Protein AF-0000000065964177 (afdb_homodimer)

Organism: Thermotoga neapolitana (strain ATCC 49049 / DSM 4359 / NBRC 107923 / NS-E) (NCBI:txid309803)

Secondary structure (DSSP, 8-state):
-EEEE-SS-S--HHHHHHHHHHHHHHHTT--EEESS-SSS-HHHHHHHHHHT-EE-SS--TTPEEEE-TT---HHHHHHHHHHSSEEEE---HHHHHHHHHHHHHTTTSEEEEES-TTSHHHHHHTTTS--EEESS------SEEEEEE-TTS-HHHHHHHHHHHHHHS--SEEEEE--S-HHHHHHHHHHHHHGGG-SEEEEES-TT-HHHHHHHHHHHTTSEEEEESSGGGS-GGGGG-SEEEEEE-TT--HHHHHHHHHHHHHHHHHHHHHHH---/-EEEE-SS-S--HHHHHHHHHHHHHHHTT--EEESS-SSS-HHHHHHHHHHT-EE-SS--TTPEEEE-TT---HHHHHHHHHHSSEEEE---HHHHHHHHHHHHHTTTSEEEEES-TTSHHHHHHTTTS--EEESS------SEEEEEE-TTS-HHHHHHHHHHHHHHS--SEEEEE--S-HHHHHHHHHHHHHGGG-SEEEEES-TT-HHHHHHHHHHHTTSEEEEESSGGGS-GGGGG-SEEEEEE-TT--HHHHHHHHHHHHHHHHHHHHHHH---

pLDDT: mean 92.86, std 10.57, range [22.83, 98.94]

InterPro domains:
  IPR003451 4-hydroxy-3-methylbut-2-enyl diphosphate reductase [MF_00191] (1-268)
  IPR003451 4-hydroxy-3-methylbut-2-enyl diphosphate reductase [PF02401] (3-265)
  IPR003451 4-hydroxy-3-methylbut-2-enyl diphosphate reductase [PTHR30426] (1-270)
  IPR003451 4-hydroxy-3-methylbut-2-enyl diphosphate reductase [TIGR00216] (2-267)
  IPR003451 4-hydroxy-3-methylbut-2-enyl diphosphate reductase [cd13944] (3-264)

Sequence (558 aa):
MKIIVAKNVGFCFGVERAIRTVENLLNEGKRVVTDGEIVHNRQVMEDLLKKGLKISSDPTDGDVFVVRAHGIPEEKLEKLRKIYPEVVDLTCPIVFQLFRTAREYSSRGKLIVFGKRDHPEMVALMGYAPAIVTKKPFKTEEKNVVFLSQTTSSLDEYREFVSEMIKMNNFEKAIYLNTICPVTVEREREVKELSKICDLSVVVGGKHSSNTGKLFRLASRNSRAIWVESPDEIPEDVVKYGTVCVFSGTSTPVSLIENVVRKLEEMEGKYYGTNGIQRMKIIVAKNVGFCFGVERAIRTVENLLNEGKRVVTDGEIVHNRQVMEDLLKKGLKISSDPTDGDVFVVRAHGIPEEKLEKLRKIYPEVVDLTCPIVFQLFRTAREYSSRGKLIVFGKRDHPEMVALMGYAPAIVTKKPFKTEEKNVVFLSQTTSSLDEYREFVSEMIKMNNFEKAIYLNTICPVTVEREREVKELSKICDLSVVVGGKHSSNTGKLFRLASRNSRAIWVESPDEIPEDVVKYGTVCVFSGTSTPVSLIENVVRKLEEMEGKYYGTNGIQR

Solvent-accessible surface area (backbone atoms only — not comparable to full-atom values): 28714 Å² total; per-residue (Å²): 97,45,79,44,68,53,90,69,56,20,49,39,70,43,50,43,52,42,51,50,50,52,50,51,42,36,72,71,67,47,50,39,32,21,76,60,74,75,49,57,18,68,70,62,46,52,53,44,43,74,64,53,48,38,76,44,86,65,90,52,91,80,28,34,36,42,44,40,35,52,43,60,24,54,66,57,52,54,51,46,54,73,70,27,88,38,65,47,77,31,41,15,67,69,54,49,49,49,32,51,48,43,40,66,44,46,81,72,18,53,34,37,29,39,34,58,56,83,37,57,44,45,48,12,35,52,47,55,27,79,59,50,54,38,81,65,70,69,80,60,86,65,39,38,34,29,39,39,36,40,40,75,49,57,67,70,58,47,34,50,40,52,27,50,36,51,61,69,32,78,49,46,31,41,35,41,41,62,47,47,36,65,67,50,52,51,44,50,50,48,38,54,58,50,21,62,74,20,54,29,30,41,31,33,26,33,93,79,21,68,56,25,51,50,49,43,54,52,22,46,74,53,16,52,56,48,83,26,77,48,52,86,64,59,60,86,68,60,57,77,36,61,28,38,29,38,44,39,15,48,58,18,54,54,67,58,53,51,47,32,52,49,50,52,49,51,50,37,49,50,49,48,56,59,67,58,64,70,127,97,46,78,45,68,53,89,68,53,19,49,37,70,43,48,44,52,40,52,50,51,53,50,50,43,36,73,71,67,47,49,39,31,22,77,59,73,74,48,56,20,67,69,63,47,51,53,44,40,73,64,52,47,38,77,45,85,64,90,51,90,80,28,33,36,42,45,40,35,54,41,62,24,53,67,57,53,54,51,45,54,71,71,25,88,37,66,48,78,31,40,15,67,70,54,50,47,50,32,51,49,45,39,66,46,46,82,71,18,53,36,40,30,36,34,58,54,83,37,58,44,45,48,12,34,51,46,54,26,77,59,49,54,36,82,64,70,68,81,61,86,63,39,39,35,29,38,39,37,40,39,74,50,56,66,68,58,47,34,50,39,52,28,50,35,51,60,68,34,77,47,46,31,39,35,42,40,61,48,48,36,66,67,50,53,50,44,49,51,47,38,56,58,52,21,62,73,21,53,28,31,40,30,35,26,32,94,80,22,69,57,27,50,50,50,43,54,51,21,47,74,54,16,50,56,47,84,26,78,49,55,85,64,59,61,86,70,58,57,77,36,60,27,37,30,37,44,40,15,48,59,19,56,55,67,58,53,50,47,33,52,50,48,52,50,50,49,38,50,52,48,47,56,60,67,58,63,69,126

Nearest PDB structures (foldseek):
  4eb3-assembly2_B  TM=9.082E-01  e=1.277E-22  Escherichia coli K-12
  3szu-assembly1_A  TM=8.987E-01  e=1.437E-21  Escherichia coli K-12
  3dnf-assembly1_A  TM=7.544E-01  e=7.299E-24  Aquifex aeolicus
  3t0f-assembly2_B  TM=8.766E-01  e=2.113E-21  Escherichia coli K-12
  4n7b-assembly1_A  TM=9.009E-01  e=2.806E-20  Plasmodium falciparum

Foldseek 3Di:
DAEAEFPQAFADPLLVQLLVVLLVCLVVVAQEEEQDDLFQADVSSVVSVVSHYYHDPDQDERHEYEAHQLAAAPVVVVVCVVRYVHYHYSHNPLLVVLLVVQLVCLVQFAEEEEDDCPDRNNNRSCNSHPHHYDLAADEDQTQEYEYHYDQLDDPVSSVVNVVVNVVVYNHVYYHYDYSHHPSNVVLLVRLLVVLQVWQEEEEEGHPPDPNSVVSQVNSVVRHHYDYDPALVPDDLCVLVTDYYYYHYGNRHHPVRSVRNVVSVVVSNVVVCVVVVPPD/DAEAEFPQAFADPLLVQLLVVLLVCLVVVAQEEEQDALFQAPVSSVVSVVSHYYHDPDQDERHEYEAHQLAAAPVVVVVVVVRYVHYHYSHNPLLVVLLVVQLVCLVQFAEEEEDDCPDRNNNRSCNSHPHHYDLAADEDQTQEYEYHYDQLDDPVSSVVNVVVNVVVYNHVYYHYDYSHHPSNVVLLVRLLVVLQVWQEEEEEGHPPDPSSVVSQVNSVVRHHYDYDPALVPDDLCVLVTDYYYYHYGNRHHPVRSVRNVVSVVVSNVVVCVVVVPPD

Radius of gyration: 33.52 Å; Cα contacts (8 Å, |Δi|>4): 1102; chains: 2; bounding box: 61×105×92 Å

Structure (mmCIF, N/CA/C/O backbone):
data_AF-0000000065964177-model_v1
#
loop_
_entity.id
_entity.type
_entity.pdbx_description
1 polymer '4-hydroxy-3-methylbut-2-enyl diphosphate reductase'
#
loop_
_atom_site.group_PDB
_atom_site.id
_atom_site.type_symbol
_atom_site.label_atom_id
_atom_site.label_alt_id
_atom_site.label_comp_id
_atom_site.label_asym_id
_atom_site.label_entity_id
_atom_site.label_seq_id
_atom_site.pdbx_PDB_ins_code
_atom_site.Cartn_x
_atom_site.Cartn_y
_atom_site.Cartn_z
_atom_site.occupancy
_atom_site.B_iso_or_equiv
_atom_site.auth_seq_id
_atom_site.auth_comp_id
_atom_site.auth_asym_id
_atom_site.auth_atom_id
_atom_site.pdbx_PDB_model_num
ATOM 1 N N . MET A 1 1 ? -26.609 37.75 -1.321 1 89.19 1 MET A N 1
ATOM 2 C CA . MET A 1 1 ? -25.375 36.969 -1.134 1 89.19 1 MET A CA 1
ATOM 3 C C . MET A 1 1 ? -25.453 36.125 0.134 1 89.19 1 MET A C 1
ATOM 5 O O . MET A 1 1 ? -25.688 36.656 1.225 1 89.19 1 MET A O 1
ATOM 9 N N . LYS A 1 2 ? -25.5 34.812 -0.017 1 94.25 2 LYS A N 1
ATOM 10 C CA . LYS A 1 2 ? -25.469 33.875 1.111 1 94.25 2 LYS A CA 1
ATOM 11 C C . LYS A 1 2 ? -24.031 33.562 1.515 1 94.25 2 LYS A C 1
ATOM 13 O O . LYS A 1 2 ? -23.203 33.219 0.666 1 94.25 2 LYS A O 1
ATOM 18 N N . ILE A 1 3 ? -23.734 33.75 2.793 1 96 3 ILE A N 1
ATOM 19 C CA . ILE A 1 3 ? -22.391 33.5 3.297 1 96 3 ILE A CA 1
ATOM 20 C C . ILE A 1 3 ? -22.375 32.219 4.117 1 96 3 ILE A C 1
ATOM 22 O O . ILE A 1 3 ? -23.125 32.062 5.078 1 96 3 ILE A O 1
ATOM 26 N N . ILE A 1 4 ? -21.547 31.25 3.711 1 96.88 4 ILE A N 1
ATOM 27 C CA . ILE A 1 4 ? -21.375 30 4.438 1 96.88 4 ILE A CA 1
ATOM 28 C C . ILE A 1 4 ? -19.938 29.891 4.941 1 96.88 4 ILE A C 1
ATOM 30 O O . ILE A 1 4 ? -19 29.906 4.152 1 96.88 4 ILE A O 1
ATOM 34 N N . VAL A 1 5 ? -19.797 29.812 6.215 1 96.62 5 VAL A N 1
ATOM 35 C CA . VAL A 1 5 ? -18.484 29.625 6.82 1 96.62 5 VAL A CA 1
ATOM 36 C C . VAL A 1 5 ? -18.25 28.156 7.121 1 96.62 5 VAL A C 1
ATOM 38 O O . VAL A 1 5 ? -19.109 27.484 7.711 1 96.62 5 VAL A O 1
ATOM 41 N N . ALA A 1 6 ? -17.109 27.656 6.66 1 95.94 6 ALA A N 1
ATOM 42 C CA . ALA A 1 6 ? -16.766 26.266 6.953 1 95.94 6 ALA A CA 1
ATOM 43 C C . ALA A 1 6 ? -16.812 25.984 8.453 1 95.94 6 ALA A C 1
ATOM 45 O O . ALA A 1 6 ? -16.625 26.906 9.258 1 95.94 6 ALA A O 1
ATOM 46 N N . LYS A 1 7 ? -17.109 24.781 8.797 1 93.88 7 LYS A N 1
ATOM 47 C CA . LYS A 1 7 ? -17.188 24.375 10.195 1 93.88 7 LYS A CA 1
ATOM 48 C C . LYS A 1 7 ? -15.805 24.422 10.859 1 93.88 7 LYS A C 1
ATOM 50 O O . LYS A 1 7 ? -15.672 24.844 12.008 1 93.88 7 LYS A O 1
ATOM 55 N N . ASN A 1 8 ? -14.797 23.969 10.133 1 92.81 8 ASN A N 1
ATOM 56 C CA . ASN A 1 8 ? -13.43 23.906 10.648 1 92.81 8 ASN A CA 1
ATOM 57 C C . ASN A 1 8 ? -12.609 25.109 10.195 1 92.81 8 ASN A C 1
ATOM 59 O O . ASN A 1 8 ? -12.047 25.109 9.102 1 92.81 8 ASN A O 1
ATOM 63 N N . VAL A 1 9 ? -12.57 26.141 11.055 1 93.31 9 VAL A N 1
ATOM 64 C CA . VAL A 1 9 ? -11.82 27.359 10.758 1 93.31 9 VAL A CA 1
ATOM 65 C C . VAL A 1 9 ? -10.938 27.719 11.953 1 93.31 9 VAL A C 1
ATOM 67 O O . VAL A 1 9 ? -11.133 27.219 13.055 1 93.31 9 VAL A O 1
ATOM 70 N N . GLY A 1 10 ? -9.961 28.562 11.648 1 93.62 10 GLY A N 1
ATOM 71 C CA . GLY A 1 10 ? -9.109 29.047 12.719 1 93.62 10 GLY A CA 1
ATOM 72 C C . GLY A 1 10 ? -7.922 28.141 13.008 1 93.62 10 GLY A C 1
ATOM 73 O O . GLY A 1 10 ? -7.582 27.281 12.195 1 93.62 10 GLY A O 1
ATOM 74 N N . PHE A 1 11 ? -7.312 28.359 14.078 1 93.56 11 PHE A N 1
ATOM 75 C CA . PHE A 1 11 ? -6.117 27.625 14.484 1 93.56 11 PHE A CA 1
ATOM 76 C C . PHE A 1 11 ? -6.43 26.156 14.672 1 93.56 11 PHE A C 1
ATOM 78 O O . PHE A 1 11 ? -7.48 25.797 15.211 1 93.56 11 PHE A O 1
ATOM 85 N N . CYS A 1 12 ? -5.539 25.328 14.203 1 93.31 12 CYS A N 1
ATOM 86 C CA . CYS A 1 12 ? -5.605 23.938 14.672 1 93.31 12 CYS A CA 1
ATOM 87 C C . CYS A 1 12 ? -5.047 23.812 16.078 1 93.31 12 CYS A C 1
ATOM 89 O O . CYS A 1 12 ? -4.469 24.766 16.609 1 93.31 12 CYS A O 1
ATOM 91 N N . PHE A 1 13 ? -5.242 22.719 16.672 1 91.19 13 PHE A N 1
ATOM 92 C CA . PHE A 1 13 ? -4.863 22.484 18.062 1 91.19 13 PHE A CA 1
ATOM 93 C C . PHE A 1 13 ? -3.375 22.734 18.266 1 91.19 13 PHE A C 1
ATOM 95 O O . PHE A 1 13 ? -2.977 23.375 19.234 1 91.19 13 PHE A O 1
ATOM 102 N N . GLY A 1 14 ? -2.514 22.25 17.391 1 93.31 14 GLY A N 1
ATOM 103 C CA . GLY A 1 14 ? -1.077 22.438 17.531 1 93.31 14 GLY A CA 1
ATOM 104 C C . GLY A 1 14 ? -0.651 23.891 17.484 1 93.31 14 GLY A C 1
ATOM 105 O O . GLY A 1 14 ? 0.167 24.312 18.312 1 93.31 14 GLY A O 1
ATOM 106 N N . VAL A 1 15 ? -1.199 24.609 16.625 1 93.69 15 VAL A N 1
ATOM 107 C CA . VAL A 1 15 ? -0.899 26.031 16.469 1 93.69 15 VAL A CA 1
ATOM 108 C C . VAL A 1 15 ? -1.414 26.812 17.688 1 93.69 15 VAL A C 1
ATOM 110 O O . VAL A 1 15 ? -0.694 27.625 18.266 1 93.69 15 VAL A O 1
ATOM 113 N N . GLU A 1 16 ? -2.617 26.531 18.016 1 94.69 16 GLU A N 1
ATOM 114 C CA . GLU A 1 16 ? -3.227 27.203 19.156 1 94.69 16 GLU A CA 1
ATOM 115 C C . GLU A 1 16 ? -2.408 26.984 20.438 1 94.69 16 GLU A C 1
ATOM 117 O O . GLU A 1 16 ? -2.156 27.922 21.188 1 94.69 16 GLU A O 1
ATOM 122 N N . ARG A 1 17 ? -2.064 25.781 20.656 1 95.88 17 ARG A N 1
ATOM 123 C CA . ARG A 1 17 ? -1.241 25.438 21.797 1 95.88 17 ARG A CA 1
ATOM 124 C C . ARG A 1 17 ? 0.076 26.203 21.781 1 95.88 17 ARG A C 1
ATOM 126 O O . ARG A 1 17 ? 0.505 26.734 22.812 1 95.88 17 ARG A O 1
ATOM 133 N N . ALA A 1 18 ? 0.683 26.281 20.656 1 96.12 18 ALA A N 1
ATOM 134 C CA . ALA A 1 18 ? 1.961 26.969 20.531 1 96.12 18 ALA A CA 1
ATOM 135 C C . ALA A 1 18 ? 1.812 28.453 20.828 1 96.12 18 ALA A C 1
ATOM 137 O O . ALA A 1 18 ? 2.566 29.016 21.641 1 96.12 18 ALA A O 1
ATOM 138 N N . ILE A 1 19 ? 0.806 29.062 20.281 1 95.56 19 ILE A N 1
ATOM 139 C CA . ILE A 1 19 ? 0.584 30.484 20.438 1 95.56 19 ILE A CA 1
ATOM 140 C C . ILE A 1 19 ? 0.248 30.797 21.891 1 95.56 19 ILE A C 1
ATOM 142 O O . ILE A 1 19 ? 0.837 31.703 22.5 1 95.56 19 ILE A O 1
ATOM 146 N N . ARG A 1 20 ? -0.63 30.047 22.422 1 96.19 20 ARG A N 1
ATOM 147 C CA . ARG A 1 20 ? -1.063 30.266 23.797 1 96.19 20 ARG A CA 1
ATOM 148 C C . ARG A 1 20 ? 0.102 30.109 24.766 1 96.19 20 ARG A C 1
ATOM 150 O O . ARG A 1 20 ? 0.249 30.906 25.688 1 96.19 20 ARG A O 1
ATOM 157 N N . THR A 1 21 ? 0.878 29.125 24.578 1 97.62 21 THR A N 1
ATOM 158 C CA . THR A 1 21 ? 2.008 28.875 25.469 1 97.62 21 THR A CA 1
ATOM 159 C C . THR A 1 21 ? 3.018 30.016 25.391 1 97.62 21 THR A C 1
ATOM 161 O O . THR A 1 21 ? 3.492 30.484 26.422 1 97.62 21 THR A O 1
ATOM 164 N N . VAL A 1 22 ? 3.33 30.5 24.234 1 97.12 22 VAL A N 1
ATOM 165 C CA . VAL A 1 22 ? 4.277 31.594 24.062 1 97.12 22 VAL A CA 1
ATOM 166 C C . VAL A 1 22 ? 3.73 32.844 24.719 1 97.12 22 VAL A C 1
ATOM 168 O O . VAL A 1 22 ? 4.453 33.562 25.438 1 97.12 22 VAL A O 1
ATOM 171 N N . GLU A 1 23 ? 2.443 33.094 24.484 1 97 23 GLU A N 1
ATOM 172 C CA . GLU A 1 23 ? 1.812 34.25 25.094 1 97 23 GLU A CA 1
ATOM 173 C C . GLU A 1 23 ? 1.874 34.188 26.609 1 97 23 GLU A C 1
ATOM 175 O O . GLU A 1 23 ? 2.146 35.188 27.281 1 97 23 GLU A O 1
ATOM 180 N N . ASN A 1 24 ? 1.599 33.031 27.125 1 97.62 24 ASN A N 1
ATOM 181 C CA . ASN A 1 24 ? 1.646 32.844 28.578 1 97.62 24 ASN A CA 1
ATOM 182 C C . ASN A 1 24 ? 3.047 33.094 29.125 1 97.62 24 ASN A C 1
ATOM 184 O O . ASN A 1 24 ? 3.203 33.75 30.156 1 97.62 24 ASN A O 1
ATOM 188 N N . LEU A 1 25 ? 4.043 32.594 28.484 1 96.75 25 LEU A N 1
ATOM 189 C CA . LEU A 1 25 ? 5.426 32.812 28.906 1 96.75 25 LEU A CA 1
ATOM 190 C C . LEU A 1 25 ? 5.781 34.281 28.891 1 96.75 25 LEU A C 1
ATOM 192 O O . LEU A 1 25 ? 6.402 34.781 29.844 1 96.75 25 LEU A O 1
ATOM 196 N N . LEU A 1 26 ? 5.332 34.969 27.875 1 96.38 26 LEU A N 1
ATOM 197 C CA . LEU A 1 26 ? 5.598 36.375 27.734 1 96.38 26 LEU A CA 1
ATOM 198 C C . LEU A 1 26 ? 4.871 37.188 28.812 1 96.38 26 LEU A C 1
ATOM 200 O O . LEU A 1 26 ? 5.438 38.094 29.406 1 96.38 26 LEU A O 1
ATOM 204 N N . ASN A 1 27 ? 3.639 36.75 29.062 1 96.62 27 ASN A N 1
ATOM 205 C CA . ASN A 1 27 ? 2.84 37.438 30.078 1 96.62 27 ASN A CA 1
ATOM 206 C C . ASN A 1 27 ? 3.434 37.25 31.469 1 96.62 27 ASN A C 1
ATOM 208 O O . ASN A 1 27 ? 3.238 38.062 32.344 1 96.62 27 ASN A O 1
ATOM 212 N N . GLU A 1 28 ? 4.145 36.188 31.641 1 95.94 28 GLU A N 1
ATOM 213 C CA . GLU A 1 28 ? 4.82 35.906 32.906 1 95.94 28 GLU A CA 1
ATOM 214 C C . GLU A 1 28 ? 6.109 36.688 33.031 1 95.94 28 GLU A C 1
ATOM 216 O O . GLU A 1 28 ? 6.766 36.656 34.094 1 95.94 28 GLU A O 1
ATOM 221 N N . GLY A 1 29 ? 6.492 37.406 32 1 93.88 29 GLY A N 1
ATOM 222 C CA . GLY A 1 29 ? 7.668 38.25 32.031 1 93.88 29 GLY A CA 1
ATOM 223 C C . GLY A 1 29 ? 8.93 37.562 31.562 1 93.88 29 GLY A C 1
ATOM 224 O O . GLY A 1 29 ? 10.031 38.094 31.703 1 93.88 29 GLY A O 1
ATOM 225 N N . LYS A 1 30 ? 8.711 36.375 31.047 1 94.12 30 LYS A N 1
ATOM 226 C CA . LYS A 1 30 ? 9.875 35.625 30.578 1 94.12 30 LYS A CA 1
ATOM 227 C C . LYS A 1 30 ? 10.398 36.188 29.266 1 94.12 30 LYS A C 1
ATOM 229 O O . LYS A 1 30 ? 9.633 36.719 28.453 1 94.12 30 LYS A O 1
ATOM 234 N N . ARG A 1 31 ? 11.68 36.125 29.125 1 93.06 31 ARG A N 1
ATOM 235 C CA . ARG A 1 31 ? 12.297 36.406 27.828 1 93.06 31 ARG A CA 1
ATOM 236 C C . ARG A 1 31 ? 12.258 35.156 26.938 1 93.06 31 ARG A C 1
ATOM 238 O O . ARG A 1 31 ? 12.938 34.156 27.203 1 93.06 31 ARG A O 1
ATOM 245 N N . VAL A 1 32 ? 11.469 35.188 25.906 1 94.94 32 VAL A N 1
ATOM 246 C CA . VAL A 1 32 ? 11.188 34.031 25.078 1 94.94 32 VAL A CA 1
ATOM 247 C C . VAL A 1 32 ? 11.867 34.188 23.719 1 94.94 32 VAL A C 1
ATOM 249 O O . VAL A 1 32 ? 11.734 35.219 23.078 1 94.94 32 VAL A O 1
ATOM 252 N N . VAL A 1 33 ? 12.625 33.188 23.312 1 94.12 33 VAL A N 1
ATOM 253 C CA . VAL A 1 33 ? 13.297 33.219 22.031 1 94.12 33 VAL A CA 1
ATOM 254 C C . VAL A 1 33 ? 12.953 31.938 21.25 1 94.12 33 VAL A C 1
ATOM 256 O O . VAL A 1 33 ? 12.617 30.906 21.844 1 94.12 33 VAL A O 1
ATOM 259 N N . THR A 1 34 ? 12.914 32 19.922 1 93.94 34 THR A N 1
ATOM 260 C CA . THR A 1 34 ? 12.734 30.875 19.016 1 93.94 34 THR A CA 1
ATOM 261 C C . THR A 1 34 ? 13.586 31.062 17.75 1 93.94 34 THR A C 1
ATOM 263 O O . THR A 1 34 ? 14.25 32.094 17.594 1 93.94 34 THR A O 1
ATOM 266 N N . ASP A 1 35 ? 13.672 30.031 16.984 1 90.38 35 ASP A N 1
ATOM 267 C CA . ASP A 1 35 ? 14.555 30.125 15.82 1 90.38 35 ASP A CA 1
ATOM 268 C C . ASP A 1 35 ? 13.75 30.219 14.523 1 90.38 35 ASP A C 1
ATOM 270 O O . ASP A 1 35 ? 14.258 29.891 13.445 1 90.38 35 ASP A O 1
ATOM 274 N N . GLY A 1 36 ? 12.539 30.562 14.57 1 89.81 36 GLY A N 1
ATOM 275 C CA . GLY A 1 36 ? 11.68 30.734 13.406 1 89.81 36 GLY A CA 1
ATOM 276 C C . GLY A 1 36 ? 10.273 31.172 13.766 1 89.81 36 GLY A C 1
ATOM 277 O O . GLY A 1 36 ? 9.977 31.453 14.93 1 89.81 36 GLY A O 1
ATOM 278 N N . GLU A 1 37 ? 9.445 31.156 12.773 1 89.81 37 GLU A N 1
ATOM 279 C CA . GLU A 1 37 ? 8.062 31.594 12.977 1 89.81 37 GLU A CA 1
ATOM 280 C C . GLU A 1 37 ? 7.258 30.531 13.711 1 89.81 37 GLU A C 1
ATOM 282 O O . GLU A 1 37 ? 7.18 29.375 13.266 1 89.81 37 GLU A O 1
ATOM 287 N N . ILE A 1 38 ? 6.637 30.953 14.812 1 89.81 38 ILE A N 1
ATOM 288 C CA . ILE A 1 38 ? 5.766 30.062 15.578 1 89.81 38 ILE A CA 1
ATOM 289 C C . ILE A 1 38 ? 4.586 29.625 14.719 1 89.81 38 ILE A C 1
ATOM 291 O O . ILE A 1 38 ? 4.102 28.5 14.844 1 89.81 38 ILE A O 1
ATOM 295 N N . VAL A 1 39 ? 4.16 30.484 13.922 1 87.88 39 VAL A N 1
ATOM 296 C CA . VAL A 1 39 ? 3.049 30.25 13.008 1 87.88 39 VAL A CA 1
ATOM 297 C C . VAL A 1 39 ? 3.279 31.016 11.703 1 87.88 39 VAL A C 1
ATOM 299 O O . VAL A 1 39 ? 3.887 32.094 11.703 1 87.88 39 VAL A O 1
ATOM 302 N N . HIS A 1 40 ? 2.838 30.375 10.609 1 85.5 40 HIS A N 1
ATOM 303 C CA . HIS A 1 40 ? 2.988 31.047 9.32 1 85.5 40 HIS A CA 1
ATOM 304 C C . HIS A 1 40 ? 1.857 32.031 9.07 1 85.5 40 HIS A C 1
ATOM 306 O O . HIS A 1 40 ? 1.089 31.875 8.117 1 85.5 40 HIS A O 1
ATOM 312 N N . ASN A 1 41 ? 1.768 33 9.836 1 87.81 41 ASN A N 1
ATOM 313 C CA . ASN A 1 41 ? 0.817 34.094 9.789 1 87.81 41 ASN A CA 1
ATOM 314 C C . ASN A 1 41 ? 1.454 35.406 10.25 1 87.81 41 ASN A C 1
ATOM 316 O O . ASN A 1 41 ? 1.771 35.562 11.43 1 87.81 41 ASN A O 1
ATOM 320 N N . ARG A 1 42 ? 1.551 36.312 9.367 1 87.38 42 ARG A N 1
ATOM 321 C CA . ARG A 1 42 ? 2.295 37.531 9.586 1 87.38 42 ARG A CA 1
ATOM 322 C C . ARG A 1 42 ? 1.713 38.344 10.75 1 87.38 42 ARG A C 1
ATOM 324 O O . ARG A 1 42 ? 2.453 38.812 11.609 1 87.38 42 ARG A O 1
ATOM 331 N N . GLN A 1 43 ? 0.417 38.469 10.766 1 87.56 43 GLN A N 1
ATOM 332 C CA . GLN A 1 43 ? -0.242 39.281 11.797 1 87.56 43 GLN A CA 1
ATOM 333 C C . GLN A 1 43 ? -0.011 38.656 13.18 1 87.56 43 GLN A C 1
ATOM 335 O O . GLN A 1 43 ? 0.291 39.406 14.133 1 87.56 43 GLN A O 1
ATOM 340 N N . VAL A 1 44 ? -0.159 37.438 13.258 1 91.31 44 VAL A N 1
ATOM 341 C CA . VAL A 1 44 ? 0.028 36.75 14.523 1 91.31 44 VAL A CA 1
ATOM 342 C C . VAL A 1 44 ? 1.479 36.875 14.984 1 91.31 44 VAL A C 1
ATOM 344 O O . VAL A 1 44 ? 1.744 37.156 16.156 1 91.31 44 VAL A O 1
ATOM 347 N N . MET A 1 45 ? 2.396 36.75 14.109 1 92.88 45 MET A N 1
ATOM 348 C CA . MET A 1 45 ? 3.816 36.906 14.43 1 92.88 45 MET A CA 1
ATOM 349 C C . MET A 1 45 ? 4.141 38.312 14.906 1 92.88 45 MET A C 1
ATOM 351 O O . MET A 1 45 ? 4.887 38.469 15.875 1 92.88 45 MET A O 1
ATOM 355 N N . GLU A 1 46 ? 3.576 39.25 14.203 1 93.38 46 GLU A N 1
ATOM 356 C CA . GLU A 1 46 ? 3.793 40.625 14.594 1 93.38 46 GLU A CA 1
ATOM 357 C C . GLU A 1 46 ? 3.322 40.875 16.016 1 93.38 46 GLU A C 1
ATOM 359 O O . GLU A 1 46 ? 4 41.562 16.797 1 93.38 46 GLU A O 1
ATOM 364 N N . ASP A 1 47 ? 2.225 40.344 16.375 1 93.81 47 ASP A N 1
ATOM 365 C CA . ASP A 1 47 ? 1.675 40.5 17.719 1 93.81 47 ASP A CA 1
ATOM 366 C C . ASP A 1 47 ? 2.594 39.875 18.75 1 93.81 47 ASP A C 1
ATOM 368 O O . ASP A 1 47 ? 2.828 40.438 19.812 1 93.81 47 ASP A O 1
ATOM 372 N N . LEU A 1 48 ? 3.109 38.719 18.484 1 95.88 48 LEU A N 1
ATOM 373 C CA . LEU A 1 48 ? 4 38.031 19.406 1 95.88 48 LEU A CA 1
ATOM 374 C C . LEU A 1 48 ? 5.316 38.781 19.562 1 95.88 48 LEU A C 1
ATOM 376 O O . LEU A 1 48 ? 5.859 38.844 20.672 1 95.88 48 LEU A O 1
ATOM 380 N N . LEU A 1 49 ? 5.789 39.312 18.438 1 95.44 49 LEU A N 1
ATOM 381 C CA . LEU A 1 49 ? 7.027 40.094 18.469 1 95.44 49 LEU A CA 1
ATOM 382 C C . LEU A 1 49 ? 6.859 41.344 19.297 1 95.44 49 LEU A C 1
ATOM 384 O O . LEU A 1 49 ? 7.738 41.719 20.094 1 95.44 49 LEU A O 1
ATOM 388 N N . LYS A 1 50 ? 5.711 41.969 19.172 1 96.12 50 LYS A N 1
ATOM 389 C CA . LYS A 1 50 ? 5.395 43.156 19.953 1 96.12 50 LYS A CA 1
ATOM 390 C C . LYS A 1 50 ? 5.328 42.844 21.438 1 96.12 50 LYS A C 1
ATOM 392 O O . LYS A 1 50 ? 5.676 43.688 22.281 1 96.12 50 LYS A O 1
ATOM 397 N N . LYS A 1 51 ? 4.922 41.688 21.734 1 95.81 51 LYS A N 1
ATOM 398 C CA . LYS A 1 51 ? 4.781 41.25 23.125 1 95.81 51 LYS A CA 1
ATOM 399 C C . LYS A 1 51 ? 6.133 40.844 23.719 1 95.81 51 LYS A C 1
ATOM 401 O O . LYS A 1 51 ? 6.254 40.656 24.938 1 95.81 51 LYS A O 1
ATOM 406 N N . GLY A 1 52 ? 7.152 40.656 22.781 1 94.38 52 GLY A N 1
ATOM 407 C CA . GLY A 1 52 ? 8.484 40.438 23.328 1 94.38 52 GLY A CA 1
ATOM 408 C C . GLY A 1 52 ? 9.156 39.188 22.781 1 94.38 52 GLY A C 1
ATOM 409 O O . GLY A 1 52 ? 10.305 38.906 23.125 1 94.38 52 GLY A O 1
ATOM 410 N N . LEU A 1 53 ? 8.477 38.406 22 1 95.06 53 LEU A N 1
ATOM 411 C CA . LEU A 1 53 ? 9.094 37.25 21.391 1 95.06 53 LEU A CA 1
ATOM 412 C C . LEU A 1 53 ? 10.273 37.656 20.516 1 95.06 53 LEU A C 1
ATOM 414 O O . LEU A 1 53 ? 10.195 38.625 19.781 1 95.06 53 LEU A O 1
ATOM 418 N N . LYS A 1 54 ? 11.344 36.938 20.625 1 93.44 54 LYS A N 1
ATOM 419 C CA . LYS A 1 54 ? 12.516 37.188 19.797 1 93.44 54 LYS A CA 1
ATOM 420 C C . LYS A 1 54 ? 12.844 35.969 18.922 1 93.44 54 LYS A C 1
ATOM 422 O O . LYS A 1 54 ? 12.805 34.844 19.391 1 93.44 54 LYS A O 1
ATOM 427 N N . ILE A 1 55 ? 13.117 36.25 17.656 1 91.31 55 ILE A N 1
ATOM 428 C CA . ILE A 1 55 ? 13.586 35.219 16.75 1 91.31 55 ILE A CA 1
ATOM 429 C C . ILE A 1 55 ? 15.109 35.281 16.625 1 91.31 55 ILE A C 1
ATOM 431 O O . ILE A 1 55 ? 15.648 36.25 16.078 1 91.31 55 ILE A O 1
ATOM 435 N N . SER A 1 56 ? 15.703 34.375 17.266 1 83.25 56 SER A N 1
ATOM 436 C CA . SER A 1 56 ? 17.172 34.375 17.281 1 83.25 56 SER A CA 1
ATOM 437 C C . SER A 1 56 ? 17.719 32.969 17.219 1 83.25 56 SER A C 1
ATOM 439 O O . SER A 1 56 ? 17.156 32.031 17.812 1 83.25 56 SER A O 1
ATOM 441 N N . SER A 1 57 ? 18.766 32.906 16.453 1 71.25 57 SER A N 1
ATOM 442 C CA . SER A 1 57 ? 19.484 31.625 16.438 1 71.25 57 SER A CA 1
ATOM 443 C C . SER A 1 57 ? 20.625 31.625 17.453 1 71.25 57 SER A C 1
ATOM 445 O O . SER A 1 57 ? 21.203 30.578 17.75 1 71.25 57 SER A O 1
ATOM 447 N N . ASP A 1 58 ? 20.812 32.75 18.047 1 74.38 58 ASP A N 1
ATOM 448 C CA . ASP A 1 58 ? 21.969 32.875 18.922 1 74.38 58 ASP A CA 1
ATOM 449 C C . ASP A 1 58 ? 21.562 32.656 20.391 1 74.38 58 ASP A C 1
ATOM 451 O O . ASP A 1 58 ? 20.547 33.219 20.844 1 74.38 58 ASP A O 1
ATOM 455 N N . PRO A 1 59 ? 22.328 31.797 21.016 1 67.38 59 PRO A N 1
ATOM 456 C CA . PRO A 1 59 ? 22.031 31.547 22.422 1 67.38 59 PRO A CA 1
ATOM 457 C C . PRO A 1 59 ? 22.188 32.781 23.297 1 67.38 59 PRO A C 1
ATOM 459 O O . PRO A 1 59 ? 23.094 33.594 23.062 1 67.38 59 PRO A O 1
ATOM 462 N N . THR A 1 60 ? 21.094 33.188 23.859 1 68.56 60 THR A N 1
ATOM 463 C CA . THR A 1 60 ? 21.266 34.219 24.859 1 68.56 60 THR A CA 1
ATOM 464 C C . THR A 1 60 ? 21.031 33.688 26.266 1 68.56 60 THR A C 1
ATOM 466 O O . THR A 1 60 ? 20.25 32.75 26.453 1 68.56 60 THR A O 1
ATOM 469 N N . ASP A 1 61 ? 21.781 34.219 27.203 1 69.19 61 ASP A N 1
ATOM 470 C CA . ASP A 1 61 ? 21.656 33.844 28.609 1 69.19 61 ASP A CA 1
ATOM 471 C C . ASP A 1 61 ? 20.281 34.25 29.156 1 69.19 61 ASP A C 1
ATOM 473 O O . ASP A 1 61 ? 19.797 35.344 28.875 1 69.19 61 ASP A O 1
ATOM 477 N N . GLY A 1 62 ? 19.594 33.281 29.797 1 78.75 62 GLY A N 1
ATOM 478 C CA . GLY A 1 62 ? 18.406 33.562 30.578 1 78.75 62 GLY A CA 1
ATOM 479 C C . GLY A 1 62 ? 17.125 33.469 29.766 1 78.75 62 GLY A C 1
ATOM 480 O O . GLY A 1 62 ? 16.031 33.562 30.328 1 78.75 62 GLY A O 1
ATOM 481 N N . ASP A 1 63 ? 17.312 33.219 28.516 1 89.06 63 ASP A N 1
ATOM 482 C CA . ASP A 1 63 ? 16.125 33.156 27.672 1 89.06 63 ASP A CA 1
ATOM 483 C C . ASP A 1 63 ? 15.484 31.781 27.672 1 89.06 63 ASP A C 1
ATOM 485 O O . ASP A 1 63 ? 16.172 30.781 27.891 1 89.06 63 ASP A O 1
ATOM 489 N N . VAL A 1 64 ? 14.172 31.766 27.672 1 93.94 64 VAL A N 1
ATOM 490 C CA . VAL A 1 64 ? 13.43 30.531 27.406 1 93.94 64 VAL A CA 1
ATOM 491 C C . VAL A 1 64 ? 13.359 30.281 25.906 1 93.94 64 VAL A C 1
ATOM 493 O O . VAL A 1 64 ? 12.914 31.141 25.141 1 93.94 64 VAL A O 1
ATOM 496 N N . PHE A 1 65 ? 13.922 29.156 25.5 1 95 65 PHE A N 1
ATOM 497 C CA . PHE A 1 65 ? 13.828 28.797 24.094 1 95 65 PHE A CA 1
ATOM 498 C C . PHE A 1 65 ? 12.562 27.984 23.828 1 95 65 PHE A C 1
ATOM 500 O O . PHE A 1 65 ? 12.266 27.031 24.547 1 95 65 PHE A O 1
ATOM 507 N N . VAL A 1 66 ? 11.883 28.344 22.797 1 95.94 66 VAL A N 1
ATOM 508 C CA . VAL A 1 66 ? 10.664 27.641 22.438 1 95.94 66 VAL A CA 1
ATOM 509 C C . VAL A 1 66 ? 10.859 26.922 21.109 1 95.94 66 VAL A C 1
ATOM 511 O O . VAL A 1 66 ? 11.219 27.531 20.109 1 95.94 66 VAL A O 1
ATOM 514 N N . VAL A 1 67 ? 10.688 25.578 21.172 1 95.94 67 VAL A N 1
ATOM 515 C CA . VAL A 1 67 ? 10.672 24.781 19.953 1 95.94 67 VAL A CA 1
ATOM 516 C C . VAL A 1 67 ? 9.305 24.891 19.281 1 95.94 67 VAL A C 1
ATOM 518 O O . VAL A 1 67 ? 8.266 24.75 19.922 1 95.94 67 VAL A O 1
ATOM 521 N N . ARG A 1 68 ? 9.266 25.094 18 1 94.69 68 ARG A N 1
ATOM 522 C CA . ARG A 1 68 ? 8.039 25.328 17.25 1 94.69 68 ARG A CA 1
ATOM 523 C C . ARG A 1 68 ? 7.258 24.031 17.047 1 94.69 68 ARG A C 1
ATOM 525 O O . ARG A 1 68 ? 7.777 22.953 17.297 1 94.69 68 ARG A O 1
ATOM 532 N N . ALA A 1 69 ? 6.07 24.172 16.531 1 94.56 69 ALA A N 1
ATOM 533 C CA . ALA A 1 69 ? 5.109 23.078 16.438 1 94.56 69 ALA A CA 1
ATOM 534 C C . ALA A 1 69 ? 5.594 22 15.461 1 94.56 69 ALA A C 1
ATOM 536 O O . ALA A 1 69 ? 5.223 20.828 15.578 1 94.56 69 ALA A O 1
ATOM 537 N N . HIS A 1 70 ? 6.488 22.344 14.555 1 94.69 70 HIS A N 1
ATOM 538 C CA . HIS A 1 70 ? 6.965 21.406 13.547 1 94.69 70 HIS A CA 1
ATOM 539 C C . HIS A 1 70 ? 8.031 20.469 14.109 1 94.69 70 HIS A C 1
ATOM 541 O O . HIS A 1 70 ? 8.398 19.484 13.477 1 94.69 70 HIS A O 1
ATOM 547 N N . GLY A 1 71 ? 8.57 20.828 15.273 1 96.38 71 GLY A N 1
ATOM 548 C CA . GLY A 1 71 ? 9.602 20 15.898 1 96.38 71 GLY A CA 1
ATOM 549 C C . GLY A 1 71 ? 10.984 20.25 15.32 1 96.38 71 GLY A C 1
ATOM 550 O O . GLY A 1 71 ? 11.148 21.062 14.398 1 96.38 71 GLY A O 1
ATOM 551 N N . ILE A 1 72 ? 11.922 19.734 15.953 1 96.69 72 ILE A N 1
ATOM 552 C CA . ILE A 1 72 ? 13.312 19.797 15.523 1 96.69 72 ILE A CA 1
ATOM 553 C C . ILE A 1 72 ? 13.969 18.422 15.711 1 96.69 72 ILE A C 1
ATOM 555 O O . ILE A 1 72 ? 13.438 17.562 16.406 1 96.69 72 ILE A O 1
ATOM 559 N N . PRO A 1 73 ? 15.133 18.219 15.008 1 97.75 73 PRO A N 1
ATOM 560 C CA . PRO A 1 73 ? 15.844 16.953 15.195 1 97.75 73 PRO A CA 1
ATOM 561 C C . PRO A 1 73 ? 16.203 16.688 16.656 1 97.75 73 PRO A C 1
ATOM 563 O O . PRO A 1 73 ? 16.5 17.625 17.406 1 97.75 73 PRO A O 1
ATOM 566 N N . GLU A 1 74 ? 16.172 15.414 16.984 1 97.12 74 GLU A N 1
ATOM 567 C CA . GLU A 1 74 ? 16.406 14.992 18.375 1 97.12 74 GLU A CA 1
ATOM 568 C C . GLU A 1 74 ? 17.75 15.523 18.891 1 97.12 74 GLU A C 1
ATOM 570 O O . GLU A 1 74 ? 17.828 16.016 20.016 1 97.12 74 GLU A O 1
ATOM 575 N N . GLU A 1 75 ? 18.766 15.469 18.125 1 97.12 75 GLU A N 1
ATOM 576 C CA . GLU A 1 75 ? 20.094 15.93 18.516 1 97.12 75 GLU A CA 1
ATOM 577 C C . GLU A 1 75 ? 20.094 17.438 18.781 1 97.12 75 GLU A C 1
ATOM 579 O O . GLU A 1 75 ? 20.75 17.906 19.719 1 97.12 75 GLU A O 1
ATOM 584 N N . LYS A 1 76 ? 19.422 18.172 17.953 1 95.06 76 LYS A N 1
ATOM 585 C CA . LYS A 1 76 ? 19.328 19.609 18.141 1 95.06 76 LYS A CA 1
ATOM 586 C C . LYS A 1 76 ? 18.609 19.953 19.438 1 95.06 76 LYS A C 1
ATOM 588 O O . LYS A 1 76 ? 18.984 20.875 20.141 1 95.06 76 LYS A O 1
ATOM 593 N N . LEU A 1 77 ? 17.562 19.25 19.719 1 96 77 LEU A N 1
ATOM 594 C CA . LEU A 1 77 ? 16.812 19.453 20.953 1 96 77 LEU A CA 1
ATOM 595 C C . LEU A 1 77 ? 17.719 19.25 22.172 1 96 77 LEU A C 1
ATOM 597 O O . LEU A 1 77 ? 17.688 20.047 23.109 1 96 77 LEU A O 1
ATOM 601 N N . GLU A 1 78 ? 18.5 18.219 22.125 1 95.69 78 GLU A N 1
ATOM 602 C CA . GLU A 1 78 ? 19.422 17.922 23.219 1 95.69 78 GLU A CA 1
ATOM 603 C C . GLU A 1 78 ? 20.453 19.031 23.375 1 95.69 78 GLU A C 1
ATOM 605 O O . GLU A 1 78 ? 20.781 19.422 24.5 1 95.69 78 GLU A O 1
ATOM 610 N N . LYS A 1 79 ? 20.938 19.531 22.297 1 93.19 79 LYS A N 1
ATOM 611 C CA . LYS A 1 79 ? 21.906 20.625 22.328 1 93.19 79 LYS A CA 1
ATOM 612 C C . LYS A 1 79 ? 21.281 21.891 22.938 1 93.19 79 LYS A C 1
ATOM 614 O O . LYS A 1 79 ? 21.922 22.578 23.75 1 93.19 79 LYS A O 1
ATOM 619 N N . LEU A 1 80 ? 20.078 22.172 22.516 1 92.62 80 LEU A N 1
ATOM 620 C CA . LEU A 1 80 ? 19.375 23.344 23.031 1 92.62 80 LEU A CA 1
ATOM 621 C C . LEU A 1 80 ? 19.188 23.25 24.547 1 92.62 80 LEU A C 1
ATOM 623 O O . LEU A 1 80 ? 19.312 24.234 25.25 1 92.62 80 LEU A O 1
ATOM 627 N N . ARG A 1 81 ? 18.922 22.047 25.062 1 93.12 81 ARG A N 1
ATOM 628 C CA . ARG A 1 81 ? 18.688 21.828 26.484 1 93.12 81 ARG A CA 1
ATOM 629 C C . ARG A 1 81 ? 19.953 22.047 27.281 1 93.12 81 ARG A C 1
ATOM 631 O O . ARG A 1 81 ? 19.906 22.344 28.484 1 93.12 81 ARG A O 1
ATOM 638 N N . LYS A 1 82 ? 21.062 21.953 26.625 1 92.06 82 LYS A N 1
ATOM 639 C CA . LYS A 1 82 ? 22.344 22.188 27.281 1 92.06 82 LYS A CA 1
ATOM 640 C C . LYS A 1 82 ? 22.703 23.672 27.281 1 92.06 82 LYS A C 1
ATOM 642 O O . LYS A 1 82 ? 23.438 24.141 28.156 1 92.06 82 LYS A O 1
ATOM 647 N N . ILE A 1 83 ? 22.203 24.375 26.344 1 89.62 83 ILE A N 1
ATOM 648 C CA . ILE A 1 83 ? 22.578 25.766 26.141 1 89.62 83 ILE A CA 1
ATOM 649 C C . ILE A 1 83 ? 21.609 26.672 26.906 1 89.62 83 ILE A C 1
ATOM 651 O O . ILE A 1 83 ? 22.031 27.656 27.516 1 89.62 83 ILE A O 1
ATOM 655 N N . TYR A 1 84 ? 20.359 26.391 26.828 1 92.12 84 TYR A N 1
ATOM 656 C CA . TYR A 1 84 ? 19.328 27.234 27.422 1 92.12 84 TYR A CA 1
ATOM 657 C C . TYR A 1 84 ? 18.922 26.719 28.797 1 92.12 84 TYR A C 1
ATOM 659 O O . TYR A 1 84 ? 18.812 25.516 29 1 92.12 84 TYR A O 1
ATOM 667 N N . PRO A 1 85 ? 18.688 27.688 29.734 1 90.12 85 PRO A N 1
ATOM 668 C CA . PRO A 1 85 ? 18.25 27.25 31.062 1 90.12 85 PRO A CA 1
ATOM 669 C C . PRO A 1 85 ? 16.891 26.562 31.031 1 90.12 85 PRO A C 1
ATOM 671 O O . PRO A 1 85 ? 16.594 25.719 31.875 1 90.12 85 PRO A O 1
ATOM 674 N N . GLU A 1 86 ? 16.047 26.938 30.031 1 94 86 GLU A N 1
ATOM 675 C CA . GLU A 1 86 ? 14.727 26.344 29.859 1 94 86 GLU A CA 1
ATOM 676 C C . GLU A 1 86 ? 14.367 26.219 28.391 1 94 86 GLU A C 1
ATOM 678 O O . GLU A 1 86 ? 14.539 27.156 27.609 1 94 86 GLU A O 1
ATOM 683 N N . VAL A 1 87 ? 14.023 25.047 28.031 1 95.38 87 VAL A N 1
ATOM 684 C CA . VAL A 1 87 ? 13.539 24.781 26.688 1 95.38 87 VAL A CA 1
ATOM 685 C C . VAL A 1 87 ? 12.102 24.281 26.75 1 95.38 87 VAL A C 1
ATOM 687 O O . VAL A 1 87 ? 11.812 23.281 27.422 1 95.38 87 VAL A O 1
ATOM 690 N N . VAL A 1 88 ? 11.172 24.984 26.109 1 96.94 88 VAL A N 1
ATOM 691 C CA . VAL A 1 88 ? 9.773 24.578 26.016 1 96.94 88 VAL A CA 1
ATOM 692 C C . VAL A 1 88 ? 9.508 23.969 24.641 1 96.94 88 VAL A C 1
ATOM 694 O O . VAL A 1 88 ? 9.492 24.688 23.625 1 96.94 88 VAL A O 1
ATOM 697 N N . ASP A 1 89 ? 9.336 22.656 24.609 1 97.31 89 ASP A N 1
ATOM 698 C CA . ASP A 1 89 ? 9.094 21.938 23.359 1 97.31 89 ASP A CA 1
ATOM 699 C C . ASP A 1 89 ? 7.617 22 22.969 1 97.31 89 ASP A C 1
ATOM 701 O O . ASP A 1 89 ? 6.785 21.312 23.562 1 97.31 89 ASP A O 1
ATOM 705 N N . LEU A 1 90 ? 7.328 22.734 21.969 1 97.38 90 LEU A N 1
ATOM 706 C CA . LEU A 1 90 ? 5.941 22.906 21.562 1 97.38 90 LEU A CA 1
ATOM 707 C C . LEU A 1 90 ? 5.625 22.062 20.328 1 97.38 90 LEU A C 1
ATOM 709 O O . LEU A 1 90 ? 4.641 22.312 19.625 1 97.38 90 LEU A O 1
ATOM 713 N N . THR A 1 91 ? 6.488 21.094 20 1 97.44 91 THR A N 1
ATOM 714 C CA . THR A 1 91 ? 6.191 20.172 18.922 1 97.44 91 THR A CA 1
ATOM 715 C C . THR A 1 91 ? 4.762 19.641 19.031 1 97.44 91 THR A C 1
ATOM 717 O O . THR A 1 91 ? 4.34 19.203 20.109 1 97.44 91 THR A O 1
ATOM 720 N N . CYS A 1 92 ? 4.016 19.875 17.953 1 97.06 92 CYS A N 1
ATOM 721 C CA . CYS A 1 92 ? 2.66 19.344 17.922 1 97.06 92 CYS A CA 1
ATOM 722 C C . CYS A 1 92 ? 2.656 17.844 18.266 1 97.06 92 CYS A C 1
ATOM 724 O O . CYS A 1 92 ? 3.457 17.078 17.719 1 97.06 92 CYS A O 1
ATOM 726 N N . PRO A 1 93 ? 1.747 17.406 19.141 1 97.38 93 PRO A N 1
ATOM 727 C CA . PRO A 1 93 ? 1.699 15.992 19.516 1 97.38 93 PRO A CA 1
ATOM 728 C C . PRO A 1 93 ? 1.512 15.07 18.328 1 97.38 93 PRO A C 1
ATOM 730 O O . PRO A 1 93 ? 2.031 13.953 18.312 1 97.38 93 PRO A O 1
ATOM 733 N N . ILE A 1 94 ? 0.772 15.484 17.328 1 97.5 94 ILE A N 1
ATOM 734 C CA . ILE A 1 94 ? 0.554 14.688 16.125 1 97.5 94 ILE A CA 1
ATOM 735 C C . ILE A 1 94 ? 1.863 14.555 15.352 1 97.5 94 ILE A C 1
ATOM 737 O O . ILE A 1 94 ? 2.195 13.469 14.867 1 97.5 94 ILE A O 1
ATOM 741 N N . VAL A 1 95 ? 2.572 15.625 15.266 1 98 95 VAL A N 1
ATOM 742 C CA . VAL A 1 95 ? 3.875 15.625 14.609 1 98 95 VAL A CA 1
ATOM 743 C C . VAL A 1 95 ? 4.844 14.727 15.383 1 98 95 VAL A C 1
ATOM 745 O O . VAL A 1 95 ? 5.578 13.938 14.781 1 98 95 VAL A O 1
ATOM 748 N N . PHE A 1 96 ? 4.809 14.867 16.688 1 98 96 PHE A N 1
ATOM 749 C CA . PHE A 1 96 ? 5.688 14.039 17.5 1 98 96 PHE A CA 1
ATOM 750 C C . PHE A 1 96 ? 5.355 12.562 17.328 1 98 96 PHE A C 1
ATOM 752 O O . PHE A 1 96 ? 6.25 11.719 17.297 1 98 96 PHE A O 1
ATOM 759 N N . GLN A 1 97 ? 4.078 12.305 17.297 1 98.12 97 GLN A N 1
ATOM 760 C CA . GLN A 1 97 ? 3.666 10.922 17.047 1 98.12 97 GLN A CA 1
ATOM 761 C C . GLN A 1 97 ? 4.223 10.414 15.719 1 98.12 97 GLN A C 1
ATOM 763 O O . GLN A 1 97 ? 4.586 9.242 15.602 1 98.12 97 GLN A O 1
ATOM 768 N N . LEU A 1 98 ? 4.219 11.227 14.711 1 98.56 98 LEU A N 1
ATOM 769 C CA . LEU A 1 98 ? 4.816 10.859 13.43 1 98.56 98 LEU A CA 1
ATOM 770 C C . LEU A 1 98 ? 6.285 10.484 13.609 1 98.56 98 LEU A C 1
ATOM 772 O O . LEU A 1 98 ? 6.75 9.5 13.023 1 98.56 98 LEU A O 1
ATOM 776 N N . PHE A 1 99 ? 7.047 11.258 14.406 1 98.69 99 PHE A N 1
ATOM 777 C CA . PHE A 1 99 ? 8.445 10.953 14.664 1 98.69 99 PHE A CA 1
ATOM 778 C C . PHE A 1 99 ? 8.594 9.586 15.328 1 98.69 99 PHE A C 1
ATOM 780 O O . PHE A 1 99 ? 9.445 8.789 14.93 1 98.69 99 PHE A O 1
ATOM 787 N N . ARG A 1 100 ? 7.75 9.359 16.297 1 98.31 100 ARG A N 1
ATOM 788 C CA . ARG A 1 100 ? 7.785 8.094 17 1 98.31 100 ARG A CA 1
ATOM 789 C C . ARG A 1 100 ? 7.465 6.93 16.078 1 98.31 100 ARG A C 1
ATOM 791 O O . ARG A 1 100 ? 8.109 5.883 16.125 1 98.31 100 ARG A O 1
ATOM 798 N N . THR A 1 101 ? 6.453 7.129 15.273 1 98.62 101 THR A N 1
ATOM 799 C CA . THR A 1 101 ? 6.07 6.121 14.289 1 98.62 101 THR A CA 1
ATOM 800 C C . THR A 1 101 ? 7.23 5.824 13.344 1 98.62 101 THR A C 1
ATOM 802 O O . THR A 1 101 ? 7.531 4.66 13.07 1 98.62 101 THR A O 1
ATOM 805 N N . ALA A 1 102 ? 7.855 6.883 12.82 1 98.75 102 ALA A N 1
ATOM 806 C CA . ALA A 1 102 ? 9.016 6.711 11.953 1 98.75 102 ALA A CA 1
ATOM 807 C C . ALA A 1 102 ? 10.086 5.867 12.625 1 98.75 102 ALA A C 1
ATOM 809 O O . ALA A 1 102 ? 10.625 4.934 12.023 1 98.75 102 ALA A O 1
ATOM 810 N N . ARG A 1 103 ? 10.391 6.191 13.852 1 98.31 103 ARG A N 1
ATOM 811 C CA . ARG A 1 103 ? 11.398 5.449 14.594 1 98.31 103 ARG A CA 1
ATOM 812 C C . ARG A 1 103 ? 11 3.986 14.758 1 98.31 103 ARG A C 1
ATOM 814 O O . ARG A 1 103 ? 11.805 3.088 14.508 1 98.31 103 ARG A O 1
ATOM 821 N N . GLU A 1 104 ? 9.812 3.768 15.164 1 98.19 104 GLU A N 1
ATOM 822 C CA . GLU A 1 104 ? 9.305 2.416 15.383 1 98.19 104 GLU A CA 1
ATOM 823 C C . GLU A 1 104 ? 9.367 1.583 14.109 1 98.19 104 GLU A C 1
ATOM 825 O O . GLU A 1 104 ? 9.781 0.423 14.141 1 98.19 104 GLU A O 1
ATOM 830 N N . TYR A 1 105 ? 9 2.098 12.953 1 98.38 105 TYR A N 1
ATOM 831 C CA . TYR A 1 105 ? 8.828 1.337 11.719 1 98.38 105 TYR A CA 1
ATOM 832 C C . TYR A 1 105 ? 10.125 1.295 10.922 1 98.38 105 TYR A C 1
ATOM 834 O O . TYR A 1 105 ? 10.211 0.605 9.906 1 98.38 105 TYR A O 1
ATOM 842 N N . SER A 1 106 ? 11.148 2.049 11.43 1 97.69 106 SER A N 1
ATOM 843 C CA . SER A 1 106 ? 12.422 2.074 10.734 1 97.69 106 SER A CA 1
ATOM 844 C C . SER A 1 106 ? 13.07 0.693 10.703 1 97.69 106 SER A C 1
ATOM 846 O O . SER A 1 106 ? 13.93 0.419 9.859 1 97.69 106 SER A O 1
ATOM 848 N N . SER A 1 107 ? 12.695 -0.224 11.594 1 97 107 SER A N 1
ATOM 849 C CA . SER A 1 107 ? 13.234 -1.577 11.641 1 97 107 SER A CA 1
ATOM 850 C C . SER A 1 107 ? 12.445 -2.523 10.742 1 97 107 SER A C 1
ATOM 852 O O . SER A 1 107 ? 12.859 -3.66 10.508 1 97 107 SER A O 1
ATOM 854 N N . ARG A 1 108 ? 11.344 -2.078 10.258 1 96.44 108 ARG A N 1
ATOM 855 C CA . ARG A 1 108 ? 10.445 -2.953 9.508 1 96.44 108 ARG A CA 1
ATOM 856 C C . ARG A 1 108 ? 10.648 -2.791 8.008 1 96.44 108 ARG A C 1
ATOM 858 O O . ARG A 1 108 ? 10.117 -3.572 7.215 1 96.44 108 ARG A O 1
ATOM 865 N N . GLY A 1 109 ? 11.352 -1.78 7.555 1 97.81 109 GLY A N 1
ATOM 866 C CA . GLY A 1 109 ? 11.617 -1.478 6.16 1 97.81 109 GLY A CA 1
ATOM 867 C C . GLY A 1 109 ? 12.195 -0.09 5.949 1 97.81 109 GLY A C 1
ATOM 868 O O . GLY A 1 109 ? 12.281 0.701 6.895 1 97.81 109 GLY A O 1
ATOM 869 N N . LYS A 1 110 ? 12.656 0.183 4.754 1 98.62 110 LYS A N 1
ATOM 870 C CA . LYS A 1 110 ? 13.125 1.52 4.398 1 98.62 110 LYS A CA 1
ATOM 871 C C . LYS A 1 110 ? 11.984 2.533 4.449 1 98.62 110 LYS A C 1
ATOM 873 O O . LYS A 1 110 ? 10.945 2.338 3.812 1 98.62 110 LYS A O 1
ATOM 878 N N . LEU 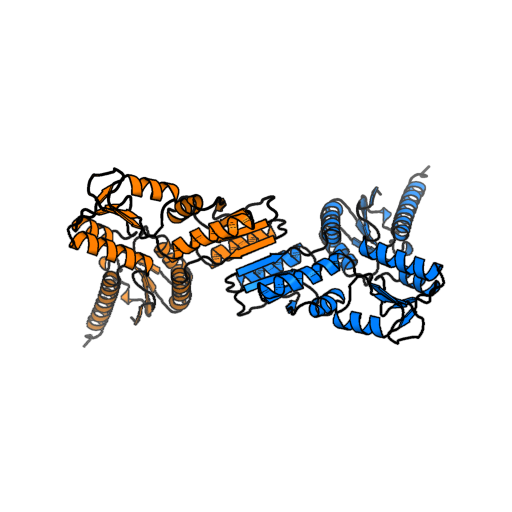A 1 111 ? 12.117 3.578 5.227 1 98.88 111 LEU A N 1
ATOM 879 C CA . LEU A 1 111 ? 11.094 4.605 5.34 1 98.88 111 LEU A CA 1
ATOM 880 C C . LEU A 1 111 ? 11.078 5.5 4.102 1 98.88 111 LEU A C 1
ATOM 882 O O . LEU A 1 111 ? 12.117 6.047 3.717 1 98.88 111 LEU A O 1
ATOM 886 N N . ILE A 1 112 ? 10.008 5.605 3.441 1 98.94 112 ILE A N 1
ATOM 887 C CA . ILE A 1 112 ? 9.734 6.555 2.367 1 98.94 112 ILE A CA 1
ATOM 888 C C . ILE A 1 112 ? 8.609 7.496 2.787 1 98.9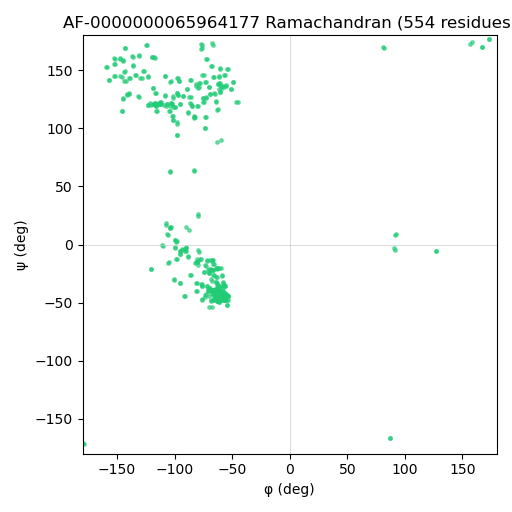4 112 ILE A C 1
ATOM 890 O O . ILE A 1 112 ? 7.465 7.07 2.959 1 98.94 112 ILE A O 1
ATOM 894 N N . VAL A 1 113 ? 8.945 8.773 2.92 1 98.88 113 VAL A N 1
ATOM 895 C CA . VAL A 1 113 ? 8 9.734 3.473 1 98.88 113 VAL A CA 1
ATOM 896 C C . VAL A 1 113 ? 7.578 10.727 2.389 1 98.88 113 VAL A C 1
ATOM 898 O O . VAL A 1 113 ? 8.422 11.398 1.792 1 98.88 113 VAL A O 1
ATOM 901 N N . PHE A 1 114 ? 6.258 10.773 2.117 1 98.75 114 PHE A N 1
ATOM 902 C CA . PHE A 1 114 ? 5.691 11.734 1.182 1 98.75 114 PHE A CA 1
ATOM 903 C C . PHE A 1 114 ? 5.676 13.133 1.785 1 98.75 114 PHE A C 1
ATOM 905 O O . PHE A 1 114 ? 4.941 13.391 2.738 1 98.75 114 PHE A O 1
ATOM 912 N N . GLY A 1 115 ? 6.484 14.008 1.298 1 97.5 115 GLY A N 1
ATOM 913 C CA . GLY A 1 115 ? 6.586 15.359 1.82 1 97.5 115 GLY A CA 1
ATOM 914 C C . GLY A 1 115 ? 7.719 16.156 1.195 1 97.5 115 GLY A C 1
ATOM 915 O O . GLY A 1 115 ? 8.406 15.672 0.294 1 97.5 115 GLY A O 1
ATOM 916 N N . LYS A 1 116 ? 7.84 17.391 1.558 1 95 116 LYS A N 1
ATOM 917 C CA . LYS A 1 116 ? 8.93 18.25 1.122 1 95 116 LYS A CA 1
ATOM 918 C C . LYS A 1 116 ? 10.148 18.094 2.027 1 95 116 LYS A C 1
ATOM 920 O O . LYS A 1 116 ? 10.078 18.359 3.23 1 95 116 LYS A O 1
ATOM 925 N N . ARG A 1 117 ? 11.266 17.703 1.417 1 96.31 117 ARG A N 1
ATOM 926 C CA . ARG A 1 117 ? 12.469 17.344 2.158 1 96.31 117 ARG A CA 1
ATOM 927 C C . ARG A 1 117 ? 12.922 18.484 3.062 1 96.31 117 ARG A C 1
ATOM 929 O O . ARG A 1 117 ? 13.383 18.25 4.184 1 96.31 117 ARG A O 1
ATOM 936 N N . ASP A 1 118 ? 12.742 19.703 2.596 1 95 118 ASP A N 1
ATOM 937 C CA . ASP A 1 118 ? 13.273 20.859 3.322 1 95 118 ASP A CA 1
ATOM 938 C C . ASP A 1 118 ? 12.242 21.406 4.305 1 95 118 ASP A C 1
ATOM 940 O O . ASP A 1 118 ? 12.531 22.344 5.051 1 95 118 ASP A O 1
ATOM 944 N N . HIS A 1 119 ? 11.086 20.875 4.32 1 93.44 119 HIS A N 1
ATOM 945 C CA . HIS A 1 119 ? 10.102 21.297 5.312 1 93.44 119 HIS A CA 1
ATOM 946 C C . HIS A 1 119 ? 10.602 21.047 6.73 1 93.44 119 HIS A C 1
ATOM 948 O O . HIS A 1 119 ? 11.195 20 7 1 93.44 119 HIS A O 1
ATOM 954 N N . PRO A 1 120 ? 10.367 21.984 7.633 1 93.5 120 PRO A N 1
ATOM 955 C CA . PRO A 1 120 ? 10.867 21.844 9 1 93.5 120 PRO A CA 1
ATOM 956 C C . PRO A 1 120 ? 10.445 20.531 9.648 1 93.5 120 PRO A C 1
ATOM 958 O O . PRO A 1 120 ? 11.25 19.891 10.32 1 93.5 120 PRO A O 1
ATOM 961 N N . GLU A 1 121 ? 9.227 20.125 9.516 1 96.06 121 GLU A N 1
ATOM 962 C CA . GLU A 1 121 ? 8.719 18.859 10.055 1 96.06 121 GLU A CA 1
ATOM 963 C C . GLU A 1 121 ? 9.523 17.672 9.539 1 96.06 121 GLU A C 1
ATOM 965 O O . GLU A 1 121 ? 9.828 16.75 10.297 1 96.06 121 GLU A O 1
ATOM 970 N N . MET A 1 122 ? 9.836 17.656 8.242 1 98.06 122 MET A N 1
ATOM 971 C CA . MET A 1 122 ? 10.594 16.562 7.637 1 98.06 122 MET A CA 1
ATOM 972 C C . MET A 1 122 ? 12.047 16.578 8.094 1 98.06 122 MET A C 1
ATOM 974 O O . MET A 1 122 ? 12.641 15.523 8.32 1 98.06 122 MET A O 1
ATOM 978 N N . VAL A 1 123 ? 12.594 17.828 8.172 1 97.5 123 VAL A N 1
ATOM 979 C CA . VAL A 1 123 ? 13.945 17.953 8.719 1 97.5 123 VAL A CA 1
ATOM 980 C C . VAL A 1 123 ? 14 17.359 10.117 1 97.5 123 VAL A C 1
ATOM 982 O O . VAL A 1 123 ? 14.922 16.609 10.445 1 97.5 123 VAL A O 1
ATOM 985 N N . ALA A 1 124 ? 13.016 17.672 10.906 1 98.19 124 ALA A N 1
ATOM 986 C CA . ALA A 1 124 ? 12.93 17.109 12.258 1 98.19 124 ALA A CA 1
ATOM 987 C C . ALA A 1 124 ? 12.812 15.594 12.211 1 98.19 124 ALA A C 1
ATOM 989 O O . ALA A 1 124 ? 13.539 14.891 12.922 1 98.19 124 ALA A O 1
ATOM 990 N N . LEU A 1 125 ? 11.898 15.039 11.406 1 98.69 125 LEU A N 1
ATOM 991 C CA . LEU A 1 125 ? 11.641 13.602 11.305 1 98.69 125 LEU A CA 1
ATOM 992 C C . LEU A 1 125 ? 12.93 12.844 10.992 1 98.69 125 LEU A C 1
ATOM 994 O O . LEU A 1 125 ? 13.203 11.805 11.594 1 98.69 125 LEU A O 1
ATOM 998 N N . MET A 1 126 ? 13.719 13.383 10.07 1 98.5 126 MET A N 1
ATOM 999 C CA . MET A 1 126 ? 14.945 12.719 9.633 1 98.5 126 MET A CA 1
ATOM 1000 C C . MET A 1 126 ? 15.969 12.68 10.758 1 98.5 126 MET A C 1
ATOM 1002 O O . MET A 1 126 ? 16.953 11.938 10.688 1 98.5 126 MET A O 1
ATOM 1006 N N . GLY A 1 127 ? 15.766 13.445 11.82 1 98.12 127 GLY A N 1
ATOM 1007 C CA . GLY A 1 127 ? 16.578 13.367 13.016 1 98.12 127 GLY A CA 1
ATOM 1008 C C . GLY A 1 127 ? 16.188 12.234 13.938 1 98.12 127 GLY A C 1
ATOM 1009 O O . GLY A 1 127 ? 16.938 11.875 14.852 1 98.12 127 GLY A O 1
ATOM 1010 N N . TYR A 1 128 ? 15.039 11.664 13.75 1 98.12 128 TYR A N 1
ATOM 1011 C CA . TYR A 1 128 ? 14.531 10.586 14.586 1 98.12 128 TYR A CA 1
ATOM 1012 C C . TYR A 1 128 ? 14.727 9.234 13.914 1 98.12 128 TYR A C 1
ATOM 1014 O O . TYR A 1 128 ? 14.859 8.211 14.594 1 98.12 128 TYR A O 1
ATOM 1022 N N . ALA A 1 129 ? 14.703 9.172 12.578 1 98.06 129 ALA A N 1
ATOM 1023 C CA . ALA A 1 129 ? 14.891 7.941 11.812 1 98.06 129 ALA A CA 1
ATOM 1024 C C . ALA A 1 129 ? 15.375 8.242 10.398 1 98.06 129 ALA A C 1
ATOM 1026 O O . ALA A 1 129 ? 14.969 9.234 9.797 1 98.06 129 ALA A O 1
ATOM 1027 N N . PRO A 1 130 ? 16.281 7.395 9.914 1 98.12 130 PRO A N 1
ATOM 1028 C CA . PRO A 1 130 ? 16.641 7.559 8.5 1 98.12 130 PRO A CA 1
ATOM 1029 C C . PRO A 1 130 ? 15.445 7.387 7.566 1 98.12 130 PRO A C 1
ATOM 1031 O O . PRO A 1 130 ? 14.664 6.441 7.719 1 98.12 130 PRO A O 1
ATOM 1034 N N . ALA A 1 131 ? 15.25 8.328 6.617 1 98.5 131 ALA A N 1
ATOM 1035 C CA . ALA A 1 131 ? 14.094 8.281 5.73 1 98.5 131 ALA A CA 1
ATOM 1036 C C . ALA A 1 131 ? 14.391 8.953 4.395 1 98.5 131 ALA A C 1
ATOM 1038 O O . ALA A 1 131 ? 15.227 9.859 4.324 1 98.5 131 ALA A O 1
ATOM 1039 N N . ILE A 1 132 ? 13.852 8.469 3.318 1 98.69 132 ILE A N 1
ATOM 1040 C CA . ILE A 1 132 ? 13.812 9.156 2.035 1 98.69 132 ILE A CA 1
ATOM 1041 C C . ILE A 1 132 ? 12.555 10.023 1.958 1 98.69 132 ILE A C 1
ATOM 1043 O O . ILE A 1 132 ? 11.438 9.516 1.979 1 98.69 132 ILE A O 1
ATOM 1047 N N . VAL A 1 133 ? 12.742 11.336 1.923 1 98.75 133 VAL A N 1
ATOM 1048 C CA . VAL A 1 133 ? 11.617 12.266 1.834 1 98.75 133 VAL A CA 1
ATOM 1049 C C . VAL A 1 133 ? 11.492 12.789 0.404 1 98.75 133 VAL A C 1
ATOM 1051 O O . VAL A 1 133 ? 12.43 13.383 -0.134 1 98.75 133 VAL A O 1
ATOM 1054 N N . THR A 1 134 ? 10.359 12.562 -0.198 1 98.62 134 THR A N 1
ATOM 1055 C CA . THR A 1 134 ? 10.18 12.984 -1.585 1 98.62 134 THR A CA 1
ATOM 1056 C C . THR A 1 134 ? 8.695 13.102 -1.928 1 98.62 134 THR A C 1
ATOM 1058 O O . THR A 1 134 ? 7.852 12.469 -1.291 1 98.62 134 THR A O 1
ATOM 1061 N N . LYS A 1 135 ? 8.383 13.961 -2.891 1 97.44 135 LYS A N 1
ATOM 1062 C CA . LYS A 1 135 ? 7.023 14.086 -3.416 1 97.44 135 LYS A CA 1
ATOM 1063 C C . LYS A 1 135 ? 6.871 13.32 -4.73 1 97.44 135 LYS A C 1
ATOM 1065 O O . LYS A 1 135 ? 5.766 13.203 -5.262 1 97.44 135 LYS A O 1
ATOM 1070 N N . LYS A 1 136 ? 7.957 12.773 -5.168 1 98.06 136 LYS A N 1
ATOM 1071 C CA . LYS A 1 136 ? 7.949 12.133 -6.477 1 98.06 136 LYS A CA 1
ATOM 1072 C C . LYS A 1 136 ? 8.219 10.633 -6.352 1 98.06 136 LYS A C 1
ATOM 1074 O O . LYS A 1 136 ? 9.172 10.219 -5.691 1 98.06 136 LYS A O 1
ATOM 1079 N N . PRO A 1 137 ? 7.34 9.867 -7.004 1 98.56 137 PRO A N 1
ATOM 1080 C CA . PRO A 1 137 ? 7.641 8.438 -7.035 1 98.56 137 PRO A CA 1
ATOM 1081 C C . PRO A 1 137 ? 8.969 8.125 -7.719 1 98.56 137 PRO A C 1
ATOM 1083 O O . PRO A 1 137 ? 9.414 8.891 -8.586 1 98.56 137 PRO A O 1
ATOM 1086 N N . PHE A 1 138 ? 9.602 7.059 -7.328 1 98.56 138 PHE A N 1
ATOM 1087 C CA . PHE A 1 138 ? 10.898 6.691 -7.887 1 98.56 138 PHE A CA 1
ATOM 1088 C C . PHE A 1 138 ? 11.109 5.184 -7.836 1 98.56 138 PHE A C 1
ATOM 1090 O O . PHE A 1 138 ? 10.43 4.484 -7.082 1 98.56 138 PHE A O 1
ATOM 1097 N N . LYS A 1 139 ? 11.961 4.656 -8.727 1 98.25 139 LYS A N 1
ATOM 1098 C CA . LYS A 1 139 ? 12.32 3.24 -8.711 1 98.25 139 LYS A CA 1
ATOM 1099 C C . LYS A 1 139 ? 13.352 2.949 -7.621 1 98.25 139 LYS A C 1
ATOM 1101 O O . LYS A 1 139 ? 14.258 3.75 -7.387 1 98.25 139 LYS A O 1
ATOM 1106 N N . THR A 1 140 ? 13.211 1.887 -6.949 1 98.25 140 THR A N 1
ATOM 1107 C CA . THR A 1 140 ? 14.141 1.482 -5.906 1 98.25 140 THR A CA 1
ATOM 1108 C C . THR A 1 140 ? 14.305 -0.035 -5.879 1 98.25 140 THR A C 1
ATOM 1110 O O . THR A 1 140 ? 13.43 -0.764 -6.359 1 98.25 140 THR A O 1
ATOM 1113 N N . GLU A 1 141 ? 15.352 -0.527 -5.352 1 97.44 141 GLU A N 1
ATOM 1114 C CA . GLU A 1 141 ? 15.617 -1.958 -5.23 1 97.44 141 GLU A CA 1
ATOM 1115 C C . GLU A 1 141 ? 15.188 -2.486 -3.865 1 97.44 141 GLU A C 1
ATOM 1117 O O . GLU A 1 141 ? 15.273 -3.688 -3.604 1 97.44 141 GLU A O 1
ATOM 1122 N N . GLU A 1 142 ? 14.758 -1.519 -3.008 1 97.75 142 GLU A N 1
ATOM 1123 C CA . GLU A 1 142 ? 14.312 -1.945 -1.687 1 97.75 142 GLU A CA 1
ATOM 1124 C C . GLU A 1 142 ? 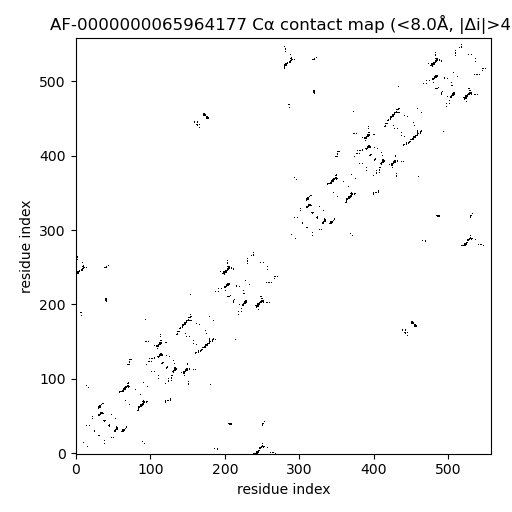13.164 -2.947 -1.792 1 97.75 142 GLU A C 1
ATOM 1126 O O . GLU A 1 142 ? 12.242 -2.764 -2.594 1 97.75 142 GLU A O 1
ATOM 1131 N N . LYS A 1 143 ? 13.172 -4 -1.029 1 97.81 143 LYS A N 1
ATOM 1132 C CA . LYS A 1 143 ? 12.141 -5.035 -1.053 1 97.81 143 LYS A CA 1
ATOM 1133 C C . LYS A 1 143 ? 11.086 -4.785 0.015 1 97.81 143 LYS A C 1
ATOM 1135 O O . LYS A 1 143 ? 9.938 -5.203 -0.133 1 97.81 143 LYS A O 1
ATOM 1140 N N . ASN A 1 144 ? 11.508 -4.23 1.13 1 98.69 144 ASN A N 1
ATOM 1141 C CA . ASN A 1 144 ? 10.633 -3.893 2.246 1 98.69 144 ASN A CA 1
ATOM 1142 C C . ASN A 1 144 ? 10.617 -2.391 2.512 1 98.69 144 ASN A C 1
ATOM 1144 O O . ASN A 1 144 ? 11.656 -1.79 2.777 1 98.69 144 ASN A O 1
ATOM 1148 N N . VAL A 1 145 ? 9.438 -1.77 2.445 1 98.88 145 VAL A N 1
ATOM 1149 C CA . VAL A 1 145 ? 9.359 -0.322 2.611 1 98.88 145 VAL A CA 1
ATOM 1150 C C . VAL A 1 145 ? 8.18 0.032 3.518 1 98.88 145 VAL A C 1
ATOM 1152 O O . VAL A 1 145 ? 7.258 -0.768 3.688 1 98.88 145 VAL A O 1
ATOM 1155 N N . VAL A 1 146 ? 8.25 1.146 4.176 1 98.88 146 VAL A N 1
ATOM 1156 C CA . VAL A 1 146 ? 7.176 1.752 4.957 1 98.88 146 VAL A CA 1
ATOM 1157 C C . VAL A 1 146 ? 6.898 3.164 4.445 1 98.88 146 VAL A C 1
ATOM 1159 O O . VAL A 1 146 ? 7.805 3.996 4.379 1 98.88 146 VAL A O 1
ATOM 1162 N N . PHE A 1 147 ? 5.699 3.385 4.016 1 98.94 147 PHE A N 1
ATOM 1163 C CA . PHE A 1 147 ? 5.285 4.699 3.535 1 98.94 147 PHE A CA 1
ATOM 1164 C C . PHE A 1 147 ? 4.672 5.516 4.664 1 98.94 147 PHE A C 1
ATOM 1166 O O . PHE A 1 147 ? 3.754 5.055 5.348 1 98.94 147 PHE A O 1
ATOM 1173 N N . LEU A 1 148 ? 5.133 6.691 4.879 1 98.88 148 LEU A N 1
ATOM 1174 C CA . LEU A 1 148 ? 4.586 7.719 5.754 1 98.88 148 LEU A CA 1
ATOM 1175 C C . LEU A 1 148 ? 4.336 9.016 4.98 1 98.88 148 LEU A C 1
ATOM 1177 O O . LEU A 1 148 ? 4.73 9.133 3.82 1 98.88 148 LEU A O 1
ATOM 1181 N N . SER A 1 149 ? 3.691 9.969 5.621 1 98.56 149 SER A N 1
ATOM 1182 C CA . SER A 1 149 ? 3.465 11.266 4.988 1 98.56 149 SER A CA 1
ATOM 1183 C C . SER A 1 149 ? 3.668 12.406 5.98 1 98.56 149 SER A C 1
ATOM 1185 O O . SER A 1 149 ? 3.363 12.266 7.168 1 98.56 149 SER A O 1
ATOM 1187 N N . GLN A 1 150 ? 4.238 13.461 5.41 1 97.12 150 GLN A N 1
ATOM 1188 C CA . GLN A 1 150 ? 4.137 14.734 6.109 1 97.12 150 GLN A CA 1
ATOM 1189 C C . GLN A 1 150 ? 2.699 15.023 6.531 1 97.12 150 GLN A C 1
ATOM 1191 O O . GLN A 1 150 ? 1.766 14.805 5.758 1 97.12 150 GLN A O 1
ATOM 1196 N N . THR A 1 151 ? 2.486 15.547 7.68 1 96.12 151 THR A N 1
ATOM 1197 C CA . THR A 1 151 ? 1.165 15.617 8.297 1 96.12 151 THR A CA 1
ATOM 1198 C C . THR A 1 151 ? 0.274 16.609 7.551 1 96.12 151 THR A C 1
ATOM 1200 O O . THR A 1 151 ? -0.953 16.5 7.598 1 96.12 151 THR A O 1
ATOM 1203 N N . THR A 1 152 ? 0.854 17.609 6.828 1 91.19 152 THR A N 1
ATOM 1204 C CA . THR A 1 152 ? 0.069 18.656 6.184 1 91.19 152 THR A CA 1
ATOM 1205 C C . THR A 1 152 ? -0.145 18.344 4.707 1 91.19 152 THR A C 1
ATOM 1207 O O . THR A 1 152 ? -0.705 19.156 3.967 1 91.19 152 THR A O 1
ATOM 1210 N N . SER A 1 153 ? 0.367 17.156 4.285 1 93.38 153 SER A N 1
ATOM 1211 C CA . SER A 1 153 ? 0.245 16.797 2.877 1 93.38 153 SER A CA 1
ATOM 1212 C C . SER A 1 153 ? -1.19 16.438 2.521 1 93.38 153 SER A C 1
ATOM 1214 O O . SER A 1 153 ? -2.01 16.188 3.406 1 93.38 153 SER A O 1
ATOM 1216 N N . SER A 1 154 ? -1.459 16.531 1.184 1 92.31 154 SER A N 1
ATOM 1217 C CA . SER A 1 154 ? -2.75 16.094 0.664 1 92.31 154 SER A CA 1
ATOM 1218 C C . SER A 1 154 ? -2.895 14.578 0.743 1 92.31 154 SER A C 1
ATOM 1220 O O . SER A 1 154 ? -2.025 13.844 0.273 1 92.31 154 SER A O 1
ATOM 1222 N N . LEU A 1 155 ? -4.023 14.164 1.307 1 94.56 155 LEU A N 1
ATOM 1223 C CA . LEU A 1 155 ? -4.281 12.727 1.413 1 94.56 155 LEU A CA 1
ATOM 1224 C C . LEU A 1 155 ? -4.359 12.086 0.033 1 94.56 155 LEU A C 1
ATOM 1226 O O . LEU A 1 155 ? -3.781 11.023 -0.195 1 94.56 155 LEU A O 1
ATOM 1230 N N . ASP A 1 156 ? -5.07 12.758 -0.917 1 93.5 156 ASP A N 1
ATOM 1231 C CA . ASP A 1 156 ? -5.223 12.234 -2.273 1 93.5 156 ASP A CA 1
ATOM 1232 C C . ASP A 1 156 ? -3.867 12.094 -2.963 1 93.5 156 ASP A C 1
ATOM 1234 O O . ASP A 1 156 ? -3.6 11.086 -3.621 1 93.5 156 ASP A O 1
ATOM 1238 N N . GLU A 1 157 ? -3.072 13.109 -2.77 1 94.56 157 GLU A N 1
ATOM 1239 C CA . GLU A 1 157 ? -1.752 13.062 -3.393 1 94.56 157 GLU A CA 1
ATOM 1240 C C . GLU A 1 157 ? -0.883 11.977 -2.775 1 94.56 157 GLU A C 1
ATOM 1242 O O . GLU A 1 157 ? -0.107 11.32 -3.477 1 94.56 157 GLU A O 1
ATOM 1247 N N . TYR A 1 158 ? -0.968 11.805 -1.49 1 97.69 158 TYR A N 1
ATOM 1248 C CA . TYR A 1 158 ? -0.222 10.766 -0.795 1 97.69 158 TYR A CA 1
ATOM 1249 C C . TYR A 1 158 ? -0.629 9.383 -1.289 1 97.69 158 TYR A C 1
ATOM 1251 O O . TYR A 1 158 ? 0.227 8.547 -1.591 1 97.69 158 TYR A O 1
ATOM 1259 N N . ARG A 1 159 ? -1.924 9.102 -1.398 1 98.06 159 ARG A N 1
ATOM 1260 C CA . ARG A 1 159 ? -2.428 7.832 -1.9 1 98.06 159 ARG A CA 1
ATOM 1261 C C . ARG A 1 159 ? -1.95 7.578 -3.326 1 98.06 159 ARG A C 1
ATOM 1263 O O . ARG A 1 159 ? -1.555 6.461 -3.664 1 98.06 159 ARG A O 1
ATOM 1270 N N . GLU A 1 160 ? -2.039 8.633 -4.148 1 97.94 160 GLU A N 1
ATOM 1271 C CA . GLU A 1 160 ? -1.553 8.516 -5.52 1 97.94 160 GLU A CA 1
ATOM 1272 C C . GLU A 1 160 ? -0.068 8.172 -5.551 1 97.94 160 GLU A C 1
ATOM 1274 O O . GLU A 1 160 ? 0.359 7.32 -6.336 1 97.94 160 GLU A O 1
ATOM 1279 N N . PHE A 1 161 ? 0.686 8.875 -4.762 1 98.69 161 PHE A N 1
ATOM 1280 C CA . PHE A 1 161 ? 2.121 8.633 -4.664 1 98.69 161 PHE A CA 1
ATOM 1281 C C . PHE A 1 161 ? 2.4 7.176 -4.328 1 98.69 161 PHE A C 1
ATOM 1283 O O . PHE A 1 161 ? 3.191 6.516 -5.008 1 98.69 161 PHE A O 1
ATOM 1290 N N . VAL A 1 162 ? 1.768 6.621 -3.258 1 98.88 162 VAL A N 1
ATOM 1291 C CA . VAL A 1 162 ? 1.976 5.25 -2.803 1 98.88 162 VAL A CA 1
ATOM 1292 C C . VAL A 1 162 ? 1.555 4.273 -3.9 1 98.88 162 VAL A C 1
ATOM 1294 O O . VAL A 1 162 ? 2.244 3.283 -4.152 1 98.88 162 VAL A O 1
ATOM 1297 N N . SER A 1 163 ? 0.406 4.562 -4.523 1 98.5 163 SER A N 1
ATOM 1298 C CA . SER A 1 163 ? -0.085 3.732 -5.617 1 98.5 163 SER A CA 1
ATOM 1299 C C . SER A 1 163 ? 0.951 3.615 -6.73 1 98.5 163 SER A C 1
ATOM 1301 O O . SER A 1 163 ? 1.249 2.514 -7.195 1 98.5 163 SER A O 1
ATOM 1303 N N . GLU A 1 164 ? 1.492 4.75 -7.113 1 98.38 164 GLU A N 1
ATOM 1304 C CA . GLU A 1 164 ? 2.508 4.754 -8.164 1 98.38 164 GLU A CA 1
ATOM 1305 C C . GLU A 1 164 ? 3.752 3.984 -7.73 1 98.38 164 GLU A C 1
ATOM 1307 O O . GLU A 1 164 ? 4.336 3.24 -8.523 1 98.38 164 GLU A O 1
ATOM 1312 N N . MET A 1 165 ? 4.18 4.176 -6.492 1 98.81 165 MET A N 1
ATOM 1313 C CA . MET A 1 165 ? 5.34 3.471 -5.953 1 98.81 165 MET A CA 1
ATOM 1314 C C . MET A 1 165 ? 5.133 1.961 -6.008 1 98.81 165 MET A C 1
ATOM 1316 O O . MET A 1 165 ? 6.043 1.218 -6.375 1 98.81 165 MET A O 1
ATOM 1320 N N . ILE A 1 166 ? 3.93 1.49 -5.656 1 98.5 166 ILE A N 1
ATOM 1321 C CA . ILE A 1 166 ? 3.619 0.065 -5.641 1 98.5 166 ILE A CA 1
ATOM 1322 C C . ILE A 1 166 ? 3.639 -0.485 -7.062 1 98.5 166 ILE A C 1
ATOM 1324 O O . ILE A 1 166 ? 4.172 -1.568 -7.309 1 98.5 166 ILE A O 1
ATOM 1328 N N . LYS A 1 167 ? 3.16 0.22 -8.016 1 97.25 167 LYS A N 1
ATOM 1329 C CA . LYS A 1 167 ? 3.047 -0.237 -9.398 1 97.25 167 LYS A CA 1
ATOM 1330 C C . LYS A 1 167 ? 4.414 -0.313 -10.062 1 97.25 167 LYS A C 1
ATOM 1332 O O . LYS A 1 167 ? 4.672 -1.216 -10.859 1 97.25 167 LYS A O 1
ATOM 1337 N N . MET A 1 168 ? 5.223 0.605 -9.703 1 96.5 168 MET A N 1
ATOM 1338 C CA . MET A 1 168 ? 6.445 0.718 -10.492 1 96.5 168 MET A CA 1
ATOM 1339 C C . MET A 1 168 ? 7.59 -0.047 -9.836 1 96.5 168 MET A C 1
ATOM 1341 O O . MET A 1 168 ? 8.688 -0.128 -10.391 1 96.5 168 MET A O 1
ATOM 1345 N N . ASN A 1 169 ? 7.43 -0.567 -8.586 1 97.62 169 ASN A N 1
ATOM 1346 C CA . ASN A 1 169 ? 8.516 -1.249 -7.883 1 97.62 169 ASN A CA 1
ATOM 1347 C C . ASN A 1 169 ? 8.148 -2.695 -7.559 1 97.62 169 ASN A C 1
ATOM 1349 O O . ASN A 1 169 ? 6.973 -3.07 -7.613 1 97.62 169 ASN A O 1
ATOM 1353 N N . ASN A 1 170 ? 9.125 -3.539 -7.27 1 94.56 170 ASN A N 1
ATOM 1354 C CA . ASN A 1 170 ? 8.953 -4.953 -6.957 1 94.56 170 ASN A CA 1
ATOM 1355 C C . ASN A 1 170 ? 9.109 -5.219 -5.461 1 94.56 170 ASN A C 1
ATOM 1357 O O . ASN A 1 170 ? 9.953 -6.016 -5.051 1 94.56 170 ASN A O 1
ATOM 1361 N N . PHE A 1 171 ? 8.234 -4.633 -4.688 1 98 171 PHE A N 1
ATOM 1362 C CA . PHE A 1 171 ? 8.289 -4.801 -3.24 1 98 171 PHE A CA 1
ATOM 1363 C C . PHE A 1 171 ? 7.836 -6.199 -2.84 1 98 171 PHE A C 1
ATOM 1365 O O . PHE A 1 171 ? 6.902 -6.746 -3.43 1 98 171 PHE A O 1
ATOM 1372 N N . GLU A 1 172 ? 8.461 -6.805 -1.908 1 98.06 172 GLU A N 1
ATOM 1373 C CA . GLU A 1 172 ? 7.973 -8.008 -1.237 1 98.06 172 GLU A CA 1
ATOM 1374 C C . GLU A 1 172 ? 6.957 -7.656 -0.152 1 98.06 172 GLU A C 1
ATOM 1376 O O . GLU A 1 172 ? 5.977 -8.375 0.042 1 98.06 172 GLU A O 1
ATOM 1381 N N . LYS A 1 173 ? 7.273 -6.586 0.525 1 98.62 173 LYS A N 1
ATOM 1382 C CA . LYS A 1 173 ? 6.406 -6.055 1.574 1 98.62 173 LYS A CA 1
ATOM 1383 C C . LYS A 1 173 ? 6.391 -4.527 1.552 1 98.62 173 LYS A C 1
ATOM 1385 O O . LYS A 1 173 ? 7.441 -3.895 1.438 1 98.62 173 LYS A O 1
ATOM 1390 N N . ALA A 1 174 ? 5.277 -3.895 1.554 1 98.81 174 ALA A N 1
ATOM 1391 C CA . ALA A 1 174 ? 5.09 -2.451 1.685 1 98.81 174 ALA A CA 1
ATOM 1392 C C . ALA A 1 174 ? 4.02 -2.127 2.723 1 98.81 174 ALA A C 1
ATOM 1394 O O . ALA A 1 174 ? 2.922 -2.689 2.688 1 98.81 174 ALA A O 1
ATOM 1395 N N . ILE A 1 175 ? 4.328 -1.268 3.674 1 98.81 175 ILE A N 1
ATOM 1396 C CA . ILE A 1 175 ? 3.385 -0.837 4.699 1 98.81 175 ILE A CA 1
ATOM 1397 C C . ILE A 1 175 ? 2.98 0.614 4.449 1 98.81 175 ILE A C 1
ATOM 1399 O O . ILE A 1 175 ? 3.838 1.495 4.348 1 98.81 175 ILE A O 1
ATOM 1403 N N . TYR A 1 176 ? 1.758 0.833 4.25 1 98.88 176 TYR A N 1
ATOM 1404 C CA . TYR A 1 176 ? 1.156 2.158 4.148 1 98.88 176 TYR A CA 1
ATOM 1405 C C . TYR A 1 176 ? 0.586 2.604 5.488 1 98.88 176 TYR A C 1
ATOM 1407 O O . TYR A 1 176 ? -0.28 1.933 6.059 1 98.88 176 TYR A O 1
ATOM 1415 N N . LEU A 1 177 ? 1.067 3.707 6 1 98.81 177 LEU A N 1
ATOM 1416 C CA . LEU A 1 177 ? 0.508 4.316 7.203 1 98.81 177 LEU A CA 1
ATOM 1417 C C . LEU A 1 177 ? -0.038 5.707 6.902 1 98.81 177 LEU A C 1
ATOM 1419 O O . LEU A 1 177 ? 0.685 6.566 6.391 1 98.81 177 LEU A O 1
ATOM 1423 N N . ASN A 1 178 ? -1.302 5.941 7.137 1 98.38 178 ASN A N 1
ATOM 1424 C CA . ASN A 1 178 ? -1.851 7.289 7.023 1 98.38 178 ASN A CA 1
ATOM 1425 C C . ASN A 1 178 ? -1.414 8.172 8.195 1 98.38 178 ASN A C 1
ATOM 1427 O O . ASN A 1 178 ? -2.018 8.133 9.266 1 98.38 178 ASN A O 1
ATOM 1431 N N . THR A 1 179 ? -0.416 8.977 7.922 1 98.38 179 THR A N 1
ATOM 1432 C CA . THR A 1 179 ? 0.124 9.82 8.984 1 98.38 179 THR A CA 1
ATOM 1433 C C . THR A 1 179 ? -0.301 11.273 8.797 1 98.38 179 THR A C 1
ATOM 1435 O O . THR A 1 179 ? 0.234 12.172 9.453 1 98.38 179 THR A O 1
ATOM 1438 N N . ILE A 1 180 ? -1.171 11.516 7.887 1 96.69 180 ILE A N 1
ATOM 1439 C CA . ILE A 1 180 ? -1.689 12.859 7.676 1 96.69 180 ILE A CA 1
ATOM 1440 C C . ILE A 1 180 ? -2.586 13.258 8.844 1 96.69 180 ILE A C 1
ATOM 1442 O O . ILE A 1 180 ? -3.387 12.453 9.32 1 96.69 180 ILE A O 1
ATOM 1446 N N . CYS A 1 181 ? -2.416 14.484 9.328 1 95.94 181 CYS A N 1
ATOM 1447 C CA . CYS A 1 181 ? -3.162 15.008 10.461 1 95.94 181 CYS A CA 1
ATOM 1448 C C . CYS A 1 181 ? -4.66 15.016 10.18 1 95.94 181 CYS A C 1
ATOM 1450 O O . CYS A 1 181 ? -5.086 15.453 9.109 1 95.94 181 CYS A O 1
ATOM 1452 N N . PRO A 1 182 ? -5.43 14.562 11.109 1 94.25 182 PRO A N 1
ATOM 1453 C CA . PRO A 1 182 ? -6.883 14.531 10.914 1 94.25 182 PRO A CA 1
ATOM 1454 C C . PRO A 1 182 ? -7.461 15.914 10.617 1 94.25 182 PRO A C 1
ATOM 1456 O O . PRO A 1 182 ? -8.445 16.031 9.875 1 94.25 182 PRO A O 1
ATOM 1459 N N . VAL A 1 183 ? -6.879 16.953 11.195 1 92.62 183 VAL A N 1
ATOM 1460 C CA . VAL A 1 183 ? -7.344 18.312 10.953 1 92.62 183 VAL A CA 1
ATOM 1461 C C . VAL A 1 183 ? -7.164 18.656 9.477 1 92.62 183 VAL A C 1
ATOM 1463 O O . VAL A 1 183 ? -8.055 19.234 8.852 1 92.62 183 VAL A O 1
ATOM 1466 N N . THR A 1 184 ? -5.992 18.328 8.961 1 91.88 184 THR A N 1
ATOM 1467 C CA . THR A 1 184 ? -5.707 18.531 7.547 1 91.88 184 THR A CA 1
ATOM 1468 C C . THR A 1 184 ? -6.723 17.797 6.676 1 91.88 184 THR A C 1
ATOM 1470 O O . THR A 1 184 ? -7.293 18.391 5.75 1 91.88 184 THR A O 1
ATOM 1473 N N . VAL A 1 185 ? -7.016 16.578 7.012 1 93.31 185 VAL A N 1
ATOM 1474 C CA . VAL A 1 185 ? -7.926 15.742 6.242 1 93.31 185 VAL A CA 1
ATOM 1475 C C . VAL A 1 185 ? -9.336 16.344 6.273 1 93.31 185 VAL A C 1
ATOM 1477 O O . VAL A 1 185 ? -9.992 16.453 5.238 1 93.31 185 VAL A O 1
ATOM 1480 N N . GLU A 1 186 ? -9.766 16.719 7.414 1 92.88 186 GLU A N 1
ATOM 1481 C CA . GLU A 1 186 ? -11.117 17.25 7.594 1 92.88 186 GLU A CA 1
ATOM 1482 C C . GLU A 1 186 ? -11.289 18.578 6.855 1 92.88 186 GLU A C 1
ATOM 1484 O O . GLU A 1 186 ? -12.328 18.812 6.23 1 92.88 186 GLU A O 1
ATOM 1489 N N . ARG A 1 187 ? -10.359 19.406 6.949 1 93.69 187 ARG A N 1
ATOM 1490 C CA . ARG A 1 187 ? -10.438 20.703 6.277 1 93.69 187 ARG A CA 1
ATOM 1491 C C . ARG A 1 187 ? -10.484 20.531 4.762 1 93.69 187 ARG A C 1
ATOM 1493 O O . ARG A 1 187 ? -11.234 21.234 4.074 1 93.69 187 ARG A O 1
ATOM 1500 N N . GLU A 1 188 ? -9.664 19.641 4.305 1 93.75 188 GLU A N 1
ATOM 1501 C CA . GLU A 1 188 ? -9.68 19.359 2.869 1 93.75 188 GLU A CA 1
ATOM 1502 C C . GLU A 1 188 ? -11.023 18.812 2.422 1 93.75 188 GLU A C 1
ATOM 1504 O O . GLU A 1 188 ? -11.562 19.219 1.392 1 93.75 188 GLU A O 1
ATOM 1509 N N . ARG A 1 189 ? -11.539 17.922 3.211 1 93.5 189 ARG A N 1
ATOM 1510 C CA . ARG A 1 189 ? -12.844 17.344 2.908 1 93.5 189 ARG A CA 1
ATOM 1511 C C . ARG A 1 189 ? -13.922 18.422 2.855 1 93.5 189 ARG A C 1
ATOM 1513 O O . ARG A 1 189 ? -14.727 18.469 1.922 1 93.5 189 ARG A O 1
ATOM 1520 N N . GLU A 1 190 ? -13.891 19.25 3.787 1 95.25 190 GLU A N 1
ATOM 1521 C CA . GLU A 1 190 ? -14.875 20.328 3.887 1 95.25 190 GLU A CA 1
ATOM 1522 C C . GLU A 1 190 ? -14.781 21.281 2.697 1 95.25 190 GLU A C 1
ATOM 1524 O O . GLU A 1 190 ? -15.805 21.672 2.133 1 95.25 190 GLU A O 1
ATOM 1529 N N . VAL A 1 191 ? -13.617 21.656 2.352 1 96.44 191 VAL A N 1
ATOM 1530 C CA . VAL A 1 191 ? -13.406 22.562 1.226 1 96.44 191 VAL A CA 1
ATOM 1531 C C . VAL A 1 191 ? -13.906 21.906 -0.062 1 96.44 191 VAL A C 1
ATOM 1533 O O . VAL A 1 191 ? -14.578 22.547 -0.87 1 96.44 191 VAL A O 1
ATOM 1536 N N . LYS A 1 192 ? -13.602 20.625 -0.198 1 95 192 LYS A N 1
ATOM 1537 C CA . LYS A 1 192 ? -14.016 19.906 -1.4 1 95 192 LYS A CA 1
ATOM 1538 C C . LYS A 1 192 ? -15.531 19.828 -1.507 1 95 192 LYS A C 1
ATOM 1540 O O . LYS A 1 192 ? -16.094 20.016 -2.588 1 95 192 LYS A O 1
ATOM 1545 N N . GLU A 1 193 ? -16.156 19.625 -0.453 1 95.75 193 GLU A N 1
ATOM 1546 C CA . GLU A 1 193 ? -17.609 19.484 -0.438 1 95.75 193 GLU A CA 1
ATOM 1547 C C . GLU A 1 193 ? -18.297 20.828 -0.586 1 95.75 193 GLU A C 1
ATOM 1549 O O . GLU A 1 193 ? -19.172 21 -1.44 1 95.75 193 GLU A O 1
ATOM 1554 N N . LEU A 1 194 ? -17.875 21.781 0.151 1 96.25 194 LEU A N 1
ATOM 1555 C CA . LEU A 1 194 ? -18.562 23.062 0.223 1 96.25 194 LEU A CA 1
ATOM 1556 C C . LEU A 1 194 ? -18.281 23.891 -1.023 1 96.25 194 LEU A C 1
ATOM 1558 O O . LEU A 1 194 ? -19.141 24.656 -1.48 1 96.25 194 LEU A O 1
ATOM 1562 N N . SER A 1 195 ? -17.094 23.781 -1.526 1 96.62 195 SER A N 1
ATOM 1563 C CA . SER A 1 195 ? -16.734 24.578 -2.689 1 96.62 195 SER A CA 1
ATOM 1564 C C . SER A 1 195 ? -17.594 24.219 -3.898 1 96.62 195 SER A C 1
ATOM 1566 O O . SER A 1 195 ? -17.734 25.016 -4.832 1 96.62 195 SER A O 1
ATOM 1568 N N . LYS A 1 196 ? -18.203 23.047 -3.893 1 96.62 196 LYS A N 1
ATOM 1569 C CA . LYS A 1 196 ? -19.047 22.578 -4.996 1 96.62 196 LYS A CA 1
ATOM 1570 C C . LYS A 1 196 ? -20.359 23.375 -5.062 1 96.62 196 LYS A C 1
ATOM 1572 O O . LYS A 1 196 ? -20.984 23.453 -6.117 1 96.62 196 LYS A O 1
ATOM 1577 N N . ILE A 1 197 ? -20.75 23.922 -4.004 1 95.56 197 ILE A N 1
ATOM 1578 C CA . ILE A 1 197 ? -22.047 24.594 -3.973 1 95.56 197 ILE A CA 1
ATOM 1579 C C . ILE A 1 197 ? -21.844 26.094 -3.869 1 95.56 197 ILE A C 1
ATOM 1581 O O . ILE A 1 197 ? -22.812 26.859 -3.762 1 95.56 197 ILE A O 1
ATOM 1585 N N . CYS A 1 198 ? -20.625 26.594 -3.799 1 95.75 198 CYS A N 1
ATOM 1586 C CA . CYS A 1 198 ? -20.328 28.016 -3.652 1 95.75 198 CYS A CA 1
ATOM 1587 C C . CYS A 1 198 ? -20.031 28.641 -5.004 1 95.75 198 CYS A C 1
ATOM 1589 O O . CYS A 1 198 ? -19.406 28.016 -5.863 1 95.75 198 CYS A O 1
ATOM 1591 N N . ASP A 1 199 ? -20.438 29.812 -5.172 1 96.88 199 ASP A N 1
ATOM 1592 C CA . ASP A 1 199 ? -20.078 30.594 -6.359 1 96.88 199 ASP A CA 1
ATOM 1593 C C . ASP A 1 199 ? -18.688 31.203 -6.211 1 96.88 199 ASP A C 1
ATOM 1595 O O . ASP A 1 199 ? -18 31.422 -7.207 1 96.88 199 ASP A O 1
ATOM 1599 N N . LEU A 1 200 ? -18.375 31.531 -4.992 1 97.44 200 LEU A N 1
ATOM 1600 C CA . LEU A 1 200 ? -17.062 32.062 -4.652 1 97.44 200 LEU A CA 1
ATOM 1601 C C . LEU A 1 200 ? -16.547 31.484 -3.34 1 97.44 200 LEU A C 1
ATOM 1603 O O . LEU A 1 200 ? -17.297 31.422 -2.355 1 97.44 200 LEU A O 1
ATOM 1607 N N . SER A 1 201 ? -15.344 31.016 -3.396 1 98.12 201 SER A N 1
ATOM 1608 C CA . SER A 1 201 ? -14.664 30.562 -2.188 1 98.12 201 SER A CA 1
ATOM 1609 C C . SER A 1 201 ? -13.633 31.594 -1.721 1 98.12 201 SER A C 1
ATOM 1611 O O . SER A 1 201 ? -12.742 31.984 -2.479 1 98.12 201 SER A O 1
ATOM 1613 N N . VAL A 1 202 ? -13.797 32.062 -0.503 1 97.88 202 VAL A N 1
ATOM 1614 C CA . VAL A 1 202 ? -12.836 32.938 0.132 1 97.88 202 VAL A CA 1
ATOM 1615 C C . VAL A 1 202 ? -11.977 32.156 1.115 1 97.88 202 VAL A C 1
ATOM 1617 O O . VAL A 1 202 ? -12.453 31.734 2.164 1 97.88 202 VAL A O 1
ATOM 1620 N N . VAL A 1 203 ? -10.734 32 0.771 1 97.75 203 VAL A N 1
ATOM 1621 C CA . VAL A 1 203 ? -9.805 31.297 1.638 1 97.75 203 VAL A CA 1
ATOM 1622 C C . VAL A 1 203 ? -8.961 32.312 2.426 1 97.75 203 VAL A C 1
ATOM 1624 O O . VAL A 1 203 ? -8.188 33.062 1.844 1 97.75 203 VAL A O 1
ATOM 1627 N N . VAL A 1 204 ? -9.094 32.25 3.752 1 96.62 204 VAL A N 1
ATOM 1628 C CA . VAL A 1 204 ? -8.461 33.219 4.629 1 96.62 204 VAL A CA 1
ATOM 1629 C C . VAL A 1 204 ? -7.199 32.625 5.246 1 96.62 204 VAL A C 1
ATOM 1631 O O . VAL A 1 204 ? -7.25 31.547 5.859 1 96.62 204 VAL A O 1
ATOM 1634 N N . GLY A 1 205 ? -6.094 33.312 5.098 1 93.81 205 GLY A N 1
ATOM 1635 C CA . GLY A 1 205 ? -4.859 32.875 5.727 1 93.81 205 GLY A CA 1
ATOM 1636 C C . GLY A 1 205 ? -3.615 33.438 5.066 1 93.81 205 GLY A C 1
ATOM 1637 O O . GLY A 1 205 ? -3.701 34.094 4.039 1 93.81 205 GLY A O 1
ATOM 1638 N N . GLY A 1 206 ? -2.494 33.156 5.699 1 88.69 206 GLY A N 1
ATOM 1639 C CA . GLY A 1 206 ? -1.229 33.656 5.188 1 88.69 206 GLY A CA 1
ATOM 1640 C C . GLY A 1 206 ? -0.839 33.062 3.852 1 88.69 206 GLY A C 1
ATOM 1641 O O . GLY A 1 206 ? -1.064 31.875 3.615 1 88.69 206 GLY A O 1
ATOM 1642 N N . LYS A 1 207 ? -0.185 33.875 2.934 1 86.69 207 LYS A N 1
ATOM 1643 C CA . LYS A 1 207 ? 0.215 33.438 1.599 1 86.69 207 LYS A CA 1
ATOM 1644 C C . LYS A 1 207 ? 1.381 32.469 1.667 1 86.69 207 LYS A C 1
ATOM 1646 O O . LYS A 1 207 ? 1.64 31.734 0.709 1 86.69 207 LYS A O 1
ATOM 1651 N N . HIS A 1 208 ? 2.039 32.375 2.832 1 81.19 208 HIS A N 1
ATOM 1652 C CA . HIS A 1 208 ? 3.189 31.5 2.994 1 81.19 208 HIS A CA 1
ATOM 1653 C C . HIS A 1 208 ? 2.795 30.203 3.682 1 81.19 208 HIS A C 1
ATOM 1655 O O . HIS A 1 208 ? 3.648 29.344 3.949 1 81.19 208 HIS A O 1
ATOM 1661 N N . SER A 1 209 ? 1.513 30.078 3.93 1 83.31 209 SER A N 1
ATOM 1662 C CA . SER A 1 209 ? 1.025 28.875 4.586 1 83.31 209 SER A CA 1
ATOM 1663 C C . SER A 1 209 ? 0.771 27.766 3.572 1 83.31 209 SER A C 1
ATOM 1665 O O . SER A 1 209 ? -0.119 27.875 2.727 1 83.31 209 SER A O 1
ATOM 1667 N N . SER A 1 210 ? 1.514 26.641 3.771 1 79.81 210 SER A N 1
ATOM 1668 C CA . SER A 1 210 ? 1.357 25.5 2.885 1 79.81 210 SER A CA 1
ATOM 1669 C C . SER A 1 210 ? -0.066 24.953 2.932 1 79.81 210 SER A C 1
ATOM 1671 O O . SER A 1 210 ? -0.67 24.688 1.89 1 79.81 210 SER A O 1
ATOM 1673 N N . ASN A 1 211 ? -0.599 24.828 4.027 1 86.75 211 ASN A N 1
ATOM 1674 C CA . ASN A 1 211 ? -1.96 24.328 4.188 1 86.75 211 ASN A CA 1
ATOM 1675 C C . ASN A 1 211 ? -2.98 25.25 3.535 1 86.75 211 ASN A C 1
ATOM 1677 O O . ASN A 1 211 ? -3.906 24.797 2.865 1 86.75 211 ASN A O 1
ATOM 1681 N N . THR A 1 212 ? -2.793 26.609 3.754 1 90.69 212 THR A N 1
ATOM 1682 C CA . THR A 1 212 ? -3.711 27.562 3.156 1 90.69 212 THR A CA 1
ATOM 1683 C C . THR A 1 212 ? -3.682 27.469 1.633 1 90.69 212 THR A C 1
ATOM 1685 O O . THR A 1 212 ? -4.73 27.484 0.985 1 90.69 212 THR A O 1
ATOM 1688 N N . GLY A 1 213 ? -2.49 27.438 1.147 1 91.19 213 GLY A N 1
ATOM 1689 C CA . GLY A 1 213 ? -2.338 27.281 -0.291 1 91.19 213 GLY A CA 1
ATOM 1690 C C . GLY A 1 213 ? -3.018 26.047 -0.837 1 91.19 213 GLY A C 1
ATOM 1691 O O . GLY A 1 213 ? -3.65 26.094 -1.895 1 91.19 213 GLY A O 1
ATOM 1692 N N . LYS A 1 214 ? -2.896 25 -0.15 1 91.38 214 LYS A N 1
ATOM 1693 C CA . LYS A 1 214 ? -3.535 23.75 -0.549 1 91.38 214 LYS A CA 1
ATOM 1694 C C . LYS A 1 214 ? -5.055 23.891 -0.576 1 91.38 214 LYS A C 1
ATOM 1696 O O . LYS A 1 214 ? -5.711 23.438 -1.521 1 91.38 214 LYS A O 1
ATOM 1701 N N . LEU A 1 215 ? -5.602 24.484 0.411 1 95.31 215 LEU A N 1
ATOM 1702 C CA . LEU A 1 215 ? -7.043 24.688 0.47 1 95.31 215 LEU A CA 1
ATOM 1703 C C . LEU A 1 215 ? -7.516 25.578 -0.685 1 95.31 215 LEU A C 1
ATOM 1705 O O . LEU A 1 215 ? -8.562 25.312 -1.279 1 95.31 215 LEU A O 1
ATOM 1709 N N . PHE A 1 216 ? -6.723 26.594 -0.982 1 96.06 216 PHE A N 1
ATOM 1710 C CA . PHE A 1 216 ? -7.035 27.469 -2.098 1 96.06 216 PHE A CA 1
ATOM 1711 C C . PHE A 1 216 ? -7.102 26.703 -3.404 1 96.06 216 PHE A C 1
ATOM 1713 O O . PHE A 1 216 ? -8.047 26.859 -4.18 1 96.06 216 PHE A O 1
ATOM 1720 N N . ARG A 1 217 ? -6.117 25.859 -3.574 1 94.81 217 ARG A N 1
ATOM 1721 C CA . ARG A 1 217 ? -6.059 25.062 -4.793 1 94.81 217 ARG A CA 1
ATOM 1722 C C . ARG A 1 217 ? -7.254 24.125 -4.887 1 94.81 217 ARG A C 1
ATOM 1724 O O . ARG A 1 217 ? -7.852 23.969 -5.953 1 94.81 217 ARG A O 1
ATOM 1731 N N . LEU A 1 218 ? -7.594 23.5 -3.826 1 94.94 218 LEU A N 1
ATOM 1732 C CA . LEU A 1 218 ? -8.719 22.578 -3.787 1 94.94 218 LEU A CA 1
ATOM 1733 C C . LEU A 1 218 ? -10.031 23.297 -4.086 1 94.94 218 LEU A C 1
ATOM 1735 O O . LEU A 1 218 ? -10.844 22.828 -4.871 1 94.94 218 LEU A O 1
ATOM 1739 N N . ALA A 1 219 ? -10.219 24.469 -3.473 1 96.81 219 ALA A N 1
ATOM 1740 C CA . ALA A 1 219 ? -11.422 25.25 -3.691 1 96.81 219 ALA A CA 1
ATOM 1741 C C . ALA A 1 219 ? -11.531 25.703 -5.145 1 96.81 219 ALA A C 1
ATOM 1743 O O . ALA A 1 219 ? -12.617 25.719 -5.723 1 96.81 219 ALA A O 1
ATOM 1744 N N . SER A 1 220 ? -10.414 26.047 -5.75 1 97.19 220 SER A N 1
ATOM 1745 C CA . SER A 1 220 ? -10.352 26.578 -7.105 1 97.19 220 SER A CA 1
ATOM 1746 C C . SER A 1 220 ? -10.781 25.547 -8.133 1 97.19 220 SER A C 1
ATOM 1748 O O . SER A 1 220 ? -11.109 25.891 -9.273 1 97.19 220 SER A O 1
ATOM 1750 N N . ARG A 1 221 ? -10.797 24.328 -7.719 1 94 221 ARG A N 1
ATOM 1751 C CA . ARG A 1 221 ? -11.188 23.25 -8.625 1 94 221 ARG A CA 1
ATOM 1752 C C . ARG A 1 221 ? -12.695 23.25 -8.852 1 94 221 ARG A C 1
ATOM 1754 O O . ARG A 1 221 ? -13.18 22.766 -9.875 1 94 221 ARG A O 1
ATOM 1761 N N . ASN A 1 222 ? -13.43 23.812 -7.906 1 95.12 222 ASN A N 1
ATOM 1762 C CA . ASN A 1 222 ? -14.875 23.656 -7.945 1 95.12 222 ASN A CA 1
ATOM 1763 C C . ASN A 1 222 ? -15.578 25 -8.023 1 95.12 222 ASN A C 1
ATOM 1765 O O . ASN A 1 222 ? -16.75 25.078 -8.391 1 95.12 222 ASN A O 1
ATOM 1769 N N . SER A 1 223 ? -14.906 26.031 -7.621 1 94.75 223 SER A N 1
ATOM 1770 C CA . SER A 1 223 ? -15.484 27.375 -7.602 1 94.75 223 SER A CA 1
ATOM 1771 C C . SER A 1 223 ? -14.422 28.438 -7.871 1 94.75 223 SER A C 1
ATOM 1773 O O . SER A 1 223 ? -13.227 28.156 -7.793 1 94.75 223 SER A O 1
ATOM 1775 N N . ARG A 1 224 ? -14.898 29.609 -8.281 1 96 224 ARG A N 1
ATOM 1776 C CA . ARG A 1 224 ? -13.977 30.734 -8.18 1 96 224 ARG A CA 1
ATOM 1777 C C . ARG A 1 224 ? -13.453 30.891 -6.758 1 96 224 ARG A C 1
ATOM 1779 O O . ARG A 1 224 ? -14.203 30.703 -5.793 1 96 224 ARG A O 1
ATOM 1786 N N . ALA A 1 225 ? -12.195 31.125 -6.621 1 97.94 225 ALA A N 1
ATOM 1787 C CA . ALA A 1 225 ? -11.609 31.219 -5.285 1 97.94 225 ALA A CA 1
ATOM 1788 C C . ALA A 1 225 ? -10.703 32.438 -5.172 1 97.94 225 ALA A C 1
ATOM 1790 O O . ALA A 1 225 ? -10.047 32.844 -6.145 1 97.94 225 ALA A O 1
ATOM 1791 N N . ILE A 1 226 ? -10.656 33.031 -4.039 1 97.5 226 ILE A N 1
ATOM 1792 C CA . ILE A 1 226 ? -9.703 34.094 -3.729 1 97.5 226 ILE A CA 1
ATOM 1793 C C . ILE A 1 226 ? -9 33.781 -2.412 1 97.5 226 ILE A C 1
ATOM 1795 O O . ILE A 1 226 ? -9.586 33.188 -1.512 1 97.5 226 ILE A O 1
ATOM 1799 N N . TRP A 1 227 ? -7.719 34.125 -2.375 1 97.12 227 TRP A N 1
ATOM 1800 C CA . TRP A 1 227 ? -6.871 34 -1.197 1 97.12 227 TRP A CA 1
ATOM 1801 C C . TRP A 1 227 ? -6.641 35.344 -0.532 1 97.12 227 TRP A C 1
ATOM 1803 O O . TRP A 1 227 ? -5.988 36.219 -1.104 1 97.12 227 TRP A O 1
ATOM 1813 N N . VAL A 1 228 ? -7.156 35.5 0.74 1 96.25 228 VAL A N 1
ATOM 1814 C CA . VAL A 1 228 ? -7.086 36.812 1.37 1 96.25 228 VAL A CA 1
ATOM 1815 C C . VAL A 1 228 ? -6.34 36.688 2.701 1 96.25 228 VAL A C 1
ATOM 1817 O O . VAL A 1 228 ? -6.5 35.719 3.432 1 96.25 228 VAL A O 1
ATOM 1820 N N . GLU A 1 229 ? -5.566 37.719 3.039 1 94.25 229 GLU A N 1
ATOM 1821 C CA . GLU A 1 229 ? -4.867 37.781 4.32 1 94.25 229 GLU A CA 1
ATOM 1822 C C . GLU A 1 229 ? -5.551 38.781 5.266 1 94.25 229 GLU A C 1
ATOM 1824 O O . GLU A 1 229 ? -5.289 38.781 6.469 1 94.25 229 GLU A O 1
ATOM 1829 N N . SER A 1 230 ? -6.406 39.625 4.66 1 93.19 230 SER A N 1
ATOM 1830 C CA . SER A 1 230 ? -7.16 40.594 5.422 1 93.19 230 SER A CA 1
ATOM 1831 C C . SER A 1 230 ? -8.492 40.938 4.75 1 93.19 230 SER A C 1
ATOM 1833 O O . SER A 1 230 ? -8.672 40.656 3.559 1 93.19 230 SER A O 1
ATOM 1835 N N . PRO A 1 231 ? -9.406 41.469 5.531 1 95.44 231 PRO A N 1
ATOM 1836 C CA . PRO A 1 231 ? -10.703 41.812 4.961 1 95.44 231 PRO A CA 1
ATOM 1837 C C . PRO A 1 231 ? -10.586 42.812 3.805 1 95.44 231 PRO A C 1
ATOM 1839 O O . PRO A 1 231 ? -11.43 42.812 2.9 1 95.44 231 PRO A O 1
ATOM 1842 N N . ASP A 1 232 ? -9.57 43.594 3.807 1 94.44 232 ASP A N 1
ATOM 1843 C CA . ASP A 1 232 ? -9.398 44.656 2.814 1 94.44 232 ASP A CA 1
ATOM 1844 C C . ASP A 1 232 ? -9.125 44.062 1.43 1 94.44 232 ASP A C 1
ATOM 1846 O O . ASP A 1 232 ? -9.242 44.75 0.422 1 94.44 232 ASP A O 1
ATOM 1850 N N . GLU A 1 233 ? -8.82 42.812 1.381 1 95.75 233 GLU A N 1
ATOM 1851 C CA . GLU A 1 233 ? -8.469 42.188 0.115 1 95.75 233 GLU A CA 1
ATOM 1852 C C . GLU A 1 233 ? -9.703 41.625 -0.579 1 95.75 233 GLU A C 1
ATOM 1854 O O . GLU A 1 233 ? -9.625 41.156 -1.718 1 95.75 233 GLU A O 1
ATOM 1859 N N . ILE A 1 234 ? -10.859 41.688 -0.008 1 95.94 234 ILE A N 1
ATOM 1860 C CA . ILE A 1 234 ? -12.102 41.219 -0.611 1 95.94 234 ILE A CA 1
ATOM 1861 C C . ILE A 1 234 ? -12.531 42.188 -1.729 1 95.94 234 ILE A C 1
ATOM 1863 O O . ILE A 1 234 ? -12.656 43.375 -1.51 1 95.94 234 ILE A O 1
ATOM 1867 N N . PRO A 1 235 ? -12.742 41.625 -2.805 1 93.75 235 PRO A N 1
ATOM 1868 C CA . PRO A 1 235 ? -13.109 42.5 -3.918 1 93.75 235 PRO A CA 1
ATOM 1869 C C . PRO A 1 235 ? -14.492 43.125 -3.736 1 93.75 235 PRO A C 1
ATOM 1871 O O . PRO A 1 235 ? -15.398 42.5 -3.197 1 93.75 235 PRO A O 1
ATOM 1874 N N . GLU A 1 236 ? -14.625 44.281 -4.375 1 90.56 236 GLU A N 1
ATOM 1875 C CA . GLU A 1 236 ? -15.867 45.062 -4.246 1 90.56 236 GLU A CA 1
ATOM 1876 C C . GLU A 1 236 ? -17.031 44.344 -4.922 1 90.56 236 GLU A C 1
ATOM 1878 O O . GLU A 1 236 ? -18.172 44.438 -4.48 1 90.56 236 GLU A O 1
ATOM 1883 N N . ASP A 1 237 ? -16.781 43.625 -5.891 1 91.44 237 ASP A N 1
ATOM 1884 C CA . ASP A 1 237 ? -17.859 43.031 -6.676 1 91.44 237 ASP A CA 1
ATOM 1885 C C . ASP A 1 237 ? -18.234 41.656 -6.109 1 91.44 237 ASP A C 1
ATOM 1887 O O . ASP A 1 237 ? -18.906 40.875 -6.777 1 91.44 237 ASP A O 1
ATOM 1891 N N . VAL A 1 238 ? -17.797 41.344 -4.875 1 93.75 238 VAL A N 1
ATOM 1892 C CA . VAL A 1 238 ? -18.047 40.031 -4.258 1 93.75 238 VAL A CA 1
ATOM 1893 C C . VAL A 1 238 ? -19.547 39.812 -4.113 1 93.75 238 VAL A C 1
ATOM 1895 O O . VAL A 1 238 ? -20.031 38.688 -4.121 1 93.75 238 VAL A O 1
ATOM 1898 N N . VAL A 1 239 ? -20.344 40.875 -4.133 1 91.69 239 VAL A N 1
ATOM 1899 C CA . VAL A 1 239 ? -21.781 40.844 -3.883 1 91.69 239 VAL A CA 1
ATOM 1900 C C . VAL A 1 239 ? -22.5 40.219 -5.082 1 91.69 239 VAL A C 1
ATOM 1902 O O . VAL A 1 239 ? -23.656 39.812 -4.98 1 91.69 239 VAL A O 1
ATOM 1905 N N . LYS A 1 240 ? -21.844 40.188 -6.176 1 93 240 LYS A N 1
ATOM 1906 C CA . LYS A 1 240 ? -22.453 39.625 -7.379 1 93 240 LYS A CA 1
ATOM 1907 C C . LYS A 1 240 ? -22.641 38.125 -7.254 1 93 240 LYS A C 1
ATOM 1909 O O . LYS A 1 240 ? -23.438 37.531 -7.988 1 93 240 LYS A O 1
ATOM 1914 N N . TYR A 1 241 ? -21.859 37.531 -6.359 1 94.38 241 TYR A N 1
ATOM 1915 C CA . TYR A 1 241 ? -21.922 36.062 -6.207 1 94.38 241 TYR A CA 1
ATOM 1916 C C . TYR A 1 241 ? -23.109 35.656 -5.328 1 94.38 241 TYR A C 1
ATOM 1918 O O . TYR A 1 241 ? -23.406 36.344 -4.336 1 94.38 241 TYR A O 1
ATOM 1926 N N . GLY A 1 242 ? -23.828 34.625 -5.73 1 93.12 242 GLY A N 1
ATOM 1927 C CA . GLY A 1 242 ? -24.969 34.125 -4.977 1 93.12 242 GLY A CA 1
ATOM 1928 C C . GLY A 1 242 ? -24.578 33.5 -3.648 1 93.12 242 GLY A C 1
ATOM 1929 O O . GLY A 1 242 ? -25.109 33.875 -2.602 1 93.12 242 GLY A O 1
ATOM 1930 N N . THR A 1 243 ? -23.719 32.594 -3.678 1 96.5 243 THR A N 1
ATOM 1931 C CA . THR A 1 243 ? -23.25 31.875 -2.486 1 96.5 243 THR A CA 1
ATOM 1932 C C . THR A 1 243 ? -21.734 32.062 -2.326 1 96.5 243 THR A C 1
ATOM 1934 O O . THR A 1 243 ? -20.969 31.672 -3.215 1 96.5 243 THR A O 1
ATOM 1937 N N . VAL A 1 244 ? -21.312 32.656 -1.157 1 97.12 244 VAL A N 1
ATOM 1938 C CA . VAL A 1 244 ? -19.906 32.844 -0.832 1 97.12 244 VAL A CA 1
ATOM 1939 C C . VAL A 1 244 ? -19.531 31.938 0.348 1 97.12 244 VAL A C 1
ATOM 1941 O O . VAL A 1 244 ? -20.141 32.031 1.417 1 97.12 244 VAL A O 1
ATOM 1944 N N . CYS A 1 245 ? -18.547 31.078 0.146 1 97.94 245 CYS A N 1
ATOM 1945 C CA . CYS A 1 245 ? -18.047 30.219 1.216 1 97.94 245 CYS A CA 1
ATOM 1946 C C . CYS A 1 245 ? -16.719 30.75 1.758 1 97.94 245 CYS A C 1
ATOM 1948 O O . CYS A 1 245 ? -15.875 31.219 0.996 1 97.94 245 CYS A O 1
ATOM 1950 N N . VAL A 1 246 ? -16.562 30.672 3.055 1 97.56 246 VAL A N 1
ATOM 1951 C CA . VAL A 1 246 ? -15.359 31.156 3.713 1 97.56 246 VAL A CA 1
ATOM 1952 C C . VAL A 1 246 ? -14.609 29.984 4.348 1 97.56 246 VAL A C 1
ATOM 1954 O O . VAL A 1 246 ? -15.188 29.234 5.133 1 97.56 246 VAL A O 1
ATOM 1957 N N . PHE A 1 247 ? -13.391 29.797 3.943 1 97.44 247 PHE A N 1
ATOM 1958 C CA . PHE A 1 247 ? -12.477 28.797 4.492 1 97.44 247 PHE A CA 1
ATOM 1959 C C . PHE A 1 247 ? -11.266 29.453 5.125 1 97.44 247 PHE A C 1
ATOM 1961 O O . PHE A 1 247 ? -11.016 30.641 4.902 1 97.44 247 PHE A O 1
ATOM 1968 N N . SER A 1 248 ? -10.578 28.781 5.957 1 95.62 248 SER A N 1
ATOM 1969 C CA . SER A 1 248 ? -9.352 29.344 6.508 1 95.62 248 SER A CA 1
ATOM 1970 C C . SER A 1 248 ? -8.281 28.266 6.68 1 95.62 248 SER A C 1
ATOM 1972 O O . SER A 1 248 ? -8.594 27.109 6.906 1 95.62 248 SER A O 1
ATOM 1974 N N . GLY A 1 249 ? -7.059 28.641 6.562 1 93.12 249 GLY A N 1
ATOM 1975 C CA . GLY A 1 249 ? -5.938 27.781 6.926 1 93.12 249 GLY A CA 1
ATOM 1976 C C . GLY A 1 249 ? -5.848 27.516 8.414 1 93.12 249 GLY A C 1
ATOM 1977 O O . GLY A 1 249 ? -6.535 28.172 9.211 1 93.12 249 GLY A O 1
ATOM 1978 N N . THR A 1 250 ? -4.949 26.641 8.781 1 92.94 250 THR A N 1
ATOM 1979 C CA . THR A 1 250 ? -4.793 26.219 10.164 1 92.94 250 THR A CA 1
ATOM 1980 C C . THR A 1 250 ? -4.043 27.266 10.977 1 92.94 250 THR A C 1
ATOM 1982 O O . THR A 1 250 ? -4.035 27.219 12.211 1 92.94 250 THR A O 1
ATOM 1985 N N . SER A 1 251 ? -3.43 28.25 10.375 1 91.12 251 SER A N 1
ATOM 1986 C CA . SER A 1 251 ? -2.648 29.281 11.047 1 91.12 251 SER A CA 1
ATOM 1987 C C . SER A 1 251 ? -3.412 30.594 11.125 1 91.12 251 SER A C 1
ATOM 1989 O O . SER A 1 251 ? -2.83 31.656 11.406 1 91.12 251 SER A O 1
ATOM 1991 N N . THR A 1 252 ? -4.66 30.578 10.898 1 93.81 252 THR A N 1
ATOM 1992 C CA . THR A 1 252 ? -5.453 31.797 10.797 1 93.81 252 THR A CA 1
ATOM 1993 C C . THR A 1 252 ? -6.27 32 12.07 1 93.81 252 THR A C 1
ATOM 1995 O O . THR A 1 252 ? -7.09 31.172 12.438 1 93.81 252 THR A O 1
ATOM 1998 N N . PRO A 1 253 ? -6.012 33.125 12.75 1 93.19 253 PRO A N 1
ATOM 1999 C CA . PRO A 1 253 ? -6.809 33.406 13.945 1 93.19 253 PRO A CA 1
ATOM 2000 C C . PRO A 1 253 ? -8.297 33.562 13.641 1 93.19 253 PRO A C 1
ATOM 2002 O O . PRO A 1 253 ? -8.656 34.125 12.617 1 93.19 253 PRO A O 1
ATOM 2005 N N . VAL A 1 254 ? -9.109 33.094 14.57 1 92.88 254 VAL A N 1
ATOM 2006 C CA . VAL A 1 254 ? -10.555 33.156 14.406 1 92.88 254 VAL A CA 1
ATOM 2007 C C . VAL A 1 254 ? -11 34.594 14.234 1 92.88 254 VAL A C 1
ATOM 2009 O O . VAL A 1 254 ? -11.93 34.875 13.477 1 92.88 254 VAL A O 1
ATOM 2012 N N . SER A 1 255 ? -10.344 35.5 14.922 1 93.38 255 SER A N 1
ATOM 2013 C CA . SER A 1 255 ? -10.688 36.906 14.836 1 93.38 255 SER A CA 1
ATOM 2014 C C . SER A 1 255 ? -10.57 37.406 13.398 1 93.38 255 SER A C 1
ATOM 2016 O O . SER A 1 255 ? -11.391 38.219 12.953 1 93.38 255 SER A O 1
ATOM 2018 N N . LEU A 1 256 ? -9.562 37 12.742 1 93.94 256 LEU A N 1
ATOM 2019 C CA . LEU A 1 256 ? -9.375 37.406 11.352 1 93.94 256 LEU A CA 1
ATOM 2020 C C . LEU A 1 256 ? -10.508 36.875 10.477 1 93.94 256 LEU A C 1
ATOM 2022 O O . LEU A 1 256 ? -10.984 37.594 9.594 1 93.94 256 LEU A O 1
ATOM 2026 N N . ILE A 1 257 ? -10.961 35.688 10.68 1 95.75 257 ILE A N 1
ATOM 2027 C CA . ILE A 1 257 ? -12.055 35.062 9.93 1 95.75 257 ILE A CA 1
ATOM 2028 C C . ILE A 1 257 ? -13.344 35.844 10.18 1 95.75 257 ILE A C 1
ATOM 2030 O O . ILE A 1 257 ? -14.094 36.156 9.25 1 95.75 257 ILE A O 1
ATOM 2034 N N . GLU A 1 258 ? -13.516 36.156 11.438 1 95.75 258 GLU A N 1
ATOM 2035 C CA . GLU A 1 258 ? -14.688 36.938 11.82 1 95.75 258 GLU A CA 1
ATOM 2036 C C . GLU A 1 258 ? -14.703 38.281 11.133 1 95.75 258 GLU A C 1
ATOM 2038 O O . GLU A 1 258 ? -15.75 38.781 10.695 1 95.75 258 GLU A O 1
ATOM 2043 N N . ASN A 1 259 ? -13.57 38.906 11.078 1 96 259 ASN A N 1
ATOM 2044 C CA . ASN A 1 259 ? -13.453 40.188 10.414 1 96 259 ASN A CA 1
ATOM 2045 C C . ASN A 1 259 ? -13.773 40.094 8.93 1 96 259 ASN A C 1
ATOM 2047 O O . ASN A 1 259 ? -14.406 41 8.359 1 96 259 ASN A O 1
ATOM 2051 N N . VAL A 1 260 ? -13.32 39.062 8.352 1 96.06 260 VAL A N 1
ATOM 2052 C CA . VAL A 1 260 ? -13.594 38.812 6.938 1 96.06 260 VAL A CA 1
ATOM 2053 C C . VAL A 1 260 ? -15.086 38.625 6.727 1 96.06 260 VAL A C 1
ATOM 2055 O O . VAL A 1 260 ? -15.68 39.219 5.816 1 96.06 260 VAL A O 1
ATOM 2058 N N . VAL A 1 261 ? -15.703 37.781 7.562 1 96.44 261 VAL A N 1
ATOM 2059 C CA . VAL A 1 261 ? -17.125 37.531 7.469 1 96.44 261 VAL A CA 1
ATOM 2060 C C . VAL A 1 261 ? -17.922 38.812 7.684 1 96.44 261 VAL A C 1
ATOM 2062 O O . VAL A 1 261 ? -18.891 39.062 6.961 1 96.44 261 VAL A O 1
ATOM 2065 N N . ARG A 1 262 ? -17.547 39.594 8.648 1 96 262 ARG A N 1
ATOM 2066 C CA . ARG A 1 262 ? -18.188 40.875 8.914 1 96 262 ARG A CA 1
ATOM 2067 C C . ARG A 1 262 ? -18.125 41.781 7.699 1 96 262 ARG A C 1
ATOM 2069 O O . ARG A 1 262 ? -19.094 42.469 7.367 1 96 262 ARG A O 1
ATOM 2076 N N . LYS A 1 263 ? -16.953 41.844 7.125 1 96 263 LYS A N 1
ATOM 2077 C CA . LYS A 1 263 ? -16.781 42.656 5.926 1 96 263 LYS A CA 1
ATOM 2078 C C . LYS A 1 263 ? -17.719 42.188 4.809 1 96 263 LYS A C 1
ATOM 2080 O O . LYS A 1 263 ? -18.328 43.031 4.125 1 96 263 LYS A O 1
ATOM 2085 N N . LEU A 1 264 ? -17.859 40.938 4.598 1 95.56 264 LEU A N 1
ATOM 2086 C CA . LEU A 1 264 ? -18.734 40.375 3.584 1 95.56 264 LEU A CA 1
ATOM 2087 C C . LEU A 1 264 ? -20.188 40.719 3.871 1 95.56 264 LEU A C 1
ATOM 2089 O O . LEU A 1 264 ? -20.938 41.094 2.957 1 95.56 264 LEU A O 1
ATOM 2093 N N . GLU A 1 265 ? -20.531 40.625 5.145 1 94.25 265 GLU A N 1
ATOM 2094 C CA . GLU A 1 265 ? -21.906 40.969 5.555 1 94.25 265 GLU A CA 1
ATOM 2095 C C . GLU A 1 265 ? -22.203 42.438 5.312 1 94.25 265 GLU A C 1
ATOM 2097 O O . GLU A 1 265 ? -23.297 42.781 4.867 1 94.25 265 GLU A O 1
ATOM 2102 N N . GLU A 1 266 ? -21.234 43.25 5.621 1 93.38 266 GLU A N 1
ATOM 2103 C CA . GLU A 1 266 ? -21.391 44.688 5.387 1 93.38 266 GLU A CA 1
ATOM 2104 C C . GLU A 1 266 ? -21.578 44.969 3.904 1 93.38 266 GLU A C 1
ATOM 2106 O O . GLU A 1 266 ? -22.391 45.844 3.539 1 93.38 266 GLU A O 1
ATOM 2111 N N . MET A 1 267 ? -20.875 44.312 3.146 1 91.31 267 MET A N 1
ATOM 2112 C CA . MET A 1 267 ? -20.953 44.531 1.703 1 91.31 267 MET A CA 1
ATOM 2113 C C . MET A 1 267 ? -22.297 44.031 1.153 1 91.31 267 MET A C 1
ATOM 2115 O O . MET A 1 267 ? -22.859 44.625 0.243 1 91.31 267 MET A O 1
ATOM 2119 N N . GLU A 1 268 ? -22.781 42.938 1.687 1 86.69 268 GLU A N 1
ATOM 2120 C CA . GLU A 1 268 ? -24.078 42.406 1.3 1 86.69 268 GLU A CA 1
ATOM 2121 C C . GLU A 1 268 ? -25.203 43.406 1.662 1 86.69 268 GLU A C 1
ATOM 2123 O O . GLU A 1 268 ? -26.125 43.625 0.875 1 86.69 268 GLU A O 1
ATOM 2128 N N . GLY A 1 269 ? -25.188 43.938 2.994 1 82.06 269 GLY A N 1
ATOM 2129 C CA . GLY A 1 269 ? -26.172 44.906 3.428 1 82.06 269 GLY A CA 1
ATOM 2130 C C . GLY A 1 269 ? -26.156 46.188 2.611 1 82.06 269 GLY A C 1
ATOM 2131 O O . GLY A 1 269 ? -27.219 46.75 2.336 1 82.06 269 GLY A O 1
ATOM 2132 N N . LYS A 1 270 ? -24.969 46.625 2.299 1 72.94 270 LYS A N 1
ATOM 2133 C CA . LYS A 1 270 ? -24.844 47.812 1.469 1 72.94 270 LYS A CA 1
ATOM 2134 C C . LYS A 1 270 ? -25.438 47.594 0.079 1 72.94 270 LYS A C 1
ATOM 2136 O O . LYS A 1 270 ? -26.047 48.5 -0.503 1 72.94 270 LYS A O 1
ATOM 2141 N N . TYR A 1 271 ? -25.297 46.438 -0.306 1 63.81 271 TYR A N 1
ATOM 2142 C CA . TYR A 1 271 ? -25.812 46.125 -1.627 1 63.81 271 TYR A CA 1
ATOM 2143 C C . TYR A 1 271 ? -27.344 46.062 -1.603 1 63.81 271 TYR A C 1
ATOM 2145 O O . TYR A 1 271 ? -28 46.531 -2.521 1 63.81 271 TYR A O 1
ATOM 2153 N N . TYR A 1 272 ? -27.797 45.406 -0.53 1 60.16 272 TYR A N 1
ATOM 2154 C CA . TYR A 1 272 ? -29.25 45.344 -0.415 1 60.16 272 TYR A CA 1
ATOM 2155 C C . TYR A 1 272 ? -29.828 46.719 -0.081 1 60.16 272 TYR A C 1
ATOM 2157 O O . TYR A 1 272 ? -30.938 47.062 -0.488 1 60.16 272 TYR A O 1
ATOM 2165 N N . GLY A 1 273 ? -29.172 47.531 0.797 1 49.31 273 GLY A N 1
ATOM 2166 C CA . GLY A 1 273 ? -29.656 48.875 1.093 1 49.31 273 GLY A CA 1
ATOM 2167 C C . GLY A 1 273 ? -29.688 49.781 -0.129 1 49.31 273 GLY A C 1
ATOM 2168 O O . GLY A 1 273 ? -30.609 50.594 -0.268 1 49.31 273 GLY A O 1
ATOM 2169 N N . THR A 1 274 ? -28.719 49.719 -0.896 1 48.31 274 THR A N 1
ATOM 2170 C CA . THR A 1 274 ? -28.703 50.562 -2.076 1 48.31 274 THR A CA 1
ATOM 2171 C C . THR A 1 274 ? -29.734 50.094 -3.102 1 48.31 274 THR A C 1
ATOM 2173 O O . THR A 1 274 ? -30.375 50.906 -3.766 1 48.31 274 THR A O 1
ATOM 2176 N N . ASN A 1 275 ? -29.766 48.781 -3.305 1 43.75 275 ASN A N 1
ATOM 2177 C CA . ASN A 1 275 ? -30.703 48.375 -4.344 1 43.75 275 ASN A CA 1
ATOM 2178 C C . ASN A 1 275 ? -32.125 48.281 -3.814 1 43.75 275 ASN A C 1
ATOM 2180 O O . ASN A 1 275 ? -33.062 48.062 -4.578 1 43.75 275 ASN A O 1
ATOM 2184 N N . GLY A 1 276 ? -32.312 48.25 -2.479 1 37.38 276 GLY A N 1
ATOM 2185 C CA . GLY A 1 276 ? -33.688 48.219 -1.988 1 37.38 276 GLY A CA 1
ATOM 2186 C C . GLY A 1 276 ? -34.344 49.594 -2.057 1 37.38 276 GLY A C 1
ATOM 2187 O O . GLY A 1 276 ? -35.562 49.719 -1.795 1 37.38 276 GLY A O 1
ATOM 2188 N N . ILE A 1 277 ? -33.656 50.719 -1.854 1 33.28 277 ILE A N 1
ATOM 2189 C CA . ILE A 1 277 ? -34.406 51.969 -1.781 1 33.28 277 ILE A CA 1
ATOM 2190 C C . ILE A 1 277 ? -34.75 52.438 -3.189 1 33.28 277 ILE A C 1
ATOM 2192 O O . ILE A 1 277 ? -33.938 53.125 -3.836 1 33.28 277 ILE A O 1
ATOM 2196 N N . GLN A 1 278 ? -34.875 51.656 -4.238 1 31.14 278 GLN A N 1
ATOM 2197 C CA . GLN A 1 278 ? -35.688 52.219 -5.316 1 31.14 278 GLN A CA 1
ATOM 2198 C C . GLN A 1 278 ? -37.094 52.531 -4.859 1 31.14 278 GLN A C 1
ATOM 2200 O O . GLN A 1 278 ? -37.844 51.625 -4.477 1 31.14 278 GLN A O 1
ATOM 2205 N N . ARG A 1 279 ? -37.375 53.75 -4.348 1 23.61 279 ARG A N 1
ATOM 2206 C CA . ARG A 1 279 ? -38.688 54.375 -4.371 1 23.61 279 ARG A CA 1
ATOM 2207 C C . ARG A 1 279 ? -39.188 54.562 -5.801 1 23.61 279 ARG A C 1
ATOM 2209 O O . ARG A 1 279 ? -38.406 54.875 -6.699 1 23.61 279 ARG A O 1
ATOM 2216 N N . MET B 1 1 ? 13.555 -20.094 -40.188 1 89.06 1 MET B N 1
ATOM 2217 C CA . MET B 1 1 ? 12.797 -19.969 -38.938 1 89.06 1 MET B CA 1
ATOM 2218 C C . MET B 1 1 ? 13.68 -20.234 -37.719 1 89.06 1 MET B C 1
ATOM 2220 O O . MET B 1 1 ? 14.305 -21.281 -37.625 1 89.06 1 MET B O 1
ATOM 2224 N N . LYS B 1 2 ? 13.922 -19.188 -36.906 1 94.12 2 LYS B N 1
ATOM 2225 C CA . LYS B 1 2 ? 14.656 -19.328 -35.656 1 94.12 2 LYS B CA 1
ATOM 2226 C C . LYS B 1 2 ? 13.734 -19.703 -34.5 1 94.12 2 LYS B C 1
ATOM 2228 O O . LYS B 1 2 ? 12.68 -19.078 -34.312 1 94.12 2 LYS B O 1
ATOM 2233 N N . ILE B 1 3 ? 14.102 -20.766 -33.812 1 96 3 ILE B N 1
ATOM 2234 C CA . ILE B 1 3 ? 13.281 -21.25 -32.719 1 96 3 ILE B CA 1
ATOM 2235 C C . ILE B 1 3 ? 13.953 -20.906 -31.391 1 96 3 ILE B C 1
ATOM 2237 O O . ILE B 1 3 ? 15.102 -21.297 -31.156 1 96 3 ILE B O 1
ATOM 2241 N N . ILE B 1 4 ? 13.281 -20.141 -30.531 1 96.81 4 ILE B N 1
ATOM 2242 C CA . ILE B 1 4 ? 13.773 -19.797 -29.203 1 96.81 4 ILE B CA 1
ATOM 2243 C C . ILE B 1 4 ? 12.852 -20.391 -28.141 1 96.81 4 ILE B C 1
ATOM 2245 O O . ILE B 1 4 ? 11.656 -20.078 -28.109 1 96.81 4 ILE B O 1
ATOM 2249 N N . VAL B 1 5 ? 13.391 -21.219 -27.344 1 96.56 5 VAL B N 1
ATOM 2250 C CA . VAL B 1 5 ? 12.633 -21.812 -26.234 1 96.56 5 VAL B CA 1
ATOM 2251 C C . VAL B 1 5 ? 12.914 -21.031 -24.953 1 96.56 5 VAL B C 1
ATOM 2253 O O . VAL B 1 5 ? 14.07 -20.766 -24.609 1 96.56 5 VAL B O 1
ATOM 2256 N N . ALA B 1 6 ? 11.828 -20.625 -24.281 1 95.94 6 ALA B N 1
ATOM 2257 C CA . ALA B 1 6 ? 12 -19.938 -23.016 1 95.94 6 ALA B CA 1
ATOM 2258 C C . ALA B 1 6 ? 12.844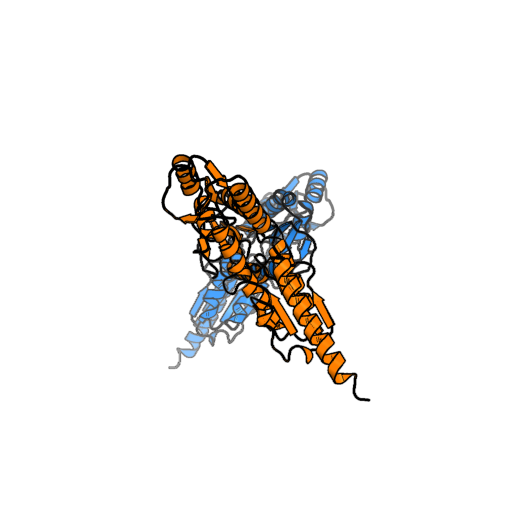 -20.75 -22.047 1 95.94 6 ALA B C 1
ATOM 2260 O O . ALA B 1 6 ? 12.883 -21.984 -22.141 1 95.94 6 ALA B O 1
ATOM 2261 N N . LYS B 1 7 ? 13.531 -20.062 -21.188 1 93.81 7 LYS B N 1
ATOM 2262 C CA . LYS B 1 7 ? 14.383 -20.719 -20.203 1 93.81 7 LYS B CA 1
ATOM 2263 C C . LYS B 1 7 ? 13.562 -21.5 -19.188 1 93.81 7 LYS B C 1
ATOM 2265 O O . LYS B 1 7 ? 13.93 -22.609 -18.797 1 93.81 7 LYS B O 1
ATOM 2270 N N . ASN B 1 8 ? 12.453 -20.938 -18.766 1 92.81 8 ASN B N 1
ATOM 2271 C CA . ASN B 1 8 ? 11.586 -21.547 -17.781 1 92.81 8 ASN B CA 1
ATOM 2272 C C . ASN B 1 8 ? 10.406 -22.266 -18.422 1 92.81 8 ASN B C 1
ATOM 2274 O O . ASN B 1 8 ? 9.383 -21.641 -18.719 1 92.81 8 ASN B O 1
ATOM 2278 N N . VAL B 1 9 ? 10.57 -23.562 -18.641 1 93.19 9 VAL B N 1
ATOM 2279 C CA . VAL B 1 9 ? 9.523 -24.375 -19.25 1 93.19 9 VAL B CA 1
ATOM 2280 C C . VAL B 1 9 ? 9.312 -25.641 -18.422 1 93.19 9 VAL B C 1
ATOM 2282 O O . VAL B 1 9 ? 10.148 -26 -17.594 1 93.19 9 VAL B O 1
ATOM 2285 N N . GLY B 1 10 ? 8.156 -26.25 -18.688 1 93.56 10 GLY B N 1
ATOM 2286 C CA . GLY B 1 10 ? 7.887 -27.516 -18.016 1 93.56 10 GLY B CA 1
ATOM 2287 C C . GLY B 1 10 ? 7.242 -27.359 -16.656 1 93.56 10 GLY B C 1
ATOM 2288 O O . GLY B 1 10 ? 6.742 -26.281 -16.328 1 93.56 10 GLY B O 1
ATOM 2289 N N . PHE B 1 11 ? 7.227 -28.391 -15.922 1 93.38 11 PHE B N 1
ATOM 2290 C CA . PHE B 1 11 ? 6.602 -28.422 -14.609 1 93.38 11 PHE B CA 1
ATOM 2291 C C . PHE B 1 11 ? 7.289 -27.438 -13.656 1 93.38 11 PHE B C 1
ATOM 2293 O O . PHE B 1 11 ? 8.516 -27.312 -13.664 1 93.38 11 PHE B O 1
ATOM 2300 N N . CYS B 1 12 ? 6.496 -26.75 -12.891 1 93.06 12 CYS B N 1
ATOM 2301 C CA . CYS B 1 12 ? 7.098 -26.078 -11.742 1 93.06 12 CYS B CA 1
ATOM 2302 C C . CYS B 1 12 ? 7.375 -27.078 -10.617 1 93.06 12 CYS B C 1
ATOM 2304 O O . CYS B 1 12 ? 6.949 -28.234 -10.688 1 93.06 12 CYS B O 1
ATOM 2306 N N . PHE B 1 13 ? 8.094 -26.672 -9.664 1 91 13 PHE B N 1
ATOM 2307 C CA . PHE B 1 13 ? 8.531 -27.531 -8.578 1 91 13 PHE B CA 1
ATOM 2308 C C . PHE B 1 13 ? 7.336 -28.188 -7.883 1 91 13 PHE B C 1
ATOM 2310 O O . PHE B 1 13 ? 7.348 -29.391 -7.605 1 91 13 PHE B O 1
ATOM 2317 N N . GLY B 1 14 ? 6.277 -27.453 -7.582 1 93.06 14 GLY B N 1
ATOM 2318 C CA . GLY B 1 14 ? 5.102 -27.984 -6.91 1 93.06 14 GLY B CA 1
ATOM 2319 C C . GLY B 1 14 ? 4.406 -29.078 -7.707 1 93.06 14 GLY B C 1
ATOM 2320 O O . GLY B 1 14 ? 4.043 -30.109 -7.152 1 93.06 14 GLY B O 1
ATOM 2321 N N . VAL B 1 15 ? 4.266 -28.875 -8.938 1 93.5 15 VAL B N 1
ATOM 2322 C CA . VAL B 1 15 ? 3.623 -29.828 -9.836 1 93.5 15 VAL B CA 1
ATOM 2323 C C . VAL B 1 15 ? 4.492 -31.078 -9.969 1 93.5 15 VAL B C 1
ATOM 2325 O O . VAL B 1 15 ? 4 -32.188 -9.852 1 93.5 15 VAL B O 1
ATOM 2328 N N . GLU B 1 16 ? 5.73 -30.844 -10.219 1 94.56 16 GLU B N 1
ATOM 2329 C CA . GLU B 1 16 ? 6.664 -31.953 -10.367 1 94.56 16 GLU B CA 1
ATOM 2330 C C . GLU B 1 16 ? 6.668 -32.844 -9.133 1 94.56 16 GLU B C 1
ATOM 2332 O O . GLU B 1 16 ? 6.629 -34.062 -9.242 1 94.56 16 GLU B O 1
ATOM 2337 N N . ARG B 1 17 ? 6.75 -32.219 -8.016 1 95.75 17 ARG B N 1
ATOM 2338 C CA . ARG B 1 17 ? 6.723 -32.938 -6.754 1 95.75 17 ARG B CA 1
ATOM 2339 C C . ARG B 1 17 ? 5.441 -33.781 -6.621 1 95.75 17 ARG B C 1
ATOM 2341 O O . ARG B 1 17 ? 5.484 -34.938 -6.219 1 95.75 17 ARG B O 1
ATOM 2348 N N . ALA B 1 18 ? 4.348 -33.188 -6.969 1 96.06 18 ALA B N 1
ATOM 2349 C CA . ALA B 1 18 ? 3.061 -33.875 -6.871 1 96.06 18 ALA B CA 1
ATOM 2350 C C . ALA B 1 18 ? 3.01 -35.094 -7.793 1 96.06 18 ALA B C 1
ATOM 2352 O O . ALA B 1 18 ? 2.672 -36.188 -7.355 1 96.06 18 ALA B O 1
ATOM 2353 N N . ILE B 1 19 ? 3.443 -34.906 -9 1 95.44 19 ILE B N 1
ATOM 2354 C CA . ILE B 1 19 ? 3.389 -35.969 -10 1 95.44 19 ILE B CA 1
ATOM 2355 C C . ILE B 1 19 ? 4.336 -37.094 -9.602 1 95.44 19 ILE B C 1
ATOM 2357 O O . ILE B 1 19 ? 3.949 -38.25 -9.594 1 95.44 19 ILE B O 1
ATOM 2361 N N . ARG B 1 20 ? 5.5 -36.719 -9.258 1 96.06 20 ARG B N 1
ATOM 2362 C CA . ARG B 1 20 ? 6.508 -37.719 -8.898 1 96.06 20 ARG B CA 1
ATOM 2363 C C . ARG B 1 20 ? 6.059 -38.531 -7.688 1 96.06 20 ARG B C 1
ATOM 2365 O O . ARG B 1 20 ? 6.227 -39.75 -7.66 1 96.06 20 ARG B O 1
ATOM 2372 N N . THR B 1 21 ? 5.535 -37.875 -6.727 1 97.56 21 THR B N 1
ATOM 2373 C CA . THR B 1 21 ? 5.098 -38.562 -5.512 1 97.56 21 THR B CA 1
ATOM 2374 C C . THR B 1 21 ? 3.969 -39.562 -5.816 1 97.56 21 THR B C 1
ATOM 2376 O O . THR B 1 21 ? 3.99 -40.688 -5.352 1 97.56 21 THR B O 1
ATOM 2379 N N . VAL B 1 22 ? 3.008 -39.188 -6.594 1 97.06 22 VAL B N 1
ATOM 2380 C CA . VAL B 1 22 ? 1.885 -40.031 -6.953 1 97.06 22 VAL B CA 1
ATOM 2381 C C . VAL B 1 22 ? 2.389 -41.25 -7.742 1 97.06 22 VAL B C 1
ATOM 2383 O O . VAL B 1 22 ? 1.99 -42.375 -7.477 1 97.06 22 VAL B O 1
ATOM 2386 N N . GLU B 1 23 ? 3.301 -40.938 -8.68 1 96.94 23 GLU B N 1
ATOM 2387 C CA . GLU B 1 23 ? 3.871 -42.031 -9.477 1 96.94 23 GLU B CA 1
ATOM 2388 C C . GLU B 1 23 ? 4.605 -43.031 -8.586 1 96.94 23 GLU B C 1
ATOM 2390 O O . GLU B 1 23 ? 4.484 -44.25 -8.781 1 96.94 23 GLU B O 1
ATOM 2395 N N . ASN B 1 24 ? 5.352 -42.5 -7.66 1 97.56 24 ASN B N 1
ATOM 2396 C CA . ASN B 1 24 ? 6.086 -43.375 -6.742 1 97.56 24 ASN B CA 1
ATOM 2397 C C . ASN B 1 24 ? 5.141 -44.219 -5.914 1 97.56 24 ASN B C 1
ATOM 2399 O O . ASN B 1 24 ? 5.375 -45.438 -5.746 1 97.56 24 ASN B O 1
ATOM 2403 N N . LEU B 1 25 ? 4.098 -43.688 -5.414 1 96.69 25 LEU B N 1
ATOM 2404 C CA . LEU B 1 25 ? 3.113 -44.438 -4.633 1 96.69 25 LEU B CA 1
ATOM 2405 C C . LEU B 1 25 ? 2.475 -45.531 -5.469 1 96.69 25 LEU B C 1
ATOM 2407 O O . LEU B 1 25 ? 2.318 -46.656 -5 1 96.69 25 LEU B O 1
ATOM 2411 N N . LEU B 1 26 ? 2.176 -45.188 -6.707 1 96.31 26 LEU B N 1
ATOM 2412 C CA . LEU B 1 26 ? 1.566 -46.156 -7.617 1 96.31 26 LEU B CA 1
ATOM 2413 C C . LEU B 1 26 ? 2.541 -47.281 -7.945 1 96.31 26 LEU B C 1
ATOM 2415 O O . LEU B 1 26 ? 2.158 -48.469 -7.973 1 96.31 26 LEU B O 1
ATOM 2419 N N . ASN B 1 27 ? 3.785 -46.875 -8.148 1 96.56 27 ASN B N 1
ATOM 2420 C CA . ASN B 1 27 ? 4.816 -47.875 -8.461 1 96.56 27 ASN B CA 1
ATOM 2421 C C . ASN B 1 27 ? 5.066 -48.812 -7.289 1 96.56 27 ASN B C 1
ATOM 2423 O O . ASN B 1 27 ? 5.488 -49.938 -7.484 1 96.56 27 ASN B O 1
ATOM 2427 N N . GLU B 1 28 ? 4.801 -48.344 -6.113 1 95.88 28 GLU B N 1
ATOM 2428 C CA . GLU B 1 28 ? 4.941 -49.156 -4.906 1 95.88 28 GLU B CA 1
ATOM 2429 C C . GLU B 1 28 ? 3.75 -50.094 -4.73 1 95.88 28 GLU B C 1
ATOM 2431 O O . GLU B 1 28 ? 3.736 -50.938 -3.818 1 95.88 28 GLU B O 1
ATOM 2436 N N . GLY B 1 29 ? 2.734 -49.969 -5.574 1 93.81 29 GLY B N 1
ATOM 2437 C CA . GLY B 1 29 ? 1.576 -50.844 -5.547 1 93.81 29 GLY B CA 1
ATOM 2438 C C . GLY B 1 29 ? 0.449 -50.312 -4.68 1 93.81 29 GLY B C 1
ATOM 2439 O O . GLY B 1 29 ? -0.522 -51.031 -4.414 1 93.81 29 GLY B O 1
ATOM 2440 N N . LYS B 1 30 ? 0.637 -49.094 -4.266 1 94.12 30 LYS B N 1
ATOM 2441 C CA . LYS B 1 30 ? -0.396 -48.531 -3.414 1 94.12 30 LYS B CA 1
ATOM 2442 C C . LYS B 1 30 ? -1.627 -48.125 -4.227 1 94.12 30 LYS B C 1
ATOM 2444 O O . LYS B 1 30 ? -1.513 -47.781 -5.398 1 94.12 30 LYS B O 1
ATOM 2449 N N . ARG B 1 31 ? -2.758 -48.281 -3.613 1 93 31 ARG B N 1
ATOM 2450 C CA . ARG B 1 31 ? -3.984 -47.75 -4.18 1 93 31 ARG B CA 1
ATOM 2451 C C . ARG B 1 31 ? -4.125 -46.25 -3.838 1 93 31 ARG B C 1
ATOM 2453 O O . ARG B 1 31 ? -4.332 -45.906 -2.676 1 93 31 ARG B O 1
ATOM 2460 N N . VAL B 1 32 ? -3.99 -45.406 -4.809 1 94.94 32 VAL B N 1
ATOM 2461 C CA . VAL B 1 32 ? -3.914 -43.969 -4.594 1 94.94 32 VAL B CA 1
ATOM 2462 C C . VAL B 1 32 ? -5.199 -43.312 -5.082 1 94.94 32 VAL B C 1
ATOM 2464 O O . VAL B 1 32 ? -5.652 -43.562 -6.199 1 94.94 32 VAL B O 1
ATOM 2467 N N . VAL B 1 33 ? -5.812 -42.5 -4.234 1 94.19 33 VAL B N 1
ATOM 2468 C CA . VAL B 1 33 ? -7.031 -41.781 -4.594 1 94.19 33 VAL B CA 1
ATOM 2469 C C . VAL B 1 33 ? -6.852 -40.281 -4.324 1 94.19 33 VAL B C 1
ATOM 2471 O O . VAL B 1 33 ? -6.043 -39.906 -3.477 1 94.19 33 VAL B O 1
ATOM 2474 N N . THR B 1 34 ? -7.5 -39.438 -5.09 1 93.94 34 THR B N 1
ATOM 2475 C CA . THR B 1 34 ? -7.555 -37.969 -4.898 1 93.94 34 THR B CA 1
ATOM 2476 C C . THR B 1 34 ? -8.93 -37.438 -5.258 1 93.94 34 THR B C 1
ATOM 2478 O O . THR B 1 34 ? -9.805 -38.188 -5.711 1 93.94 34 THR B O 1
ATOM 2481 N N . ASP B 1 35 ? -9.164 -36.219 -4.934 1 90.31 35 ASP B N 1
ATOM 2482 C CA . ASP B 1 35 ? -10.508 -35.688 -5.164 1 90.31 35 ASP B CA 1
ATOM 2483 C C . ASP B 1 35 ? -10.516 -34.719 -6.34 1 90.31 35 ASP B C 1
ATOM 2485 O O . ASP B 1 35 ? -11.414 -33.875 -6.453 1 90.31 35 ASP B O 1
ATOM 2489 N N . GLY B 1 36 ? -9.547 -34.719 -7.152 1 89.88 36 GLY B N 1
ATOM 2490 C CA . GLY B 1 36 ? -9.461 -33.844 -8.328 1 89.88 36 GLY B CA 1
ATOM 2491 C C . GLY B 1 36 ? -8.195 -34.094 -9.133 1 89.88 36 GLY B C 1
ATOM 2492 O O . GLY B 1 36 ? -7.422 -35 -8.844 1 89.88 36 GLY B O 1
ATOM 2493 N N . GLU B 1 37 ? -8.016 -33.219 -10.078 1 89.81 37 GLU B N 1
ATOM 2494 C CA . GLU B 1 37 ? -6.855 -33.344 -10.961 1 89.81 37 GLU B CA 1
ATOM 2495 C C . GLU B 1 37 ? -5.574 -32.906 -10.25 1 89.81 37 GLU B C 1
ATOM 2497 O O . GLU B 1 37 ? -5.48 -31.797 -9.75 1 89.81 37 GLU B O 1
ATOM 2502 N N . ILE B 1 38 ? -4.582 -33.812 -10.266 1 89.81 38 ILE B N 1
ATOM 2503 C CA . ILE B 1 38 ? -3.273 -33.531 -9.695 1 89.81 38 ILE B CA 1
ATOM 2504 C C . ILE B 1 38 ? -2.631 -32.375 -10.453 1 89.81 38 ILE B C 1
ATOM 2506 O O . ILE B 1 38 ? -1.919 -31.547 -9.867 1 89.81 38 ILE B O 1
ATOM 2510 N N . VAL B 1 39 ? -2.883 -32.312 -11.688 1 87.94 39 VAL B N 1
ATOM 2511 C CA . VAL B 1 39 ? -2.363 -31.297 -12.57 1 87.94 39 VAL B CA 1
ATOM 2512 C C . VAL B 1 39 ? -3.383 -30.984 -13.672 1 87.94 39 VAL B C 1
ATOM 2514 O O . VAL B 1 39 ? -4.133 -31.875 -14.086 1 87.94 39 VAL B O 1
ATOM 2517 N N . HIS B 1 40 ? -3.416 -29.719 -14.047 1 85.31 40 HIS B N 1
ATOM 2518 C CA . HIS B 1 40 ? -4.34 -29.328 -15.109 1 85.31 40 HIS B CA 1
ATOM 2519 C C . HIS B 1 40 ? -3.742 -29.609 -16.484 1 85.31 40 HIS B C 1
ATOM 2521 O O . HIS B 1 40 ? -3.545 -28.688 -17.281 1 85.31 40 HIS B O 1
ATOM 2527 N N . ASN B 1 41 ? -3.504 -30.781 -16.781 1 87.69 41 ASN B N 1
ATOM 2528 C CA . ASN B 1 41 ? -2.984 -31.312 -18.031 1 87.69 41 ASN B CA 1
ATOM 2529 C C . ASN B 1 41 ? -3.576 -32.688 -18.359 1 87.69 41 ASN B C 1
ATOM 2531 O O . ASN B 1 41 ? -3.281 -33.656 -17.672 1 87.69 41 ASN B O 1
ATOM 2535 N N . ARG B 1 42 ? -4.301 -32.719 -19.391 1 87 42 ARG B N 1
ATOM 2536 C CA . ARG B 1 42 ? -5.09 -33.906 -19.734 1 87 42 ARG B CA 1
ATOM 2537 C C . ARG B 1 42 ? -4.191 -35.125 -19.938 1 87 42 ARG B C 1
ATOM 2539 O O . ARG B 1 42 ? -4.48 -36.219 -19.422 1 87 42 ARG B O 1
ATOM 2546 N N . GLN B 1 43 ? -3.133 -34.938 -20.688 1 87.5 43 GLN B N 1
ATOM 2547 C CA . GLN B 1 43 ? -2.238 -36.062 -21 1 87.5 43 GLN B CA 1
ATOM 2548 C C . GLN B 1 43 ? -1.599 -36.625 -19.734 1 87.5 43 GLN B C 1
ATOM 2550 O O . GLN B 1 43 ? -1.53 -37.844 -19.562 1 87.5 43 GLN B O 1
ATOM 2555 N N . VAL B 1 44 ? -1.16 -35.75 -18.938 1 91.19 44 VAL B N 1
ATOM 2556 C CA . VAL B 1 44 ? -0.521 -36.188 -17.703 1 91.19 44 VAL B CA 1
ATOM 2557 C C . VAL B 1 44 ? -1.531 -36.906 -16.812 1 91.19 44 VAL B C 1
ATOM 2559 O O . VAL B 1 44 ? -1.223 -37.969 -16.25 1 91.19 44 VAL B O 1
ATOM 2562 N N . MET B 1 45 ? -2.709 -36.469 -16.734 1 92.94 45 MET B N 1
ATOM 2563 C CA . MET B 1 45 ? -3.756 -37.062 -15.93 1 92.94 45 MET B CA 1
ATOM 2564 C C . MET B 1 45 ? -4.102 -38.469 -16.469 1 92.94 45 MET B C 1
ATOM 2566 O O . MET B 1 45 ? -4.27 -39.406 -15.695 1 92.94 45 MET B O 1
ATOM 2570 N N . GLU B 1 46 ? -4.199 -38.5 -17.781 1 93.31 46 GLU B N 1
ATOM 2571 C CA . GLU B 1 46 ? -4.492 -39.812 -18.406 1 93.31 46 GLU B CA 1
ATOM 2572 C C . GLU B 1 46 ? -3.434 -40.844 -18.047 1 93.31 46 GLU B C 1
ATOM 2574 O O . GLU B 1 46 ? -3.762 -42 -17.75 1 93.31 46 GLU B O 1
ATOM 2579 N N . ASP B 1 47 ? -2.232 -40.469 -18.062 1 93.75 47 ASP B N 1
ATOM 2580 C CA . ASP B 1 47 ? -1.128 -41.344 -17.719 1 93.75 47 ASP B CA 1
ATOM 2581 C C . ASP B 1 47 ? -1.227 -41.812 -16.266 1 93.75 47 ASP B C 1
ATOM 2583 O O . ASP B 1 47 ? -1.017 -43 -15.977 1 93.75 47 ASP B O 1
ATOM 2587 N N . LEU B 1 48 ? -1.528 -40.969 -15.375 1 95.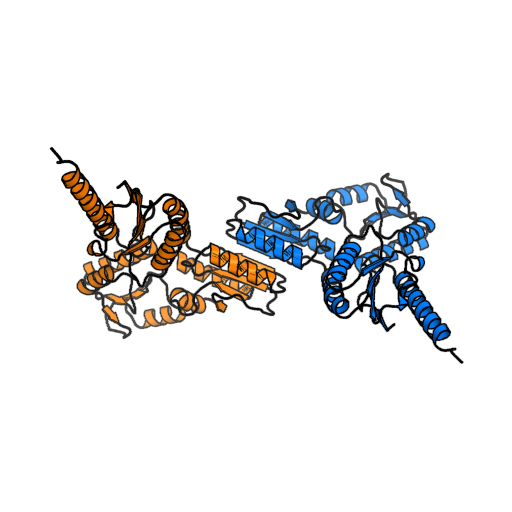75 48 LEU B N 1
ATOM 2588 C CA . LEU B 1 48 ? -1.652 -41.281 -13.961 1 95.75 48 LEU B CA 1
ATOM 2589 C C . LEU B 1 48 ? -2.836 -42.219 -13.719 1 95.75 48 LEU B C 1
ATOM 2591 O O . LEU B 1 48 ? -2.746 -43.156 -12.914 1 95.75 48 LEU B O 1
ATOM 2595 N N . LEU B 1 49 ? -3.924 -41.938 -14.445 1 95.38 49 LEU B N 1
ATOM 2596 C CA . LEU B 1 49 ? -5.113 -42.781 -14.32 1 95.38 49 LEU B CA 1
ATOM 2597 C C . LEU B 1 49 ? -4.84 -44.188 -14.82 1 95.38 49 LEU B C 1
ATOM 2599 O O . LEU B 1 49 ? -5.258 -45.156 -14.195 1 95.38 49 LEU B O 1
ATOM 2603 N N . LYS B 1 50 ? -4.086 -44.281 -15.883 1 96.06 50 LYS B N 1
ATOM 2604 C CA . LYS B 1 50 ? -3.699 -45.562 -16.438 1 96.06 50 LYS B CA 1
ATOM 2605 C C . LYS B 1 50 ? -2.82 -46.344 -15.461 1 96.06 50 LYS B C 1
ATOM 2607 O O . LYS B 1 50 ? -2.879 -47.562 -15.406 1 96.06 50 LYS B O 1
ATOM 2612 N N . LYS B 1 51 ? -2.064 -45.625 -14.719 1 95.75 51 LYS B N 1
ATOM 2613 C CA . LYS B 1 51 ? -1.153 -46.25 -13.758 1 95.75 51 LYS B CA 1
ATOM 2614 C C . LYS B 1 51 ? -1.893 -46.656 -12.492 1 95.75 51 LYS B C 1
ATOM 2616 O O . LYS B 1 51 ? -1.337 -47.375 -11.648 1 95.75 51 LYS B O 1
ATOM 2621 N N . GLY B 1 52 ? -3.188 -46.125 -12.352 1 94.44 52 GLY B N 1
ATOM 2622 C CA . GLY B 1 52 ? -3.975 -46.656 -11.242 1 94.44 52 GLY B CA 1
ATOM 2623 C C . GLY B 1 52 ? -4.531 -45.562 -10.344 1 94.44 52 GLY B C 1
ATOM 2624 O O . GLY B 1 52 ? -5.254 -45.844 -9.391 1 94.44 52 GLY B O 1
ATOM 2625 N N . LEU B 1 53 ? -4.18 -44.312 -10.57 1 95 53 LEU B N 1
ATOM 2626 C CA . LEU B 1 53 ? -4.742 -43.219 -9.789 1 95 53 LEU B CA 1
ATOM 2627 C C . LEU B 1 53 ? -6.258 -43.188 -9.938 1 95 53 LEU B C 1
ATOM 2629 O O . LEU B 1 53 ? -6.789 -43.344 -11.039 1 95 53 LEU B O 1
ATOM 2633 N N . LYS B 1 54 ? -6.938 -43 -8.859 1 93.38 54 LYS B N 1
ATOM 2634 C CA . LYS B 1 54 ? -8.391 -42.875 -8.891 1 93.38 54 LYS B CA 1
ATOM 2635 C C . LYS B 1 54 ? -8.836 -41.5 -8.359 1 93.38 54 LYS B C 1
ATOM 2637 O O . LYS B 1 54 ? -8.312 -41.031 -7.348 1 93.38 54 LYS B O 1
ATOM 2642 N N . ILE B 1 55 ? -9.758 -40.906 -9.094 1 91.31 55 ILE B N 1
ATOM 2643 C CA . ILE B 1 55 ? -10.375 -39.656 -8.633 1 91.31 55 ILE B CA 1
ATOM 2644 C C . ILE B 1 55 ? -11.719 -39.969 -7.977 1 91.31 55 ILE B C 1
ATOM 2646 O O . ILE B 1 55 ? -12.664 -40.375 -8.648 1 91.31 55 ILE B O 1
ATOM 2650 N N . SER B 1 56 ? -11.688 -39.875 -6.711 1 83.31 56 SER B N 1
ATOM 2651 C CA . SER B 1 56 ? -12.906 -40.219 -5.973 1 83.31 56 SER B CA 1
ATOM 2652 C C . SER B 1 56 ? -13.078 -39.312 -4.754 1 83.31 56 SER B C 1
ATOM 2654 O O . SER B 1 56 ? -12.102 -38.938 -4.098 1 83.31 56 SER B O 1
ATOM 2656 N N . SER B 1 57 ? -14.312 -38.969 -4.578 1 71.62 57 SER B N 1
ATOM 2657 C CA . SER B 1 57 ? -14.625 -38.25 -3.355 1 71.62 57 SER B CA 1
ATOM 2658 C C . SER B 1 57 ? -15.07 -39.188 -2.246 1 71.62 57 SER B C 1
ATOM 2660 O O . SER B 1 57 ? -15.195 -38.781 -1.088 1 71.62 57 SER B O 1
ATOM 2662 N N . ASP B 1 58 ? -15.172 -40.406 -2.6 1 74.75 58 ASP B N 1
ATOM 2663 C CA . ASP B 1 58 ? -15.727 -41.344 -1.645 1 74.75 58 ASP B CA 1
ATOM 2664 C C . ASP B 1 58 ? -14.625 -42.094 -0.904 1 74.75 58 ASP B C 1
ATOM 2666 O O . ASP B 1 58 ? -13.648 -42.531 -1.516 1 74.75 58 ASP B O 1
ATOM 2670 N N . PRO B 1 59 ? -14.781 -42.094 0.406 1 68.12 59 PRO B N 1
ATOM 2671 C CA . PRO B 1 59 ? -13.781 -42.781 1.212 1 68.12 59 PRO B CA 1
ATOM 2672 C C . PRO B 1 59 ? -13.734 -44.281 0.919 1 68.12 59 PRO B C 1
ATOM 2674 O O . PRO B 1 59 ? -14.773 -44.906 0.656 1 68.12 59 PRO B O 1
ATOM 2677 N N . THR B 1 60 ? -12.617 -44.719 0.392 1 67.94 60 THR B N 1
ATOM 2678 C CA . THR B 1 60 ? -12.484 -46.156 0.288 1 67.94 60 THR B CA 1
ATOM 2679 C C . THR B 1 60 ? -11.461 -46.688 1.292 1 67.94 60 THR B C 1
ATOM 2681 O O . THR B 1 60 ? -10.523 -45.969 1.663 1 67.94 60 THR B O 1
ATOM 2684 N N . ASP B 1 61 ? -11.734 -47.875 1.808 1 68.69 61 ASP B N 1
ATOM 2685 C CA . ASP B 1 61 ? -10.82 -48.531 2.738 1 68.69 61 ASP B CA 1
ATOM 2686 C C . ASP B 1 61 ? -9.508 -48.906 2.055 1 68.69 61 ASP B C 1
ATOM 2688 O O . ASP B 1 61 ? -9.5 -49.375 0.909 1 68.69 61 ASP B O 1
ATOM 2692 N N . GLY B 1 62 ? -8.375 -48.531 2.686 1 78.62 62 GLY B N 1
ATOM 2693 C CA . GLY B 1 62 ? -7.055 -49 2.301 1 78.62 62 GLY B CA 1
ATOM 2694 C C . GLY B 1 62 ? -6.363 -48.094 1.299 1 78.62 62 GLY B C 1
ATOM 2695 O O . GLY B 1 62 ? -5.188 -48.312 0.977 1 78.62 62 GLY B O 1
ATOM 2696 N N . ASP B 1 63 ? -7.094 -47.094 0.875 1 88.88 63 ASP B N 1
ATOM 2697 C CA . ASP B 1 63 ? -6.52 -46.25 -0.149 1 88.88 63 ASP B CA 1
ATOM 2698 C C . ASP B 1 63 ? -5.672 -45.125 0.479 1 88.88 63 ASP B C 1
ATOM 2700 O O . ASP B 1 63 ? -5.914 -44.719 1.618 1 88.88 63 ASP B O 1
ATOM 2704 N N . VAL B 1 64 ? -4.574 -44.844 -0.17 1 93.94 64 VAL B N 1
ATOM 2705 C CA . VAL B 1 64 ? -3.811 -43.625 0.151 1 93.94 64 VAL B CA 1
ATOM 2706 C C . VAL B 1 64 ? -4.457 -42.406 -0.506 1 93.94 64 VAL B C 1
ATOM 2708 O O . VAL B 1 64 ? -4.668 -42.406 -1.722 1 93.94 64 VAL B O 1
ATOM 2711 N N . PHE B 1 65 ? -4.879 -41.469 0.331 1 95 65 PHE B N 1
ATOM 2712 C CA . PHE B 1 65 ? -5.434 -40.25 -0.226 1 95 65 PHE B CA 1
ATOM 2713 C C . PHE B 1 65 ? -4.34 -39.219 -0.457 1 95 65 PHE B C 1
ATOM 2715 O O . PHE B 1 65 ? -3.514 -38.969 0.426 1 95 65 PHE B O 1
ATOM 2722 N N . VAL B 1 66 ? -4.363 -38.625 -1.59 1 95.94 66 VAL B N 1
ATOM 2723 C CA . VAL B 1 66 ? -3.369 -37.594 -1.913 1 95.94 66 VAL B CA 1
ATOM 2724 C C . VAL B 1 66 ? -4.043 -36.219 -2.031 1 95.94 66 VAL B C 1
ATOM 2726 O O . VAL B 1 66 ? -4.988 -36.062 -2.803 1 95.94 66 VAL B O 1
ATOM 2729 N N . VAL B 1 67 ? -3.574 -35.281 -1.174 1 95.94 67 VAL B N 1
ATOM 2730 C CA . VAL B 1 67 ? -4 -33.906 -1.29 1 95.94 67 VAL B CA 1
ATOM 2731 C C . VAL B 1 67 ? -3.234 -33.219 -2.42 1 95.94 67 VAL B C 1
ATOM 2733 O O . VAL B 1 67 ? -2.006 -33.312 -2.492 1 95.94 67 VAL B O 1
ATOM 2736 N N . ARG B 1 68 ? -3.879 -32.469 -3.248 1 94.62 68 ARG B N 1
ATOM 2737 C CA . ARG B 1 68 ? -3.293 -31.859 -4.43 1 94.62 68 ARG B CA 1
ATOM 2738 C C . ARG B 1 68 ? -2.457 -30.641 -4.047 1 94.62 68 ARG B C 1
ATOM 2740 O O . ARG B 1 68 ? -2.521 -30.172 -2.912 1 94.62 68 ARG B O 1
ATOM 2747 N N . ALA B 1 69 ? -1.759 -30.109 -5.004 1 94.44 69 ALA B N 1
ATOM 2748 C CA . ALA B 1 69 ? -0.764 -29.062 -4.797 1 94.44 69 ALA B CA 1
ATOM 2749 C C . ALA B 1 69 ? -1.423 -27.766 -4.344 1 94.44 69 ALA B C 1
ATOM 2751 O O . ALA B 1 69 ? -0.795 -26.953 -3.668 1 94.44 69 ALA B O 1
ATOM 2752 N N . HIS B 1 70 ? -2.705 -27.594 -4.609 1 94.56 70 HIS B N 1
ATOM 2753 C CA . HIS B 1 70 ? -3.404 -26.359 -4.27 1 94.56 70 HIS B CA 1
ATOM 2754 C C . HIS B 1 70 ? -3.793 -26.344 -2.795 1 94.56 70 HIS B C 1
ATOM 2756 O O . HIS B 1 70 ? -4.199 -25.297 -2.271 1 94.56 70 HIS B O 1
ATOM 2762 N N . GLY B 1 71 ? -3.74 -27.484 -2.141 1 96.31 71 GLY B N 1
ATOM 2763 C CA . GLY B 1 71 ? -4.098 -27.578 -0.734 1 96.31 71 GLY B CA 1
ATOM 2764 C C . GLY B 1 71 ? -5.594 -27.656 -0.502 1 96.31 71 GLY B C 1
ATOM 2765 O O . GLY B 1 71 ? -6.375 -27.641 -1.454 1 96.31 71 GLY B O 1
ATOM 2766 N N . ILE B 1 72 ? -5.945 -27.938 0.664 1 96.69 72 ILE B N 1
ATOM 2767 C CA . ILE B 1 72 ? -7.336 -28.016 1.104 1 96.69 72 ILE B CA 1
ATOM 2768 C C . ILE B 1 72 ? -7.48 -27.328 2.463 1 96.69 72 ILE B C 1
ATOM 2770 O O . ILE B 1 72 ? -6.488 -27.078 3.148 1 96.69 72 ILE B O 1
ATOM 2774 N N . PRO B 1 73 ? -8.758 -26.969 2.807 1 97.75 73 PRO B N 1
ATOM 2775 C CA . PRO B 1 73 ? -8.961 -26.375 4.129 1 97.75 73 PRO B CA 1
ATOM 2776 C C . PRO B 1 73 ? -8.469 -27.266 5.262 1 97.75 73 PRO B C 1
ATOM 2778 O O . PRO B 1 73 ? -8.547 -28.484 5.168 1 97.75 73 PRO B O 1
ATOM 2781 N N . GLU B 1 74 ? -7.973 -26.594 6.297 1 97.06 74 GLU B N 1
ATOM 2782 C CA . GLU B 1 74 ? -7.379 -27.297 7.434 1 97.06 74 GLU B CA 1
ATOM 2783 C C . GLU B 1 74 ? -8.352 -28.312 8.016 1 97.06 74 GLU B C 1
ATOM 2785 O O . GLU B 1 74 ? -7.965 -29.453 8.32 1 97.06 74 GLU B O 1
ATOM 2790 N N . GLU B 1 75 ? -9.562 -27.984 8.172 1 97.12 75 GLU B N 1
ATOM 2791 C CA . GLU B 1 75 ? -10.578 -28.875 8.734 1 97.12 75 GLU B CA 1
ATOM 2792 C C . GLU B 1 75 ? -10.781 -30.094 7.855 1 97.12 75 GLU B C 1
ATOM 2794 O O . GLU B 1 75 ? -10.969 -31.203 8.359 1 97.12 75 GLU B O 1
ATOM 2799 N N . LYS B 1 76 ? -10.836 -29.891 6.562 1 95.06 76 LYS B N 1
ATOM 2800 C CA . LYS B 1 76 ? -10.977 -31 5.629 1 95.06 76 LYS B CA 1
ATOM 2801 C C . LYS B 1 76 ? -9.797 -31.969 5.723 1 95.06 76 LYS B C 1
ATOM 2803 O O . LYS B 1 76 ? -9.961 -33.188 5.664 1 95.06 76 LYS B O 1
ATOM 2808 N N . LEU B 1 77 ? -8.625 -31.438 5.824 1 95.94 77 LEU B N 1
ATOM 2809 C CA . LEU B 1 77 ? -7.422 -32.25 5.965 1 95.94 77 LEU B CA 1
ATOM 2810 C C . LEU B 1 77 ? -7.508 -33.125 7.203 1 95.94 77 LEU B C 1
ATOM 2812 O O . LEU B 1 77 ? -7.191 -34.312 7.148 1 95.94 77 LEU B O 1
ATOM 2816 N N . GLU B 1 78 ? -7.953 -32.562 8.281 1 95.62 78 GLU B N 1
ATOM 2817 C CA . GLU B 1 78 ? -8.109 -33.312 9.523 1 95.62 78 GLU B CA 1
ATOM 2818 C C . GLU B 1 78 ? -9.141 -34.438 9.375 1 95.62 78 GLU B C 1
ATOM 2820 O O . GLU B 1 78 ? -8.93 -35.531 9.875 1 95.62 78 GLU B O 1
ATOM 2825 N N . LYS B 1 79 ? -10.188 -34.156 8.703 1 93.12 79 LYS B N 1
ATOM 2826 C CA . LYS B 1 79 ? -11.219 -35.156 8.461 1 93.12 79 LYS B CA 1
ATOM 2827 C C . LYS B 1 79 ? -10.68 -36.312 7.621 1 93.12 79 LYS B C 1
ATOM 2829 O O . LYS B 1 79 ? -10.961 -37.469 7.902 1 93.12 79 LYS B O 1
ATOM 2834 N N . LEU B 1 80 ? -9.961 -35.938 6.586 1 92.62 80 LEU B N 1
ATOM 2835 C CA . LEU B 1 80 ? -9.383 -36.969 5.707 1 92.62 80 LEU B CA 1
ATOM 2836 C C . LEU B 1 80 ? -8.438 -37.875 6.48 1 92.62 80 LEU B C 1
ATOM 2838 O O . LEU B 1 80 ? -8.414 -39.094 6.246 1 92.62 80 LEU B O 1
ATOM 2842 N N . ARG B 1 81 ? -7.68 -37.344 7.426 1 93.12 81 ARG B N 1
ATOM 2843 C CA . ARG B 1 81 ? -6.715 -38.094 8.211 1 93.12 81 ARG B CA 1
ATOM 2844 C C . ARG B 1 81 ? -7.418 -39.094 9.141 1 93.12 81 ARG B C 1
ATOM 2846 O O . ARG B 1 81 ? -6.832 -40.094 9.547 1 93.12 81 ARG B O 1
ATOM 2853 N N . LYS B 1 82 ? -8.656 -38.812 9.406 1 92.06 82 LYS B N 1
ATOM 2854 C CA . LYS B 1 82 ? -9.445 -39.719 10.242 1 92.06 82 LYS B CA 1
ATOM 2855 C C . LYS B 1 82 ? -10.07 -40.812 9.414 1 92.06 82 LYS B C 1
ATOM 2857 O O . LYS B 1 82 ? -10.352 -41.906 9.93 1 92.06 82 LYS B O 1
ATOM 2862 N N . ILE B 1 83 ? -10.289 -40.562 8.18 1 89.62 83 ILE B N 1
ATOM 2863 C CA . ILE B 1 83 ? -11.016 -41.469 7.309 1 89.62 83 ILE B CA 1
ATOM 2864 C C . ILE B 1 83 ? -10.039 -42.438 6.613 1 89.62 83 ILE B C 1
ATOM 2866 O O . ILE B 1 83 ? -10.297 -43.625 6.496 1 89.62 83 ILE B O 1
ATOM 2870 N N . TYR B 1 84 ? -8.945 -41.906 6.129 1 92.06 84 TYR B N 1
ATOM 2871 C CA . TYR B 1 84 ? -7.984 -42.656 5.352 1 92.06 84 TYR B CA 1
ATOM 2872 C C . TYR B 1 84 ? -6.836 -43.156 6.23 1 92.06 84 TYR B C 1
ATOM 2874 O O . TYR B 1 84 ? -6.371 -42.406 7.113 1 92.06 84 TYR B O 1
ATOM 2882 N N . PRO B 1 85 ? -6.387 -44.406 5.965 1 90.12 85 PRO B N 1
ATOM 2883 C CA . PRO B 1 85 ? -5.246 -44.906 6.738 1 90.12 85 PRO B CA 1
ATOM 2884 C C . PRO B 1 85 ? -3.977 -44.094 6.508 1 90.12 85 PRO B C 1
ATOM 2886 O O . PRO B 1 85 ? -3.115 -44 7.391 1 90.12 85 PRO B O 1
ATOM 2889 N N . GLU B 1 86 ? -3.859 -43.469 5.305 1 94 86 GLU B N 1
ATOM 2890 C CA . GLU B 1 86 ? -2.711 -42.656 4.945 1 94 86 GLU B CA 1
ATOM 2891 C C . GLU B 1 86 ? -3.133 -41.469 4.07 1 94 86 GLU B C 1
ATOM 2893 O O . GLU B 1 86 ? -3.873 -41.656 3.102 1 94 86 GLU B O 1
ATOM 2898 N N . VAL B 1 87 ? -2.777 -40.344 4.504 1 95.31 87 VAL B N 1
ATOM 2899 C CA . VAL B 1 87 ? -3.002 -39.125 3.729 1 95.31 87 VAL B CA 1
ATOM 2900 C C . VAL B 1 87 ? -1.663 -38.5 3.379 1 95.31 87 VAL B C 1
ATOM 2902 O O . VAL B 1 87 ? -0.863 -38.188 4.266 1 95.31 87 VAL B O 1
ATOM 2905 N N . VAL B 1 88 ? -1.352 -38.344 2.098 1 96.94 88 VAL B N 1
ATOM 2906 C CA . VAL B 1 88 ? -0.145 -37.688 1.622 1 96.94 88 VAL B CA 1
ATOM 2907 C C . VAL B 1 88 ? -0.483 -36.25 1.167 1 96.94 88 VAL B C 1
ATOM 2909 O O . VAL B 1 88 ? -1.138 -36.062 0.139 1 96.94 88 VAL B O 1
ATOM 2912 N N . ASP B 1 89 ? -0.057 -35.281 1.962 1 97.31 89 ASP B N 1
ATOM 2913 C CA . ASP B 1 89 ? -0.325 -33.906 1.663 1 97.31 89 ASP B CA 1
ATOM 2914 C C . ASP B 1 89 ? 0.694 -33.344 0.67 1 97.31 89 ASP B C 1
ATOM 2916 O O . ASP B 1 89 ? 1.843 -33.062 1.032 1 97.31 89 ASP B O 1
ATOM 2920 N N . LEU B 1 90 ? 0.265 -33.094 -0.494 1 97.31 90 LEU B N 1
ATOM 2921 C CA . LEU B 1 90 ? 1.167 -32.625 -1.542 1 97.31 90 LEU B CA 1
ATOM 2922 C C . LEU B 1 90 ? 1.002 -31.141 -1.775 1 97.31 90 LEU B C 1
ATOM 2924 O O . LEU B 1 90 ? 1.408 -30.625 -2.818 1 97.31 90 LEU B O 1
ATOM 2928 N N . THR B 1 91 ? 0.33 -30.438 -0.867 1 97.38 91 THR B N 1
ATOM 2929 C CA . THR B 1 91 ? 0.242 -28.984 -0.956 1 97.38 91 THR B CA 1
ATOM 2930 C C . THR B 1 91 ? 1.607 -28.375 -1.265 1 97.38 91 THR B C 1
ATOM 2932 O O . THR B 1 91 ? 2.6 -28.703 -0.607 1 97.38 91 THR B O 1
ATOM 2935 N N . CYS B 1 92 ? 1.632 -27.625 -2.379 1 97 92 CYS B N 1
ATOM 2936 C CA . CYS B 1 92 ? 2.871 -26.922 -2.711 1 97 92 CYS B CA 1
ATOM 2937 C C . CYS B 1 92 ? 3.377 -26.125 -1.522 1 97 92 CYS B C 1
ATOM 2939 O O . CYS B 1 92 ? 2.609 -25.391 -0.884 1 97 92 CYS B O 1
ATOM 2941 N N . PRO B 1 93 ? 4.668 -26.203 -1.205 1 97.31 93 PRO B N 1
ATOM 2942 C CA . PRO B 1 93 ? 5.215 -25.469 -0.067 1 97.31 93 PRO B CA 1
ATOM 2943 C C . PRO B 1 93 ? 4.973 -23.969 -0.167 1 97.31 93 PRO B C 1
ATOM 2945 O O . PRO B 1 93 ? 4.785 -23.297 0.853 1 97.31 93 PRO B O 1
ATOM 2948 N N . ILE B 1 94 ? 5 -23.406 -1.355 1 97.38 94 ILE B N 1
ATOM 2949 C CA . ILE B 1 94 ? 4.754 -21.984 -1.561 1 97.38 94 ILE B CA 1
ATOM 2950 C C . ILE B 1 94 ? 3.301 -21.656 -1.218 1 97.38 94 ILE B C 1
ATOM 2952 O O . ILE B 1 94 ? 3.023 -20.656 -0.567 1 97.38 94 ILE B O 1
ATOM 2956 N N . VAL B 1 95 ? 2.428 -22.516 -1.624 1 98 95 VAL B N 1
ATOM 2957 C CA . VAL B 1 95 ? 1.01 -22.359 -1.313 1 98 95 VAL B CA 1
ATOM 2958 C C . VAL B 1 95 ? 0.795 -22.484 0.194 1 98 95 VAL B C 1
ATOM 2960 O O . VAL B 1 95 ? 0.057 -21.688 0.785 1 98 95 VAL B O 1
ATOM 2963 N N . PHE B 1 96 ? 1.452 -23.453 0.771 1 97.94 96 PHE B N 1
ATOM 2964 C CA . PHE B 1 96 ? 1.321 -23.625 2.213 1 97.94 96 PHE B CA 1
ATOM 2965 C C . PHE B 1 96 ? 1.844 -22.406 2.957 1 97.94 96 PHE B C 1
ATOM 2967 O O . PHE B 1 96 ? 1.269 -22 3.967 1 97.94 96 PHE B O 1
ATOM 2974 N N . GLN B 1 97 ? 2.947 -21.906 2.475 1 98.12 97 GLN B N 1
ATOM 2975 C CA . GLN B 1 97 ? 3.475 -20.688 3.072 1 98.12 97 GLN B CA 1
ATOM 2976 C C . GLN B 1 97 ? 2.455 -19.547 2.998 1 98.12 97 GLN B C 1
ATOM 2978 O O . GLN B 1 97 ? 2.355 -18.734 3.918 1 98.12 97 GLN B O 1
ATOM 2983 N N . LEU B 1 98 ? 1.762 -19.438 1.904 1 98.56 98 LEU B N 1
ATOM 2984 C CA . LEU B 1 98 ? 0.697 -18.453 1.776 1 98.56 98 LEU B CA 1
ATOM 2985 C C . LEU B 1 98 ? -0.351 -18.641 2.869 1 98.56 98 LEU B C 1
ATOM 2987 O O . LEU B 1 98 ? -0.81 -17.656 3.467 1 98.56 98 LEU B O 1
ATOM 2991 N N . PHE B 1 99 ? -0.758 -19.891 3.152 1 98.69 99 PHE B N 1
ATOM 2992 C CA . PHE B 1 99 ? -1.729 -20.156 4.203 1 98.69 99 PHE B CA 1
ATOM 2993 C C . PHE B 1 99 ? -1.209 -19.688 5.559 1 98.69 99 PHE B C 1
ATOM 2995 O O . PHE B 1 99 ? -1.938 -19.062 6.324 1 98.69 99 PHE B O 1
ATOM 3002 N N . ARG B 1 100 ? 0.031 -20 5.801 1 98.31 100 ARG B N 1
ATOM 3003 C CA . ARG B 1 100 ? 0.648 -19.609 7.059 1 98.31 100 ARG B CA 1
ATOM 3004 C C . ARG B 1 100 ? 0.702 -18.078 7.188 1 98.31 100 ARG B C 1
ATOM 3006 O O . ARG B 1 100 ? 0.43 -17.531 8.258 1 98.31 100 ARG B O 1
ATOM 3013 N N . THR B 1 101 ? 1.1 -17.453 6.117 1 98.62 101 THR B N 1
ATOM 3014 C CA . THR B 1 101 ? 1.146 -16 6.086 1 98.62 101 THR B CA 1
ATOM 3015 C C . THR B 1 101 ? -0.231 -15.414 6.371 1 98.62 101 THR B C 1
ATOM 3017 O O . THR B 1 101 ? -0.36 -14.477 7.168 1 98.62 101 THR B O 1
ATOM 3020 N N . ALA B 1 102 ? -1.25 -15.938 5.691 1 98.69 102 ALA B N 1
ATOM 3021 C CA . ALA B 1 102 ? -2.619 -15.492 5.926 1 98.69 102 ALA B CA 1
ATOM 3022 C C . ALA B 1 102 ? -2.984 -15.602 7.406 1 98.69 102 ALA B C 1
ATOM 3024 O O . ALA B 1 102 ? -3.525 -14.656 7.988 1 98.69 102 ALA B O 1
ATOM 3025 N N . ARG B 1 103 ? -2.693 -16.719 7.992 1 98.31 103 ARG B N 1
ATOM 3026 C CA . ARG B 1 103 ? -2.994 -16.938 9.406 1 98.31 103 ARG B CA 1
ATOM 3027 C C . ARG B 1 103 ? -2.254 -15.938 10.281 1 98.31 103 ARG B C 1
ATOM 3029 O O . ARG B 1 103 ? -2.852 -15.32 11.164 1 98.31 103 ARG B O 1
ATOM 3036 N N . GLU B 1 104 ? -1.001 -15.797 10.039 1 98.12 104 GLU B N 1
ATOM 3037 C CA . GLU B 1 104 ? -0.165 -14.891 10.828 1 98.12 104 GLU B CA 1
ATOM 3038 C C . GLU B 1 104 ? -0.679 -13.453 10.742 1 98.12 104 GLU B C 1
ATOM 3040 O O . GLU B 1 104 ? -0.758 -12.758 11.758 1 98.12 104 GLU B O 1
ATOM 3045 N N . TYR B 1 105 ? -1.069 -12.945 9.594 1 98.38 105 TYR B N 1
ATOM 3046 C CA . TYR B 1 105 ? -1.378 -11.539 9.367 1 98.38 105 TYR B CA 1
ATOM 3047 C C . TYR B 1 105 ? -2.854 -11.258 9.625 1 98.38 105 TYR B C 1
ATOM 3049 O O . TYR B 1 105 ? -3.285 -10.102 9.602 1 98.38 105 TYR B O 1
ATOM 3057 N N . SER B 1 106 ? -3.611 -12.367 9.898 1 97.69 106 SER B N 1
ATOM 3058 C CA . SER B 1 106 ? -5.039 -12.195 10.156 1 97.69 106 SER B CA 1
ATOM 3059 C C . SER B 1 106 ? -5.273 -11.359 11.414 1 97.69 106 SER B C 1
ATOM 3061 O O . SER B 1 106 ? -6.352 -10.789 11.586 1 97.69 106 SER B O 1
ATOM 3063 N N . SER B 1 107 ? -4.309 -11.242 12.312 1 97 107 SER B N 1
ATOM 3064 C CA . SER B 1 107 ? -4.426 -10.461 13.539 1 97 107 SER B CA 1
ATOM 3065 C C . SER B 1 107 ? -4.008 -9.008 13.305 1 97 107 SER B C 1
ATOM 3067 O O . SER B 1 107 ? -4.219 -8.156 14.172 1 97 107 SER B O 1
ATOM 3069 N N . ARG B 1 108 ? -3.449 -8.734 12.188 1 96.56 108 ARG B N 1
ATOM 3070 C CA . ARG B 1 108 ? -2.883 -7.41 11.938 1 96.56 108 ARG B CA 1
ATOM 3071 C C . ARG B 1 108 ? -3.846 -6.547 11.125 1 96.56 108 ARG B C 1
ATOM 3073 O O . ARG B 1 108 ? -3.623 -5.344 10.969 1 96.56 108 ARG B O 1
ATOM 3080 N N . GLY B 1 109 ? -4.875 -7.105 10.562 1 97.81 109 GLY B N 1
ATOM 3081 C CA . GLY B 1 109 ? -5.875 -6.426 9.758 1 97.81 109 GLY B CA 1
ATOM 3082 C C . GLY B 1 109 ? -6.773 -7.383 8.992 1 97.81 109 GLY B C 1
ATOM 3083 O O . GLY B 1 109 ? -6.543 -8.594 8.992 1 97.81 109 GLY B O 1
ATOM 3084 N N . LYS B 1 110 ? -7.828 -6.855 8.406 1 98.62 110 LYS B N 1
ATOM 3085 C CA . LYS B 1 110 ? -8.695 -7.648 7.539 1 98.62 110 LYS B CA 1
ATOM 3086 C C . LYS B 1 110 ? -7.949 -8.133 6.301 1 98.62 110 LYS B C 1
ATOM 3088 O O . LYS B 1 110 ? -7.359 -7.332 5.574 1 98.62 110 LYS B O 1
ATOM 3093 N N . LEU B 1 111 ? -7.914 -9.43 6.07 1 98.88 111 LEU B N 1
ATOM 3094 C CA . LEU B 1 111 ? -7.23 -9.992 4.906 1 98.88 111 LEU B CA 1
ATOM 3095 C C . LEU B 1 111 ? -8.047 -9.773 3.639 1 98.88 111 LEU B C 1
ATOM 3097 O O . LEU B 1 111 ? -9.227 -10.125 3.586 1 98.88 111 LEU B O 1
ATOM 3101 N N . ILE B 1 112 ? -7.516 -9.141 2.678 1 98.94 112 ILE B N 1
ATOM 3102 C CA . ILE B 1 112 ? -8.047 -9.016 1.324 1 98.94 112 ILE B CA 1
ATOM 3103 C C . ILE B 1 112 ? -7.109 -9.703 0.335 1 98.94 112 ILE B C 1
ATOM 3105 O O . ILE B 1 112 ? -5.973 -9.266 0.137 1 98.94 112 ILE B O 1
ATOM 3109 N N . VAL B 1 113 ? -7.602 -10.766 -0.292 1 98.88 113 VAL B N 1
ATOM 3110 C CA . VAL B 1 113 ? -6.75 -11.602 -1.131 1 98.88 113 VAL B CA 1
ATOM 3111 C C . VAL B 1 113 ? -7.164 -11.461 -2.594 1 98.88 113 VAL B C 1
ATOM 3113 O O . VAL B 1 113 ? -8.32 -11.711 -2.943 1 98.88 113 VAL B O 1
ATOM 3116 N N . PHE B 1 114 ? -6.215 -11.008 -3.439 1 98.75 114 PHE B N 1
ATOM 3117 C CA . PHE B 1 114 ? -6.434 -10.914 -4.879 1 98.75 114 PHE B CA 1
ATOM 3118 C C . PHE B 1 114 ? -6.434 -12.297 -5.516 1 98.75 114 PHE B C 1
ATOM 3120 O O . PHE B 1 114 ? -5.398 -12.969 -5.559 1 98.75 114 PHE B O 1
ATOM 3127 N N . GLY B 1 115 ? -7.547 -12.758 -5.961 1 97.44 115 GLY B N 1
ATOM 3128 C CA . GLY B 1 115 ? -7.672 -14.078 -6.555 1 97.44 115 GLY B CA 1
ATOM 3129 C C . GLY B 1 115 ? -9.109 -14.461 -6.859 1 97.44 115 GLY B C 1
ATOM 3130 O O . GLY B 1 115 ? -10.023 -13.656 -6.664 1 97.44 115 GLY B O 1
ATOM 3131 N N . LYS B 1 116 ? -9.305 -15.594 -7.438 1 94.94 116 LYS B N 1
ATOM 3132 C CA . LYS B 1 116 ? -10.633 -16.141 -7.703 1 94.94 116 LYS B CA 1
ATOM 3133 C C . LYS B 1 116 ? -11.156 -16.922 -6.496 1 94.94 116 LYS B C 1
ATOM 3135 O O . LYS B 1 116 ? -10.539 -17.906 -6.074 1 94.94 116 LYS B O 1
ATOM 3140 N N . ARG B 1 117 ? -12.297 -16.484 -5.996 1 96.31 117 ARG B N 1
ATOM 3141 C CA . ARG B 1 117 ? -12.844 -17.016 -4.75 1 96.31 117 ARG B CA 1
ATOM 3142 C C . ARG B 1 117 ? -13.016 -18.531 -4.816 1 96.31 117 ARG B C 1
ATOM 3144 O O . ARG B 1 117 ? -12.789 -19.219 -3.828 1 96.31 117 ARG B O 1
ATOM 3151 N N . ASP B 1 118 ? -13.383 -19.031 -5.992 1 95 118 ASP B N 1
ATOM 3152 C CA . ASP B 1 118 ? -13.719 -20.438 -6.117 1 95 118 ASP B CA 1
ATOM 3153 C C . ASP B 1 118 ? -12.484 -21.266 -6.492 1 95 118 ASP B C 1
ATOM 3155 O O . ASP B 1 118 ? -12.562 -22.484 -6.594 1 95 118 ASP B O 1
ATOM 3159 N N . HIS B 1 119 ? -11.391 -20.641 -6.707 1 93.44 119 HIS B N 1
ATOM 3160 C CA . HIS B 1 119 ? -10.172 -21.391 -6.969 1 93.44 119 HIS B CA 1
ATOM 3161 C C . HIS B 1 119 ? -9.805 -22.281 -5.789 1 93.44 119 HIS B C 1
ATOM 3163 O O . HIS B 1 119 ? -9.93 -21.875 -4.633 1 93.44 119 HIS B O 1
ATOM 3169 N N . PRO B 1 120 ? -9.367 -23.5 -6.07 1 93.5 120 PRO B N 1
ATOM 3170 C CA . PRO B 1 120 ? -9.062 -24.453 -4.992 1 93.5 120 PRO B CA 1
ATOM 3171 C C . PRO B 1 120 ? -8.078 -23.875 -3.969 1 93.5 120 PRO B C 1
ATOM 3173 O O . PRO B 1 120 ? -8.266 -24.062 -2.764 1 93.5 120 PRO B O 1
ATOM 3176 N N . GLU B 1 121 ? -7.047 -23.234 -4.371 1 96 121 GLU B N 1
ATOM 3177 C CA . GLU B 1 121 ? -6.062 -22.609 -3.492 1 96 121 GLU B CA 1
ATOM 3178 C C . GLU B 1 121 ? -6.723 -21.609 -2.549 1 96 121 GLU B C 1
ATOM 3180 O O . GLU B 1 121 ? -6.391 -21.547 -1.362 1 96 121 GLU B O 1
ATOM 3185 N N . MET B 1 122 ? -7.645 -20.781 -3.061 1 98.06 122 MET B N 1
ATOM 3186 C CA . MET B 1 122 ? -8.328 -19.781 -2.26 1 98.06 122 MET B CA 1
ATOM 3187 C C . MET B 1 122 ? -9.312 -20.422 -1.29 1 98.06 122 MET B C 1
ATOM 3189 O O . MET B 1 122 ? -9.461 -19.969 -0.153 1 98.06 122 MET B O 1
ATOM 3193 N N . VAL B 1 123 ? -10.008 -21.469 -1.815 1 97.5 123 VAL B N 1
ATOM 3194 C CA . VAL B 1 123 ? -10.891 -22.219 -0.936 1 97.5 123 VAL B CA 1
ATOM 3195 C C . VAL B 1 123 ? -10.094 -22.781 0.245 1 97.5 123 VAL B C 1
ATOM 3197 O O . VAL B 1 123 ? -10.523 -22.688 1.395 1 97.5 123 VAL B O 1
ATOM 3200 N N . ALA B 1 124 ? -8.945 -23.312 -0.057 1 98.19 124 ALA B N 1
ATOM 3201 C CA . ALA B 1 124 ? -8.07 -23.828 0.995 1 98.19 124 ALA B CA 1
ATOM 3202 C C . ALA B 1 124 ? -7.648 -22.719 1.949 1 98.19 124 ALA B C 1
ATOM 3204 O O . ALA B 1 124 ? -7.73 -22.875 3.17 1 98.19 124 ALA B O 1
ATOM 3205 N N . LEU B 1 125 ? -7.172 -21.578 1.436 1 98.69 125 LEU B N 1
ATOM 3206 C CA . LEU B 1 125 ? -6.691 -20.438 2.227 1 98.69 125 LEU B CA 1
ATOM 3207 C C . LEU B 1 125 ? -7.746 -20 3.232 1 98.69 125 LEU B C 1
ATOM 3209 O O . LEU B 1 125 ? -7.434 -19.734 4.395 1 98.69 125 LEU B O 1
ATOM 3213 N N . MET B 1 126 ? -8.992 -19.922 2.777 1 98.5 126 MET B N 1
ATOM 3214 C CA . MET B 1 126 ? -10.086 -19.438 3.619 1 98.5 126 MET B CA 1
ATOM 3215 C C . MET B 1 126 ? -10.359 -20.406 4.762 1 98.5 126 MET B C 1
ATOM 3217 O O . MET B 1 126 ? -11.047 -20.062 5.723 1 98.5 126 MET B O 1
ATOM 3221 N N . GLY B 1 127 ? -9.828 -21.609 4.703 1 98.12 127 GLY B N 1
ATOM 3222 C CA . GLY B 1 127 ? -9.883 -22.547 5.805 1 98.12 127 GLY B CA 1
ATOM 3223 C C . GLY B 1 127 ? -8.828 -22.297 6.867 1 98.12 127 GLY B C 1
ATOM 3224 O O . GLY B 1 127 ? -8.914 -22.828 7.973 1 98.12 127 GLY B O 1
ATOM 3225 N N . TYR B 1 128 ? -7.844 -21.516 6.566 1 98.12 128 TYR B N 1
ATOM 3226 C CA . TYR B 1 128 ? -6.754 -21.219 7.488 1 98.12 128 TYR B CA 1
ATOM 3227 C C . TYR B 1 128 ? -6.949 -19.859 8.148 1 98.12 128 TYR B C 1
ATOM 3229 O O . TYR B 1 128 ? -6.488 -19.641 9.273 1 98.12 128 TYR B O 1
ATOM 3237 N N . ALA B 1 129 ? -7.594 -18.906 7.477 1 98.06 129 ALA B N 1
ATOM 3238 C CA . ALA B 1 129 ? -7.863 -17.562 8 1 98.06 129 ALA B CA 1
ATOM 3239 C C . ALA B 1 129 ? -9.055 -16.922 7.289 1 98.06 129 ALA B C 1
ATOM 3241 O O . ALA B 1 129 ? -9.242 -17.109 6.086 1 98.06 129 ALA B O 1
ATOM 3242 N N . PRO B 1 130 ? -9.859 -16.203 8.062 1 98.12 130 PRO B N 1
ATOM 3243 C CA . PRO B 1 130 ? -10.906 -15.445 7.383 1 98.12 130 PRO B CA 1
ATOM 3244 C C . PRO B 1 130 ? -10.352 -14.422 6.398 1 98.12 130 PRO B C 1
ATOM 3246 O O . PRO B 1 130 ? -9.406 -13.688 6.727 1 98.12 130 PRO B O 1
ATOM 3249 N N . ALA B 1 131 ? -10.891 -14.398 5.152 1 98.5 131 ALA B N 1
ATOM 3250 C CA . ALA B 1 131 ? -10.359 -13.5 4.129 1 98.5 131 ALA B CA 1
ATOM 3251 C C . ALA B 1 131 ? -11.445 -13.125 3.121 1 98.5 131 ALA B C 1
ATOM 3253 O O . ALA B 1 131 ? -12.383 -13.891 2.887 1 98.5 131 ALA B O 1
ATOM 3254 N N . ILE B 1 132 ? -11.422 -11.922 2.609 1 98.69 132 ILE B N 1
ATOM 3255 C CA . ILE B 1 132 ? -12.195 -11.523 1.436 1 98.69 132 ILE B CA 1
ATOM 3256 C C . ILE B 1 132 ? -11.383 -11.797 0.171 1 98.69 132 ILE B C 1
ATOM 3258 O O . ILE B 1 132 ? -10.32 -11.203 -0.031 1 98.69 132 ILE B O 1
ATOM 3262 N N . VAL B 1 133 ? -11.844 -12.727 -0.651 1 98.75 133 VAL B N 1
ATOM 3263 C CA . VAL B 1 133 ? -11.164 -13.062 -1.896 1 98.75 133 VAL B CA 1
ATOM 3264 C C . VAL B 1 133 ? -11.898 -12.422 -3.076 1 98.75 133 VAL B C 1
ATOM 3266 O O . VAL B 1 133 ? -13.078 -12.68 -3.293 1 98.75 133 VAL B O 1
ATOM 3269 N N . THR B 1 134 ? -11.211 -11.594 -3.82 1 98.62 134 THR B N 1
ATOM 3270 C CA . THR B 1 134 ? -11.852 -10.898 -4.93 1 98.62 134 THR B CA 1
ATOM 3271 C C . THR B 1 134 ? -10.82 -10.422 -5.941 1 98.62 134 THR B C 1
ATOM 3273 O O . THR B 1 134 ? -9.648 -10.219 -5.598 1 98.62 134 THR B O 1
ATOM 3276 N N . LYS B 1 135 ? -11.227 -10.297 -7.207 1 97.44 135 LYS B N 1
ATOM 3277 C CA . LYS B 1 135 ? -10.391 -9.719 -8.25 1 97.44 135 LYS B CA 1
ATOM 3278 C C . LYS B 1 135 ? -10.758 -8.266 -8.508 1 97.44 135 LYS B C 1
ATOM 3280 O O . LYS B 1 135 ? -10.078 -7.574 -9.273 1 97.44 135 LYS B O 1
ATOM 3285 N N . LYS B 1 136 ? -11.758 -7.82 -7.812 1 98.06 136 LYS B N 1
ATOM 3286 C CA . LYS B 1 136 ? -12.266 -6.48 -8.07 1 98.06 136 LYS B CA 1
ATOM 3287 C C . LYS B 1 136 ? -12.094 -5.578 -6.852 1 98.06 136 LYS B C 1
ATOM 3289 O O . LYS B 1 136 ? -12.461 -5.957 -5.738 1 98.06 136 LYS B O 1
ATOM 3294 N N . PRO B 1 137 ? -11.523 -4.414 -7.125 1 98.56 137 PRO B N 1
ATOM 3295 C CA . PRO B 1 137 ? -11.469 -3.459 -6.016 1 98.56 137 PRO B CA 1
ATOM 3296 C C . PRO B 1 137 ? -12.852 -3.08 -5.496 1 98.56 137 PRO B C 1
ATOM 3298 O O . PRO B 1 137 ? -13.828 -3.117 -6.246 1 98.56 137 PRO B O 1
ATOM 3301 N N . PHE B 1 138 ? -12.945 -2.734 -4.234 1 98.56 138 PHE B N 1
ATOM 3302 C CA . PHE B 1 138 ? -14.219 -2.393 -3.627 1 98.56 138 PHE B CA 1
ATOM 3303 C C . PHE B 1 138 ? -14.031 -1.422 -2.467 1 98.56 138 PHE B C 1
ATOM 3305 O O . PHE B 1 138 ? -12.922 -1.295 -1.937 1 98.56 138 PHE B O 1
ATOM 3312 N N . LYS B 1 139 ? -15.07 -0.643 -2.146 1 98.25 139 LYS B N 1
ATOM 3313 C CA . LYS B 1 139 ? -15.047 0.251 -0.993 1 98.25 139 LYS B CA 1
ATOM 3314 C C . LYS B 1 139 ? -15.289 -0.517 0.303 1 98.25 139 LYS B C 1
ATOM 3316 O O . LYS B 1 139 ? -16.109 -1.439 0.339 1 98.25 139 LYS B O 1
ATOM 3321 N N . THR B 1 140 ? -14.594 -0.199 1.316 1 98.25 140 THR B N 1
ATOM 3322 C CA . THR B 1 140 ? -14.758 -0.837 2.619 1 98.25 140 THR B CA 1
ATOM 3323 C C . THR B 1 140 ? -14.531 0.167 3.744 1 98.25 140 THR B C 1
ATOM 3325 O O . THR B 1 140 ? -13.875 1.193 3.545 1 98.25 140 THR B O 1
ATOM 3328 N N . GLU B 1 141 ? -15.023 -0.079 4.891 1 97.44 141 GLU B N 1
ATOM 3329 C CA . GLU B 1 141 ? -14.852 0.778 6.062 1 97.44 141 GLU B CA 1
ATOM 3330 C C . GLU B 1 141 ? -13.688 0.308 6.926 1 97.44 141 GLU B C 1
ATOM 3332 O O . GLU B 1 141 ? -13.352 0.948 7.926 1 97.44 141 GLU B O 1
ATOM 3337 N N . GLU B 1 142 ? -13.125 -0.857 6.508 1 97.81 142 GLU B N 1
ATOM 3338 C CA . GLU B 1 142 ? -11.984 -1.36 7.266 1 97.81 142 GLU B CA 1
ATOM 3339 C C . GLU B 1 142 ? -10.852 -0.333 7.312 1 97.81 142 GLU B C 1
ATOM 3341 O O . GLU B 1 142 ? -10.539 0.296 6.301 1 97.81 142 GLU B O 1
ATOM 3346 N N . LYS B 1 143 ? -10.242 -0.12 8.445 1 97.81 143 LYS B N 1
ATOM 3347 C CA . LYS B 1 143 ? -9.164 0.85 8.617 1 97.81 143 LYS B CA 1
ATOM 3348 C C . LYS B 1 143 ? -7.797 0.185 8.477 1 97.81 143 LYS B C 1
ATOM 3350 O O . LYS B 1 143 ? -6.82 0.835 8.102 1 97.81 143 LYS B O 1
ATOM 3355 N N . ASN B 1 144 ? -7.715 -1.055 8.906 1 98.69 144 ASN B N 1
ATOM 3356 C CA . ASN B 1 144 ? -6.496 -1.851 8.82 1 98.69 144 ASN B CA 1
ATOM 3357 C C . ASN B 1 144 ? -6.684 -3.076 7.93 1 98.69 144 ASN B C 1
ATOM 3359 O O . ASN B 1 144 ? -7.555 -3.91 8.188 1 98.69 144 ASN B O 1
ATOM 3363 N N . VAL B 1 145 ? -5.871 -3.193 6.875 1 98.88 145 VAL B N 1
ATOM 3364 C CA . VAL B 1 145 ? -6.051 -4.297 5.938 1 98.88 145 VAL B CA 1
ATOM 3365 C C . VAL B 1 145 ? -4.691 -4.898 5.582 1 98.88 145 VAL B C 1
ATOM 3367 O O . VAL B 1 145 ? -3.656 -4.246 5.746 1 98.88 145 VAL B O 1
ATOM 3370 N N . VAL B 1 146 ? -4.672 -6.141 5.211 1 98.88 146 VAL B N 1
ATOM 3371 C CA . VAL B 1 146 ? -3.52 -6.855 4.672 1 98.88 146 VAL B CA 1
ATOM 3372 C C . VAL B 1 146 ? -3.865 -7.426 3.297 1 98.88 146 VAL B C 1
ATOM 3374 O O . VAL B 1 146 ? -4.844 -8.164 3.152 1 98.88 146 VAL B O 1
ATOM 3377 N N . PHE B 1 147 ? -3.131 -7.02 2.316 1 98.94 147 PHE B N 1
ATOM 3378 C CA . PHE B 1 147 ? -3.324 -7.516 0.959 1 98.94 147 PHE B CA 1
ATOM 3379 C C . PHE B 1 147 ? -2.426 -8.719 0.688 1 98.94 147 PHE B C 1
ATOM 3381 O O . PHE B 1 147 ? -1.213 -8.656 0.9 1 98.94 147 PHE B O 1
ATOM 3388 N N . LEU B 1 148 ? -2.969 -9.789 0.23 1 98.88 148 LEU B N 1
ATOM 3389 C CA . LEU B 1 148 ? -2.299 -10.977 -0.284 1 98.88 148 LEU B CA 1
ATOM 3390 C C . LEU B 1 148 ? -2.771 -11.297 -1.698 1 98.88 148 LEU B C 1
ATOM 3392 O O . LEU B 1 148 ? -3.715 -10.68 -2.197 1 98.88 148 LEU B O 1
ATOM 3396 N N . SER B 1 149 ? -2.121 -12.25 -2.332 1 98.56 149 SER B N 1
ATOM 3397 C CA . SER B 1 149 ? -2.545 -12.672 -3.662 1 98.56 149 SER B CA 1
ATOM 3398 C C . SER B 1 149 ? -2.469 -14.188 -3.809 1 98.56 149 SER B C 1
ATOM 3400 O O . SER B 1 149 ? -1.584 -14.828 -3.238 1 98.56 149 SER B O 1
ATOM 3402 N N . GLN B 1 150 ? -3.475 -14.664 -4.551 1 97.06 150 GLN B N 1
ATOM 3403 C CA . GLN B 1 150 ? -3.326 -16 -5.094 1 97.06 150 GLN B CA 1
ATOM 3404 C C . GLN B 1 150 ? -1.979 -16.172 -5.793 1 97.06 150 GLN B C 1
ATOM 3406 O O . GLN B 1 150 ? -1.544 -15.289 -6.531 1 97.06 150 GLN B O 1
ATOM 3411 N N . THR B 1 151 ? -1.335 -17.281 -5.645 1 95.94 151 THR B N 1
ATOM 3412 C CA . THR B 1 151 ? 0.06 -17.453 -6.035 1 95.94 151 THR B CA 1
ATOM 3413 C C . THR B 1 151 ? 0.205 -17.438 -7.551 1 95.94 151 THR B C 1
ATOM 3415 O O . THR B 1 151 ? 1.273 -17.109 -8.078 1 95.94 151 THR B O 1
ATOM 3418 N N . THR B 1 152 ? -0.864 -17.766 -8.32 1 90.81 152 THR B N 1
ATOM 3419 C CA . THR B 1 152 ? -0.766 -17.891 -9.773 1 90.81 152 THR B CA 1
ATOM 3420 C C . THR B 1 152 ? -1.267 -16.609 -10.453 1 90.81 152 THR B C 1
ATOM 3422 O O . THR B 1 152 ? -1.36 -16.547 -11.68 1 90.81 152 THR B O 1
ATOM 3425 N N . SER B 1 153 ? -1.645 -15.617 -9.625 1 93.19 153 SER B N 1
ATOM 3426 C CA . SER B 1 153 ? -2.182 -14.383 -10.195 1 93.19 153 SER B CA 1
ATOM 3427 C C . SER B 1 153 ? -1.083 -13.555 -10.859 1 93.19 153 SER B C 1
ATOM 3429 O O . SER B 1 153 ? 0.105 -13.797 -10.625 1 93.19 153 SER B O 1
ATOM 3431 N N . SER B 1 154 ? -1.543 -12.656 -11.758 1 92.06 154 SER B N 1
ATOM 3432 C CA . SER B 1 154 ? -0.633 -11.703 -12.391 1 92.06 154 SER B CA 1
ATOM 3433 C C . SER B 1 154 ? -0.133 -10.672 -11.383 1 92.06 154 SER B C 1
ATOM 3435 O O . SER B 1 154 ? -0.93 -10.031 -10.695 1 92.06 154 SER B O 1
ATOM 3437 N N . LEU B 1 155 ? 1.181 -10.516 -11.375 1 94.5 155 LEU B N 1
ATOM 3438 C CA . LEU B 1 155 ? 1.768 -9.531 -10.469 1 94.5 155 LEU B CA 1
ATOM 3439 C C . LEU B 1 155 ? 1.283 -8.125 -10.805 1 94.5 155 LEU B C 1
ATOM 3441 O O . LEU B 1 155 ? 0.926 -7.355 -9.906 1 94.5 155 LEU B O 1
ATOM 3445 N N . ASP B 1 156 ? 1.257 -7.789 -12.117 1 93.44 156 ASP B N 1
ATOM 3446 C CA . ASP B 1 156 ? 0.819 -6.469 -12.562 1 93.44 156 ASP B CA 1
ATOM 3447 C C . ASP B 1 156 ? -0.628 -6.203 -12.156 1 93.44 156 ASP B C 1
ATOM 3449 O O . ASP B 1 156 ? -0.955 -5.113 -11.688 1 93.44 156 ASP B O 1
ATOM 3453 N N . GLU B 1 157 ? -1.421 -7.215 -12.328 1 94.5 157 GLU B N 1
ATOM 3454 C CA . GLU B 1 157 ? -2.826 -7.055 -11.969 1 94.5 157 GLU B CA 1
ATOM 3455 C C . GLU B 1 157 ? -2.996 -6.91 -10.461 1 94.5 157 GLU B C 1
ATOM 3457 O O . GLU B 1 157 ? -3.85 -6.152 -10 1 94.5 157 GLU B O 1
ATOM 3462 N N . TYR B 1 158 ? -2.246 -7.645 -9.711 1 97.62 158 TYR B N 1
ATOM 3463 C CA . TYR B 1 158 ? -2.283 -7.562 -8.258 1 97.62 158 TYR B CA 1
ATOM 3464 C C . TYR B 1 158 ? -1.884 -6.168 -7.781 1 97.62 158 TYR B C 1
ATOM 3466 O O . TYR B 1 158 ? -2.564 -5.574 -6.941 1 97.62 158 TYR B O 1
ATOM 3474 N N . ARG B 1 159 ? -0.793 -5.613 -8.305 1 98.06 159 ARG B N 1
ATOM 3475 C CA . ARG B 1 159 ? -0.34 -4.27 -7.957 1 98.06 159 ARG B CA 1
ATOM 3476 C C . ARG B 1 159 ? -1.399 -3.229 -8.305 1 98.06 159 ARG B C 1
ATOM 3478 O O . ARG B 1 159 ? -1.648 -2.307 -7.523 1 98.06 159 ARG B O 1
ATOM 3485 N N . GLU B 1 160 ? -1.98 -3.385 -9.5 1 97.94 160 GLU B N 1
ATOM 3486 C CA . GLU B 1 160 ? -3.053 -2.48 -9.906 1 97.94 160 GLU B CA 1
ATOM 3487 C C . GLU B 1 160 ? -4.23 -2.549 -8.938 1 97.94 160 GLU B C 1
ATOM 3489 O O . GLU B 1 160 ? -4.789 -1.517 -8.555 1 97.94 160 GLU B O 1
ATOM 3494 N N . PHE B 1 161 ? -4.613 -3.746 -8.617 1 98.69 161 PHE B N 1
ATOM 3495 C CA . PHE B 1 161 ? -5.707 -3.965 -7.676 1 98.69 161 PHE B CA 1
ATOM 3496 C C . PHE B 1 161 ? -5.445 -3.24 -6.363 1 98.69 161 PHE B C 1
ATOM 3498 O O . PHE B 1 161 ? -6.301 -2.498 -5.875 1 98.69 161 PHE B O 1
ATOM 3505 N N . VAL B 1 162 ? -4.254 -3.438 -5.742 1 98.88 162 VAL B N 1
ATOM 3506 C CA . VAL B 1 162 ? -3.891 -2.836 -4.461 1 98.88 162 VAL B CA 1
ATOM 3507 C C . VAL B 1 162 ? -3.877 -1.314 -4.59 1 98.88 162 VAL B C 1
ATOM 3509 O O . VAL B 1 162 ? -4.355 -0.605 -3.703 1 98.88 162 VAL B O 1
ATOM 3512 N N . SER B 1 163 ? -3.297 -0.834 -5.699 1 98.5 163 SER B N 1
ATOM 3513 C CA . SER B 1 163 ? -3.256 0.6 -5.965 1 98.5 163 SER B CA 1
ATOM 3514 C C . SER B 1 163 ? -4.656 1.205 -5.957 1 98.5 163 SER B C 1
ATOM 3516 O O . SER B 1 163 ? -4.895 2.223 -5.305 1 98.5 163 SER B O 1
ATOM 3518 N N . GLU B 1 164 ? -5.559 0.546 -6.656 1 98.38 164 GLU B N 1
ATOM 3519 C CA . GLU B 1 164 ? -6.938 1.027 -6.703 1 98.38 164 GLU B CA 1
ATOM 3520 C C . GLU B 1 164 ? -7.578 0.993 -5.32 1 98.38 164 GLU B C 1
ATOM 3522 O O . GLU B 1 164 ? -8.297 1.92 -4.941 1 98.38 164 GLU B O 1
ATOM 3527 N N . MET B 1 165 ? -7.352 -0.078 -4.574 1 98.81 165 MET B N 1
ATOM 3528 C CA . MET B 1 165 ? -7.887 -0.212 -3.225 1 98.81 165 MET B CA 1
ATOM 3529 C C . MET B 1 165 ? -7.402 0.926 -2.332 1 98.81 165 MET B C 1
ATOM 3531 O O . MET B 1 165 ? -8.18 1.492 -1.562 1 98.81 165 MET B O 1
ATOM 3535 N N . ILE B 1 166 ? -6.117 1.291 -2.436 1 98.5 166 ILE B N 1
ATOM 3536 C CA . ILE B 1 166 ? -5.531 2.344 -1.615 1 98.5 166 ILE B CA 1
ATOM 3537 C C . ILE B 1 166 ? -6.145 3.691 -1.988 1 98.5 166 ILE B C 1
ATOM 3539 O O . ILE B 1 166 ? -6.469 4.496 -1.112 1 98.5 166 ILE B O 1
ATOM 3543 N N . LYS B 1 167 ? -6.387 3.951 -3.213 1 97.31 167 LYS B N 1
ATOM 3544 C CA . LYS B 1 167 ? -6.891 5.234 -3.695 1 97.31 167 LYS B CA 1
ATOM 3545 C C . LYS B 1 167 ? -8.352 5.434 -3.305 1 97.31 167 LYS B C 1
ATOM 3547 O O . LYS B 1 167 ? -8.766 6.547 -2.984 1 97.31 167 LYS B O 1
ATOM 3552 N N . MET B 1 168 ? -9.047 4.359 -3.326 1 96.56 168 MET B N 1
ATOM 3553 C CA . MET B 1 168 ? -10.484 4.543 -3.205 1 96.56 168 MET B CA 1
ATOM 3554 C C . MET B 1 168 ? -10.938 4.375 -1.758 1 96.56 168 MET B C 1
ATOM 3556 O O . MET B 1 168 ? -12.109 4.566 -1.441 1 96.56 168 MET B O 1
ATOM 3560 N N . ASN B 1 169 ? -10.055 3.92 -0.81 1 97.69 169 ASN B N 1
ATOM 3561 C CA . ASN B 1 169 ? -10.445 3.676 0.575 1 97.69 169 ASN B CA 1
ATOM 3562 C C . ASN B 1 169 ? -9.648 4.551 1.542 1 97.69 169 ASN B C 1
ATOM 3564 O O . ASN B 1 169 ? -8.625 5.117 1.172 1 97.69 169 ASN B O 1
ATOM 3568 N N . ASN B 1 170 ? -10.133 4.723 2.758 1 94.62 170 ASN B N 1
ATOM 3569 C CA . ASN B 1 170 ? -9.516 5.535 3.803 1 94.62 170 ASN B CA 1
ATOM 3570 C C . ASN B 1 170 ? -8.828 4.668 4.855 1 94.62 170 ASN B C 1
ATOM 3572 O O . ASN B 1 170 ? -9.156 4.746 6.039 1 94.62 170 ASN B O 1
ATOM 3576 N N . PHE B 1 171 ? -7.828 3.938 4.434 1 98 171 PHE B N 1
ATOM 3577 C CA . PHE B 1 171 ? -7.105 3.053 5.34 1 98 171 PHE B CA 1
ATOM 3578 C C . PHE B 1 171 ? -6.211 3.855 6.277 1 98 171 PHE B C 1
ATOM 3580 O O . PHE B 1 171 ? -5.609 4.852 5.871 1 98 171 PHE B O 1
ATOM 3587 N N . GLU B 1 172 ? -6.129 3.502 7.508 1 98.06 172 GLU B N 1
ATOM 3588 C CA . GLU B 1 172 ? -5.113 3.99 8.438 1 98.06 172 GLU B CA 1
ATOM 3589 C C . GLU B 1 172 ? -3.799 3.234 8.258 1 98.06 172 GLU B C 1
ATOM 3591 O O . GLU B 1 172 ? -2.721 3.824 8.352 1 98.06 172 GLU B O 1
ATOM 3596 N N . LYS B 1 173 ? -3.961 1.949 8.055 1 98.62 173 LYS B N 1
ATOM 3597 C CA . LYS B 1 173 ? -2.83 1.06 7.809 1 98.62 173 LYS B CA 1
ATOM 3598 C C . LYS B 1 173 ? -3.172 0.015 6.75 1 98.62 173 LYS B C 1
ATOM 3600 O O . LYS B 1 173 ? -4.246 -0.59 6.789 1 98.62 173 LYS B O 1
ATOM 3605 N N . ALA B 1 174 ? -2.385 -0.163 5.742 1 98.81 174 ALA B N 1
ATOM 3606 C CA . ALA B 1 174 ? -2.486 -1.216 4.734 1 98.81 174 ALA B CA 1
ATOM 3607 C C . ALA B 1 174 ? -1.143 -1.908 4.527 1 98.81 174 ALA B C 1
ATOM 3609 O O . ALA B 1 174 ? -0.121 -1.247 4.328 1 98.81 174 ALA B O 1
ATOM 3610 N N . ILE B 1 175 ? -1.115 -3.227 4.621 1 98.81 175 ILE B N 1
ATOM 3611 C CA . ILE B 1 175 ? 0.091 -4.016 4.395 1 98.81 175 ILE B CA 1
ATOM 3612 C C . ILE B 1 175 ? -0.025 -4.766 3.07 1 98.81 175 ILE B C 1
ATOM 3614 O O . ILE B 1 175 ? -0.99 -5.5 2.85 1 98.81 175 ILE B O 1
ATOM 3618 N N . TYR B 1 176 ? 0.839 -4.516 2.186 1 98.88 176 TYR B N 1
ATOM 3619 C CA . TYR B 1 176 ? 0.99 -5.23 0.924 1 98.88 176 TYR B CA 1
ATOM 3620 C C . TYR B 1 176 ? 2.043 -6.328 1.043 1 98.88 176 TYR B C 1
ATOM 3622 O O . TYR B 1 176 ? 3.201 -6.051 1.365 1 98.88 176 TYR B O 1
ATOM 3630 N N . LEU B 1 177 ? 1.661 -7.547 0.803 1 98.81 177 LEU B N 1
ATOM 3631 C CA . LEU B 1 177 ? 2.602 -8.664 0.743 1 98.81 177 LEU B CA 1
ATOM 3632 C C . LEU B 1 177 ? 2.588 -9.312 -0.639 1 98.81 177 LEU B C 1
ATOM 3634 O O . LEU B 1 177 ? 1.534 -9.719 -1.127 1 98.81 177 LEU B O 1
ATOM 3638 N N . ASN B 1 178 ? 3.703 -9.352 -1.315 1 98.31 178 ASN B N 1
ATOM 3639 C CA . ASN B 1 178 ? 3.797 -10.102 -2.566 1 98.31 178 ASN B CA 1
ATOM 3640 C C . ASN B 1 178 ? 3.824 -11.602 -2.32 1 98.31 178 ASN B C 1
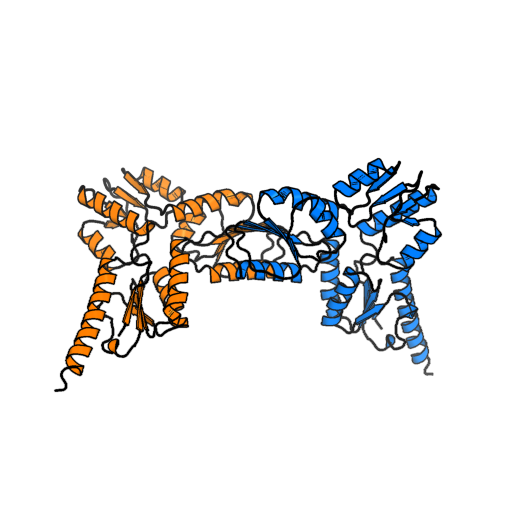ATOM 3642 O O . ASN B 1 178 ? 4.875 -12.172 -2.018 1 98.31 178 ASN B O 1
ATOM 3646 N N . THR B 1 179 ? 2.691 -12.203 -2.512 1 98.38 179 THR B N 1
ATOM 3647 C CA . THR B 1 179 ? 2.592 -13.633 -2.244 1 98.38 179 THR B CA 1
ATOM 3648 C C . THR B 1 179 ? 2.52 -14.43 -3.547 1 98.38 179 THR B C 1
ATOM 3650 O O . THR B 1 179 ? 2.191 -15.617 -3.539 1 98.38 179 THR B O 1
ATOM 3653 N N . ILE B 1 180 ? 2.729 -13.789 -4.633 1 96.56 180 ILE B N 1
ATOM 3654 C CA . ILE B 1 180 ? 2.75 -14.461 -5.922 1 96.56 180 ILE B CA 1
ATOM 3655 C C . ILE B 1 180 ? 3.996 -15.336 -6.027 1 96.56 180 ILE B C 1
ATOM 3657 O O . ILE B 1 180 ? 5.09 -14.922 -5.633 1 96.56 180 ILE B O 1
ATOM 3661 N N . CYS B 1 181 ? 3.83 -16.547 -6.523 1 95.81 181 CYS B N 1
ATOM 3662 C CA . CYS B 1 181 ? 4.91 -17.516 -6.652 1 95.81 181 CYS B CA 1
ATOM 3663 C C . CYS B 1 181 ? 6.008 -17 -7.57 1 95.81 181 CYS B C 1
ATOM 3665 O O . CYS B 1 181 ? 5.727 -16.484 -8.648 1 95.81 181 CYS B O 1
ATOM 3667 N N . PRO B 1 182 ? 7.223 -17.141 -7.152 1 94.19 182 PRO B N 1
ATOM 3668 C CA . PRO B 1 182 ? 8.336 -16.656 -7.973 1 94.19 182 PRO B CA 1
ATOM 3669 C C . PRO B 1 182 ? 8.367 -17.297 -9.359 1 94.19 182 PRO B C 1
ATOM 3671 O O . PRO B 1 182 ? 8.781 -16.656 -10.328 1 94.19 182 PRO B O 1
ATOM 3674 N N . VAL B 1 183 ? 7.934 -18.531 -9.461 1 92.5 183 VAL B N 1
ATOM 3675 C CA . VAL B 1 183 ? 7.895 -19.219 -10.758 1 92.5 183 VAL B CA 1
ATOM 3676 C C . VAL B 1 183 ? 6.922 -18.5 -11.688 1 92.5 183 VAL B C 1
ATOM 3678 O O . VAL B 1 183 ? 7.227 -18.281 -12.859 1 92.5 183 VAL B O 1
ATOM 3681 N N . THR B 1 184 ? 5.762 -18.188 -11.141 1 91.62 184 THR B N 1
ATOM 3682 C CA . THR B 1 184 ? 4.766 -17.438 -11.898 1 91.62 184 THR B CA 1
ATOM 3683 C C . THR B 1 184 ? 5.34 -16.094 -12.375 1 91.62 184 THR B C 1
ATOM 3685 O O . THR B 1 184 ? 5.223 -15.75 -13.555 1 91.62 184 THR B O 1
ATOM 3688 N N . VAL B 1 185 ? 6.02 -15.406 -11.516 1 93.19 185 VAL B N 1
ATOM 3689 C CA . VAL B 1 185 ? 6.578 -14.094 -11.812 1 93.19 185 VAL B CA 1
ATOM 3690 C C . VAL B 1 185 ? 7.637 -14.219 -12.906 1 93.19 185 VAL B C 1
ATOM 3692 O O . VAL B 1 185 ? 7.633 -13.453 -13.875 1 93.19 185 VAL B O 1
ATOM 3695 N N . GLU B 1 186 ? 8.484 -15.156 -12.781 1 92.69 186 GLU B N 1
ATOM 3696 C CA . GLU B 1 186 ? 9.586 -15.344 -13.719 1 92.69 186 GLU B CA 1
ATOM 3697 C C . GLU B 1 186 ? 9.07 -15.727 -15.102 1 92.69 186 GLU B C 1
ATOM 3699 O O . GLU B 1 186 ? 9.57 -15.234 -16.109 1 92.69 186 GLU B O 1
ATOM 3704 N N . ARG B 1 187 ? 8.148 -16.594 -15.164 1 93.62 187 ARG B N 1
ATOM 3705 C CA . ARG B 1 187 ? 7.59 -17.016 -16.438 1 93.62 187 ARG B CA 1
ATOM 3706 C C . ARG B 1 187 ? 6.902 -15.859 -17.156 1 93.62 187 ARG B C 1
ATOM 3708 O O . ARG B 1 187 ? 7.031 -15.711 -18.375 1 93.62 187 ARG B O 1
ATOM 3715 N N . GLU B 1 188 ? 6.195 -15.109 -16.375 1 93.56 188 GLU B N 1
ATOM 3716 C CA . GLU B 1 188 ? 5.539 -13.945 -16.969 1 93.56 188 GLU B CA 1
ATOM 3717 C C . GLU B 1 188 ? 6.562 -12.945 -17.5 1 93.56 188 GLU B C 1
ATOM 3719 O O . GLU B 1 188 ? 6.402 -12.414 -18.609 1 93.56 188 GLU B O 1
ATOM 3724 N N . ARG B 1 189 ? 7.574 -12.742 -16.719 1 93.38 189 ARG B N 1
ATOM 3725 C CA . ARG B 1 189 ? 8.641 -11.836 -17.156 1 93.38 189 ARG B CA 1
ATOM 3726 C C . ARG B 1 189 ? 9.273 -12.312 -18.453 1 93.38 189 ARG B C 1
ATOM 3728 O O . ARG B 1 189 ? 9.469 -11.523 -19.375 1 93.38 189 ARG B O 1
ATOM 3735 N N . GLU B 1 190 ? 9.539 -13.531 -18.5 1 95.12 190 GLU B N 1
ATOM 3736 C CA . GLU B 1 190 ? 10.18 -14.125 -19.672 1 95.12 190 GLU B CA 1
ATOM 3737 C C . GLU B 1 190 ? 9.297 -14.008 -20.906 1 95.12 190 GLU B C 1
ATOM 3739 O O . GLU B 1 190 ? 9.773 -13.664 -21.984 1 95.12 190 GLU B O 1
ATOM 3744 N N . VAL B 1 191 ? 8.062 -14.297 -20.766 1 96.38 191 VAL B N 1
ATOM 3745 C CA . VAL B 1 191 ? 7.125 -14.211 -21.875 1 96.38 191 VAL B CA 1
ATOM 3746 C C . VAL B 1 191 ? 7.035 -12.766 -22.375 1 96.38 191 VAL B C 1
ATOM 3748 O O . VAL B 1 191 ? 7.055 -12.516 -23.578 1 96.38 191 VAL B O 1
ATOM 3751 N N . LYS B 1 192 ? 6.992 -11.852 -21.422 1 94.94 192 LYS B N 1
ATOM 3752 C CA . LYS B 1 192 ? 6.887 -10.445 -21.766 1 94.94 192 LYS B CA 1
ATOM 3753 C C . LYS B 1 192 ? 8.117 -9.969 -22.547 1 94.94 192 LYS B C 1
ATOM 3755 O O . LYS B 1 192 ? 8 -9.234 -23.516 1 94.94 192 LYS B O 1
ATOM 3760 N N . GLU B 1 193 ? 9.219 -10.414 -22.141 1 95.69 193 GLU B N 1
ATOM 3761 C CA . GLU B 1 193 ? 10.469 -9.992 -22.766 1 95.69 193 GLU B CA 1
ATOM 3762 C C . GLU B 1 193 ? 10.68 -10.68 -24.109 1 95.69 193 GLU B C 1
ATOM 3764 O O . GLU B 1 193 ? 10.938 -10.016 -25.125 1 95.69 193 GLU B O 1
ATOM 3769 N N . LEU B 1 194 ? 10.492 -11.93 -24.156 1 96.19 194 LEU B N 1
ATOM 3770 C CA . LEU B 1 194 ? 10.82 -12.727 -25.328 1 96.19 194 LEU B CA 1
ATOM 3771 C C . LEU B 1 194 ? 9.773 -12.531 -26.422 1 96.19 194 LEU B C 1
ATOM 3773 O O . LEU B 1 194 ? 10.102 -12.547 -27.609 1 96.19 194 LEU B O 1
ATOM 3777 N N . SER B 1 195 ? 8.562 -12.375 -26.031 1 96.62 195 SER B N 1
ATOM 3778 C CA . SER B 1 195 ? 7.5 -12.234 -27.016 1 96.62 195 SER B CA 1
ATOM 3779 C C . SER B 1 195 ? 7.684 -10.969 -27.844 1 96.62 195 SER B C 1
ATOM 3781 O O . SER B 1 195 ? 7.156 -10.859 -28.953 1 96.62 195 SER B O 1
ATOM 3783 N N . LYS B 1 196 ? 8.461 -10 -27.344 1 96.5 196 LYS B N 1
ATOM 3784 C CA . LYS B 1 196 ? 8.703 -8.742 -28.047 1 96.5 196 LYS B CA 1
ATOM 3785 C C . LYS B 1 196 ? 9.594 -8.953 -29.266 1 96.5 196 LYS B C 1
ATOM 3787 O O . LYS B 1 196 ? 9.57 -8.156 -30.203 1 96.5 196 LYS B O 1
ATOM 3792 N N . ILE B 1 197 ? 10.328 -9.977 -29.281 1 95.5 197 ILE B N 1
ATOM 3793 C CA . ILE B 1 197 ? 11.273 -10.18 -30.375 1 95.5 197 ILE B CA 1
ATOM 3794 C C . ILE B 1 197 ? 10.828 -11.352 -31.234 1 95.5 197 ILE B C 1
ATOM 3796 O O . ILE B 1 197 ? 11.531 -11.734 -32.188 1 95.5 197 ILE B O 1
ATOM 3800 N N . CYS B 1 198 ? 9.742 -12 -30.922 1 95.69 198 CYS B N 1
ATOM 3801 C CA . CYS B 1 198 ? 9.258 -13.164 -31.656 1 95.69 198 CYS B CA 1
ATOM 3802 C C . CYS B 1 198 ? 8.188 -12.758 -32.656 1 95.69 198 CYS B C 1
ATOM 3804 O O . CYS B 1 198 ? 7.375 -11.875 -32.406 1 95.69 198 CYS B O 1
ATOM 3806 N N . ASP B 1 199 ? 8.203 -13.383 -33.75 1 96.81 199 ASP B N 1
ATOM 3807 C CA . ASP B 1 199 ? 7.133 -13.195 -34.75 1 96.81 199 ASP B CA 1
ATOM 3808 C C . ASP B 1 199 ? 5.91 -14.039 -34.375 1 96.81 199 ASP B C 1
ATOM 3810 O O . ASP B 1 199 ? 4.781 -13.672 -34.719 1 96.81 199 ASP B O 1
ATOM 3814 N N . LEU B 1 200 ? 6.18 -15.172 -33.781 1 97.38 200 LEU B N 1
ATOM 3815 C CA . LEU B 1 200 ? 5.137 -16.078 -33.312 1 97.38 200 LEU B CA 1
ATOM 3816 C C . LEU B 1 200 ? 5.496 -16.672 -31.969 1 97.38 200 LEU B C 1
ATOM 3818 O O . LEU B 1 200 ? 6.625 -17.125 -31.766 1 97.38 200 LEU B O 1
ATOM 3822 N N . SER B 1 201 ? 4.566 -16.578 -31.078 1 98.12 201 SER B N 1
ATOM 3823 C CA . SER B 1 201 ? 4.699 -17.234 -29.781 1 98.12 201 SER B CA 1
ATOM 3824 C C . SER B 1 201 ? 3.854 -18.5 -29.719 1 98.12 201 SER B C 1
ATOM 3826 O O . SER B 1 201 ? 2.641 -18.453 -29.938 1 98.12 201 SER B O 1
ATOM 3828 N N . VAL B 1 202 ? 4.5 -19.609 -29.469 1 97.88 202 VAL B N 1
ATOM 3829 C CA . VAL B 1 202 ? 3.818 -20.875 -29.266 1 97.88 202 VAL B CA 1
ATOM 3830 C C . VAL B 1 202 ? 3.76 -21.188 -27.766 1 97.88 202 VAL B C 1
ATOM 3832 O O . VAL B 1 202 ? 4.785 -21.484 -27.156 1 97.88 202 VAL B O 1
ATOM 3835 N N . VAL B 1 203 ? 2.59 -21.125 -27.234 1 97.69 203 VAL B N 1
ATOM 3836 C CA . VAL B 1 203 ? 2.4 -21.422 -25.812 1 97.69 203 VAL B CA 1
ATOM 3837 C C . VAL B 1 203 ? 1.875 -22.844 -25.656 1 97.69 203 VAL B C 1
ATOM 3839 O O . VAL B 1 203 ? 0.765 -23.156 -26.094 1 97.69 203 VAL B O 1
ATOM 3842 N N . VAL B 1 204 ? 2.67 -23.672 -24.969 1 96.56 204 VAL B N 1
ATOM 3843 C CA . VAL B 1 204 ? 2.367 -25.094 -24.859 1 96.56 204 VAL B CA 1
ATOM 3844 C C . VAL B 1 204 ? 1.753 -25.375 -23.484 1 96.56 204 VAL B C 1
ATOM 3846 O O . VAL B 1 204 ? 2.336 -25.031 -22.453 1 96.56 204 VAL B O 1
ATOM 3849 N N . GLY B 1 205 ? 0.601 -26.031 -23.484 1 93.81 205 GLY B N 1
ATOM 3850 C CA . GLY B 1 205 ? -0.014 -26.422 -22.234 1 93.81 205 GLY B CA 1
ATOM 3851 C C . GLY B 1 205 ? -1.51 -26.641 -22.344 1 93.81 205 GLY B C 1
ATOM 3852 O O . GLY B 1 205 ? -2.104 -26.391 -23.391 1 93.81 205 GLY B O 1
ATOM 3853 N N . GLY B 1 206 ? -2.074 -27.141 -21.266 1 88.62 206 GLY B N 1
ATOM 3854 C CA . GLY B 1 206 ? -3.498 -27.438 -21.25 1 88.62 206 GLY B CA 1
ATOM 3855 C C . GLY B 1 206 ? -4.363 -26.188 -21.359 1 88.62 206 GLY B C 1
ATOM 3856 O O . GLY B 1 206 ? -4.035 -25.156 -20.781 1 88.62 206 GLY B O 1
ATOM 3857 N N . LYS B 1 207 ? -5.547 -26.297 -22.078 1 86.69 207 LYS B N 1
ATOM 3858 C CA . LYS B 1 207 ? -6.457 -25.172 -22.297 1 86.69 207 LYS B CA 1
ATOM 3859 C C . LYS B 1 207 ? -7.188 -24.797 -21.016 1 86.69 207 LYS B C 1
ATOM 3861 O O . LYS B 1 207 ? -7.723 -23.688 -20.891 1 86.69 207 LYS B O 1
ATOM 3866 N N . HIS B 1 208 ? -7.129 -25.672 -20.016 1 81.06 208 HIS B N 1
ATOM 3867 C CA . HIS B 1 208 ? -7.82 -25.422 -18.75 1 81.06 208 HIS B CA 1
ATOM 3868 C C . HIS B 1 208 ? -6.863 -24.891 -17.688 1 81.06 208 HIS B C 1
ATOM 3870 O O . HIS B 1 208 ? -7.258 -24.672 -16.547 1 81.06 208 HIS B O 1
ATOM 3876 N N . SER B 1 209 ? -5.637 -24.688 -18.125 1 83.12 209 SER B N 1
ATOM 3877 C CA . SER B 1 209 ? -4.637 -24.172 -17.188 1 83.12 209 SER B CA 1
ATOM 3878 C C . SER B 1 209 ? -4.691 -22.656 -17.109 1 83.12 209 SER B C 1
ATOM 3880 O O . SER B 1 209 ? -4.395 -21.953 -18.078 1 83.12 209 SER B O 1
ATOM 3882 N N . SER B 1 210 ? -4.973 -22.172 -15.867 1 79.38 210 SER B N 1
ATOM 3883 C CA . SER B 1 210 ? -5.039 -20.734 -15.641 1 79.38 210 SER B CA 1
ATOM 3884 C C . SER B 1 210 ? -3.703 -20.062 -15.953 1 79.38 210 SER B C 1
ATOM 3886 O O . SER B 1 210 ? -3.66 -19.031 -16.625 1 79.38 210 SER B O 1
ATOM 3888 N N . ASN B 1 211 ? -2.684 -20.609 -15.539 1 86.5 211 ASN B N 1
ATOM 3889 C CA . ASN B 1 211 ? -1.352 -20.062 -15.781 1 86.5 211 ASN B CA 1
ATOM 3890 C C . ASN B 1 211 ? -1.027 -20.031 -17.281 1 86.5 211 ASN B C 1
ATOM 3892 O O . ASN B 1 211 ? -0.491 -19.047 -17.781 1 86.5 211 ASN B O 1
ATOM 3896 N N . THR B 1 212 ? -1.361 -21.156 -17.984 1 90.5 212 THR B N 1
ATOM 3897 C CA . THR B 1 212 ? -1.101 -21.219 -19.422 1 90.5 212 THR B CA 1
ATOM 3898 C C . THR B 1 212 ? -1.869 -20.125 -20.156 1 90.5 212 THR B C 1
ATOM 3900 O O . THR B 1 212 ? -1.32 -19.453 -21.031 1 90.5 212 THR B O 1
ATOM 3903 N N . GLY B 1 213 ? -3.102 -20.047 -19.797 1 91.12 213 GLY B N 1
ATOM 3904 C CA . GLY B 1 213 ? -3.92 -19 -20.391 1 91.12 213 GLY B CA 1
ATOM 3905 C C . GLY B 1 213 ? -3.355 -17.609 -20.172 1 91.12 213 GLY B C 1
ATOM 3906 O O . GLY B 1 213 ? -3.367 -16.781 -21.078 1 91.12 213 GLY B O 1
ATOM 3907 N N . LYS B 1 214 ? -2.887 -17.375 -19.016 1 91.12 214 LYS B N 1
ATOM 3908 C CA . LYS B 1 214 ? -2.279 -16.078 -18.703 1 91.12 214 LYS B CA 1
ATOM 3909 C C . LYS B 1 214 ? -1.055 -15.828 -19.578 1 91.12 214 LYS B C 1
ATOM 3911 O O . LYS B 1 214 ? -0.885 -14.727 -20.109 1 91.12 214 LYS B O 1
ATOM 3916 N N . LEU B 1 215 ? -0.232 -16.781 -19.734 1 95.19 215 LEU B N 1
ATOM 3917 C CA . LEU B 1 215 ? 0.96 -16.641 -20.562 1 95.19 215 LEU B CA 1
ATOM 3918 C C . LEU B 1 215 ? 0.584 -16.359 -22.016 1 95.19 215 LEU B C 1
ATOM 3920 O O . LEU B 1 215 ? 1.218 -15.539 -22.672 1 95.19 215 LEU B O 1
ATOM 3924 N N . PHE B 1 216 ? -0.456 -17.047 -22.453 1 96 216 PHE B N 1
ATOM 3925 C CA . PHE B 1 216 ? -0.946 -16.844 -23.812 1 96 216 PHE B CA 1
ATOM 3926 C C . PHE B 1 216 ? -1.377 -15.398 -24.016 1 96 216 PHE B C 1
ATOM 3928 O O . PHE B 1 216 ? -1.01 -14.773 -25.016 1 96 216 PHE B O 1
ATOM 3935 N N . ARG B 1 217 ? -2.104 -14.922 -23.047 1 94.75 217 ARG B N 1
ATOM 3936 C CA . ARG B 1 217 ? -2.59 -13.555 -23.141 1 94.75 217 ARG B CA 1
ATOM 3937 C C . ARG B 1 217 ? -1.432 -12.562 -23.141 1 94.75 217 ARG B C 1
ATOM 3939 O O . ARG B 1 217 ? -1.435 -11.594 -23.906 1 94.75 217 ARG B O 1
ATOM 3946 N N . LEU B 1 218 ? -0.483 -12.773 -22.312 1 94.88 218 LEU B N 1
ATOM 3947 C CA . LEU B 1 218 ? 0.682 -11.898 -22.234 1 94.88 218 LEU B CA 1
ATOM 3948 C C . LEU B 1 218 ? 1.469 -11.914 -23.531 1 94.88 218 LEU B C 1
ATOM 3950 O O . LEU B 1 218 ? 1.862 -10.859 -24.031 1 94.88 218 LEU B O 1
ATOM 3954 N N . ALA B 1 219 ? 1.683 -13.094 -24.094 1 96.75 219 ALA B N 1
ATOM 3955 C CA . ALA B 1 219 ? 2.408 -13.227 -25.344 1 96.75 219 ALA B CA 1
ATOM 3956 C C . ALA B 1 219 ? 1.67 -12.523 -26.484 1 96.75 219 ALA B C 1
ATOM 3958 O O . ALA B 1 219 ? 2.291 -11.891 -27.344 1 96.75 219 ALA B O 1
ATOM 3959 N N . SER B 1 220 ? 0.354 -12.602 -26.484 1 97.12 220 SER B N 1
ATOM 3960 C CA . SER B 1 220 ? -0.495 -12.078 -27.547 1 97.12 220 SER B CA 1
ATOM 3961 C C . SER B 1 220 ? -0.432 -10.555 -27.609 1 97.12 220 SER B C 1
ATOM 3963 O O . SER B 1 220 ? -0.799 -9.945 -28.609 1 97.12 220 SER B O 1
ATOM 3965 N N . ARG B 1 221 ? 0.061 -9.977 -26.547 1 94.06 221 ARG B N 1
ATOM 3966 C CA . ARG B 1 221 ? 0.169 -8.523 -26.5 1 94.06 221 ARG B CA 1
ATOM 3967 C C . ARG B 1 221 ? 1.32 -8.031 -27.375 1 94.06 221 ARG B C 1
ATOM 3969 O O . ARG B 1 221 ? 1.312 -6.887 -27.828 1 94.06 221 ARG B O 1
ATOM 3976 N N . ASN B 1 222 ? 2.277 -8.898 -27.609 1 95 222 ASN B N 1
ATOM 3977 C CA . ASN B 1 222 ? 3.504 -8.438 -28.266 1 95 222 ASN B CA 1
ATOM 3978 C C . ASN B 1 222 ? 3.756 -9.164 -29.578 1 95 222 ASN B C 1
ATOM 3980 O O . ASN B 1 222 ? 4.535 -8.703 -30.406 1 95 222 ASN B O 1
ATOM 3984 N N . SER B 1 223 ? 3.166 -10.312 -29.719 1 94.69 223 SER B N 1
ATOM 3985 C CA . SER B 1 223 ? 3.367 -11.133 -30.922 1 94.69 223 SER B CA 1
ATOM 3986 C C . SER B 1 223 ? 2.113 -11.93 -31.25 1 94.69 223 SER B C 1
ATOM 3988 O O . SER B 1 223 ? 1.212 -12.062 -30.422 1 94.69 223 SER B O 1
ATOM 3990 N N . ARG B 1 224 ? 2.049 -12.359 -32.5 1 95.94 224 ARG B N 1
ATOM 3991 C CA . ARG B 1 224 ? 1.083 -13.422 -32.75 1 95.94 224 ARG B CA 1
ATOM 3992 C C . ARG B 1 224 ? 1.329 -14.617 -31.844 1 95.94 224 ARG B C 1
ATOM 3994 O O . ARG B 1 224 ? 2.479 -14.977 -31.578 1 95.94 224 ARG B O 1
ATOM 4001 N N . ALA B 1 225 ? 0.289 -15.164 -31.312 1 97.94 225 ALA B N 1
ATOM 4002 C CA . ALA B 1 225 ? 0.449 -16.266 -30.375 1 97.94 225 ALA B CA 1
ATOM 4003 C C . ALA B 1 225 ? -0.52 -17.406 -30.688 1 97.94 225 ALA B C 1
ATOM 4005 O O . ALA B 1 225 ? -1.642 -17.172 -31.141 1 97.94 225 ALA B O 1
ATOM 4006 N N . ILE B 1 226 ? -0.12 -18.594 -30.469 1 97.5 226 ILE B N 1
ATOM 4007 C CA . ILE B 1 226 ? -0.993 -19.766 -30.547 1 97.5 226 ILE B CA 1
ATOM 4008 C C . ILE B 1 226 ? -0.856 -20.594 -29.266 1 97.5 226 ILE B C 1
ATOM 4010 O O . ILE B 1 226 ? 0.22 -20.656 -28.672 1 97.5 226 ILE B O 1
ATOM 4014 N N . TRP B 1 227 ? -1.976 -21.156 -28.844 1 97.12 227 TRP B N 1
ATOM 4015 C CA . TRP B 1 227 ? -2.064 -22.047 -27.703 1 97.12 227 TRP B CA 1
ATOM 4016 C C . TRP B 1 227 ? -2.223 -23.5 -28.141 1 97.12 227 TRP B C 1
ATOM 4018 O O . TRP B 1 227 ? -3.25 -23.875 -28.719 1 97.12 227 TRP B O 1
ATOM 4028 N N . VAL B 1 228 ? -1.182 -24.344 -27.828 1 96.25 228 VAL B N 1
ATOM 4029 C CA . VAL B 1 228 ? -1.217 -25.703 -28.344 1 96.25 228 VAL B CA 1
ATOM 4030 C C . VAL B 1 228 ? -1.142 -26.703 -27.188 1 96.25 228 VAL B C 1
ATOM 4032 O O . VAL B 1 228 ? -0.426 -26.469 -26.219 1 96.25 228 VAL B O 1
ATOM 4035 N N . GLU B 1 229 ? -1.831 -27.828 -27.312 1 94.19 229 GLU B N 1
ATOM 4036 C CA . GLU B 1 229 ? -1.783 -28.906 -26.328 1 94.19 229 GLU B CA 1
ATOM 4037 C C . GLU B 1 229 ? -0.949 -30.078 -26.844 1 94.19 229 GLU B C 1
ATOM 4039 O O . GLU B 1 229 ? -0.556 -30.938 -26.062 1 94.19 229 GLU B O 1
ATOM 4044 N N . SER B 1 230 ? -0.71 -30.047 -28.156 1 93.06 230 SER B N 1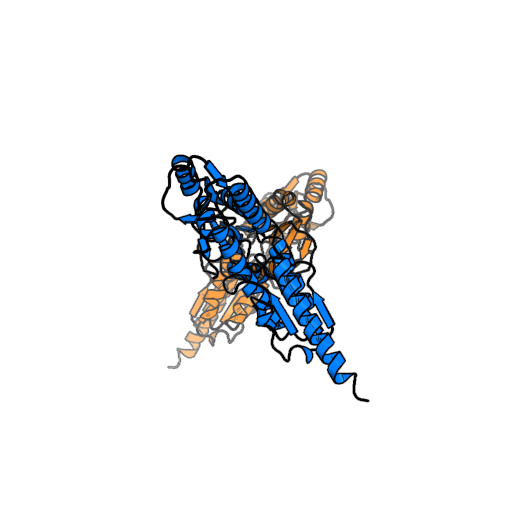
ATOM 4045 C CA . SER B 1 230 ? 0.095 -31.094 -28.797 1 93.06 230 SER B CA 1
ATOM 4046 C C . SER B 1 230 ? 0.799 -30.562 -30.047 1 93.06 230 SER B C 1
ATOM 4048 O O . SER B 1 230 ? 0.397 -29.531 -30.594 1 93.06 230 SER B O 1
ATOM 4050 N N . PRO B 1 231 ? 1.82 -31.266 -30.453 1 95.38 231 PRO B N 1
ATOM 4051 C CA . PRO B 1 231 ? 2.543 -30.828 -31.656 1 95.38 231 PRO B CA 1
ATOM 4052 C C . PRO B 1 231 ? 1.646 -30.766 -32.875 1 95.38 231 PRO B C 1
ATOM 4054 O O . PRO B 1 231 ? 1.894 -29.969 -33.781 1 95.38 231 PRO B O 1
ATOM 4057 N N . ASP B 1 232 ? 0.628 -31.547 -32.906 1 94.38 232 ASP B N 1
ATOM 4058 C CA . ASP B 1 232 ? -0.245 -31.641 -34.062 1 94.38 232 ASP B CA 1
ATOM 4059 C C . ASP B 1 232 ? -1.042 -30.359 -34.281 1 94.38 232 ASP B C 1
ATOM 4061 O O . ASP B 1 232 ? -1.597 -30.141 -35.344 1 94.38 232 ASP B O 1
ATOM 4065 N N . GLU B 1 233 ? -1.049 -29.531 -33.281 1 95.69 233 GLU B N 1
ATOM 4066 C CA . GLU B 1 233 ? -1.844 -28.312 -33.375 1 95.69 233 GLU B CA 1
ATOM 4067 C C . GLU B 1 233 ? -1.037 -27.172 -33.969 1 95.69 233 GLU B C 1
ATOM 4069 O O . GLU B 1 233 ? -1.578 -26.094 -34.219 1 95.69 233 GLU B O 1
ATOM 4074 N N . ILE B 1 234 ? 0.198 -27.344 -34.281 1 95.81 234 ILE B N 1
ATOM 4075 C CA . ILE B 1 234 ? 1.034 -26.328 -34.906 1 95.81 234 ILE B CA 1
ATOM 4076 C C . ILE B 1 234 ? 0.623 -26.141 -36.375 1 95.81 234 ILE B C 1
ATOM 4078 O O . ILE B 1 234 ? 0.587 -27.109 -37.156 1 95.81 234 ILE B O 1
ATOM 4082 N N . PRO B 1 235 ? 0.36 -24.984 -36.688 1 93.62 235 PRO B N 1
ATOM 4083 C CA . PRO B 1 235 ? -0.074 -24.766 -38.062 1 93.62 235 PRO B CA 1
ATOM 4084 C C . PRO B 1 235 ? 1.04 -25.016 -39.094 1 93.62 235 PRO B C 1
ATOM 4086 O O . PRO B 1 235 ? 2.207 -24.719 -38.812 1 93.62 235 PRO B O 1
ATOM 4089 N N . GLU B 1 236 ? 0.598 -25.359 -40.281 1 90.25 236 GLU B N 1
ATOM 4090 C CA . GLU B 1 236 ? 1.543 -25.688 -41.344 1 90.25 236 GLU B CA 1
ATOM 4091 C C . GLU B 1 236 ? 2.324 -24.453 -41.781 1 90.25 236 GLU B C 1
ATOM 4093 O O . GLU B 1 236 ? 3.482 -24.562 -42.188 1 90.25 236 GLU B O 1
ATOM 4098 N N . ASP B 1 237 ? 1.781 -23.359 -41.719 1 91.38 237 ASP B N 1
ATOM 4099 C CA . ASP B 1 237 ? 2.404 -22.156 -42.25 1 91.38 237 ASP B CA 1
ATOM 4100 C C . ASP B 1 237 ? 3.307 -21.5 -41.219 1 91.38 237 ASP B C 1
ATOM 4102 O O . ASP B 1 237 ? 3.709 -20.344 -41.375 1 91.38 237 ASP B O 1
ATOM 4106 N N . VAL B 1 238 ? 3.617 -22.219 -40.094 1 93.62 238 VAL B N 1
ATOM 4107 C CA . VAL B 1 238 ? 4.426 -21.672 -39.031 1 93.62 238 VAL B CA 1
ATOM 4108 C C . VAL B 1 238 ? 5.805 -21.281 -39.562 1 93.62 238 VAL B C 1
ATOM 4110 O O . VAL B 1 238 ? 6.445 -20.375 -39.031 1 93.62 238 VAL B O 1
ATOM 4113 N N . VAL B 1 239 ? 6.23 -21.812 -40.688 1 91.5 239 VAL B N 1
ATOM 4114 C CA . VAL B 1 239 ? 7.566 -21.641 -41.25 1 91.5 239 VAL B CA 1
ATOM 4115 C C . VAL B 1 239 ? 7.699 -20.234 -41.812 1 91.5 239 VAL B C 1
ATOM 4117 O O . VAL B 1 239 ? 8.812 -19.781 -42.094 1 91.5 239 VAL B O 1
ATOM 4120 N N . LYS B 1 240 ? 6.605 -19.609 -42.031 1 92.81 240 LYS B N 1
ATOM 4121 C CA . LYS B 1 240 ? 6.633 -18.266 -42.625 1 92.81 240 LYS B CA 1
ATOM 4122 C C . LYS B 1 240 ? 7.184 -17.25 -41.625 1 92.81 240 LYS B C 1
ATOM 4124 O O . LYS B 1 240 ? 7.605 -16.156 -42 1 92.81 240 LYS B O 1
ATOM 4129 N N . TYR B 1 241 ? 7.109 -17.625 -40.344 1 94.19 241 TYR B N 1
ATOM 4130 C CA . TYR B 1 241 ? 7.555 -16.703 -39.312 1 94.19 241 TYR B CA 1
ATOM 4131 C C . TYR B 1 241 ? 9.07 -16.75 -39.156 1 94.19 241 TYR B C 1
ATOM 4133 O O . TYR B 1 241 ? 9.68 -17.812 -39.25 1 94.19 241 TYR B O 1
ATOM 4141 N N . GLY B 1 242 ? 9.695 -15.578 -39 1 92.94 242 GLY B N 1
ATOM 4142 C CA . GLY B 1 242 ? 11.141 -15.484 -38.844 1 92.94 242 GLY B CA 1
ATOM 4143 C C . GLY B 1 242 ? 11.617 -16.031 -37.5 1 92.94 242 GLY B C 1
ATOM 4144 O O . GLY B 1 242 ? 12.508 -16.891 -37.469 1 92.94 242 GLY B O 1
ATOM 4145 N N . THR B 1 243 ? 11.086 -15.578 -36.469 1 96.44 243 THR B N 1
ATOM 4146 C CA . THR B 1 243 ? 11.445 -16.016 -35.125 1 96.44 243 THR B CA 1
ATOM 4147 C C . THR B 1 243 ? 10.227 -16.578 -34.406 1 96.44 243 THR B C 1
ATOM 4149 O O . THR B 1 243 ? 9.219 -15.883 -34.25 1 96.44 243 THR B O 1
ATOM 4152 N N . VAL B 1 244 ? 10.336 -17.875 -33.969 1 97.06 244 VAL B N 1
ATOM 4153 C CA . VAL B 1 244 ? 9.281 -18.547 -33.219 1 97.06 244 VAL B CA 1
ATOM 4154 C C . VAL B 1 244 ? 9.75 -18.812 -31.797 1 97.06 244 VAL B C 1
ATOM 4156 O O . VAL B 1 244 ? 10.781 -19.453 -31.578 1 97.06 244 VAL B O 1
ATOM 4159 N N . CYS B 1 245 ? 9.008 -18.297 -30.828 1 97.88 245 CYS B N 1
ATOM 4160 C CA . CYS B 1 245 ? 9.32 -18.547 -29.422 1 97.88 245 CYS B CA 1
ATOM 4161 C C . CYS B 1 245 ? 8.367 -19.562 -28.828 1 97.88 245 CYS B C 1
ATOM 4163 O O . CYS B 1 245 ? 7.176 -19.562 -29.125 1 97.88 245 CYS B O 1
ATOM 4165 N N . VAL B 1 246 ? 8.906 -20.438 -28.016 1 97.5 246 VAL B N 1
ATOM 4166 C CA . VAL B 1 246 ? 8.117 -21.484 -27.375 1 97.5 246 VAL B CA 1
ATOM 4167 C C . VAL B 1 246 ? 8.07 -21.266 -25.875 1 97.5 246 VAL B C 1
ATOM 4169 O O . VAL B 1 246 ? 9.117 -21.141 -25.219 1 97.5 246 VAL B O 1
ATOM 4172 N N . PHE B 1 247 ? 6.883 -21.141 -25.344 1 97.38 247 PHE B N 1
ATOM 4173 C CA . PHE B 1 247 ? 6.613 -21.016 -23.922 1 97.38 247 PHE B CA 1
ATOM 4174 C C . PHE B 1 247 ? 5.777 -22.188 -23.422 1 97.38 247 PHE B C 1
ATOM 4176 O O . PHE B 1 247 ? 5.199 -22.922 -24.219 1 97.38 247 PHE B O 1
ATOM 4183 N N . SER B 1 248 ? 5.77 -22.406 -22.172 1 95.56 248 SER B N 1
ATOM 4184 C CA . SER B 1 248 ? 4.902 -23.453 -21.641 1 95.56 248 SER B CA 1
ATOM 4185 C C . SER B 1 248 ? 4.328 -23.078 -20.281 1 95.56 248 SER B C 1
ATOM 4187 O O . SER B 1 248 ? 4.965 -22.344 -19.516 1 95.56 248 SER B O 1
ATOM 4189 N N . GLY B 1 249 ? 3.166 -23.531 -19.984 1 93 249 GLY B N 1
ATOM 4190 C CA . GLY B 1 249 ? 2.598 -23.438 -18.656 1 93 249 GLY B CA 1
ATOM 4191 C C . GLY B 1 249 ? 3.328 -24.281 -17.625 1 93 249 GLY B C 1
ATOM 4192 O O . GLY B 1 249 ? 4.156 -25.125 -17.984 1 93 249 GLY B O 1
ATOM 4193 N N . THR B 1 250 ? 2.963 -24.109 -16.375 1 92.75 250 THR B N 1
ATOM 4194 C CA . THR B 1 250 ? 3.621 -24.781 -15.273 1 92.75 250 THR B CA 1
ATOM 4195 C C . THR B 1 250 ? 3.174 -26.25 -15.18 1 92.75 250 THR B C 1
ATOM 4197 O O . THR B 1 250 ? 3.801 -27.047 -14.492 1 92.75 250 THR B O 1
ATOM 4200 N N . SER B 1 251 ? 2.141 -26.656 -15.867 1 91 251 SER B N 1
ATOM 4201 C CA . SER B 1 251 ? 1.604 -28.016 -15.812 1 91 251 SER B CA 1
ATOM 4202 C C . SER B 1 251 ? 1.993 -28.812 -17.047 1 91 251 SER B C 1
ATOM 4204 O O . SER B 1 251 ? 1.426 -29.875 -17.328 1 91 251 SER B O 1
ATOM 4206 N N . THR B 1 252 ? 2.92 -28.344 -17.797 1 93.75 252 THR B N 1
ATOM 4207 C CA . THR B 1 252 ? 3.268 -28.953 -19.078 1 93.75 252 THR B CA 1
ATOM 4208 C C . THR B 1 252 ? 4.539 -29.797 -18.953 1 93.75 252 THR B C 1
ATOM 4210 O O . THR B 1 252 ? 5.598 -29.266 -18.578 1 93.75 252 THR B O 1
ATOM 4213 N N . PRO B 1 253 ? 4.43 -31.078 -19.203 1 93 253 PRO B N 1
ATOM 4214 C CA . PRO B 1 253 ? 5.645 -31.906 -19.141 1 93 253 PRO B CA 1
ATOM 4215 C C . PRO B 1 253 ? 6.695 -31.469 -20.172 1 93 253 PRO B C 1
ATOM 4217 O O . PRO B 1 253 ? 6.352 -31.094 -21.297 1 93 253 PRO B O 1
ATOM 4220 N N . VAL B 1 254 ? 7.934 -31.594 -19.766 1 92.81 254 VAL B N 1
ATOM 4221 C CA . VAL B 1 254 ? 9.055 -31.203 -20.609 1 92.81 254 VAL B CA 1
ATOM 4222 C C . VAL B 1 254 ? 9.016 -31.984 -21.922 1 92.81 254 VAL B C 1
ATOM 4224 O O . VAL B 1 254 ? 9.344 -31.469 -22.984 1 92.81 254 VAL B O 1
ATOM 4227 N N . SER B 1 255 ? 8.625 -33.219 -21.828 1 93.25 255 SER B N 1
ATOM 4228 C CA . SER B 1 255 ? 8.555 -34.094 -23 1 93.25 255 SER B CA 1
ATOM 4229 C C . SER B 1 255 ? 7.621 -33.5 -24.062 1 93.25 255 SER B C 1
ATOM 4231 O O . SER B 1 255 ? 7.906 -33.562 -25.266 1 93.25 255 SER B O 1
ATOM 4233 N N . LEU B 1 256 ? 6.543 -32.969 -23.625 1 93.81 256 LEU B N 1
ATOM 4234 C CA . LEU B 1 256 ? 5.598 -32.375 -24.547 1 93.81 256 LEU B CA 1
ATOM 4235 C C . LEU B 1 256 ? 6.219 -31.141 -25.234 1 93.81 256 LEU B C 1
ATOM 4237 O O . LEU B 1 256 ? 6.02 -30.938 -26.422 1 93.81 256 LEU B O 1
ATOM 4241 N N . ILE B 1 257 ? 6.961 -30.344 -24.531 1 95.69 257 ILE B N 1
ATOM 4242 C CA . ILE B 1 257 ? 7.629 -29.172 -25.078 1 95.69 257 ILE B CA 1
ATOM 4243 C C . ILE B 1 257 ? 8.664 -29.594 -26.109 1 95.69 257 ILE B C 1
ATOM 4245 O O . ILE B 1 257 ? 8.758 -29 -27.188 1 95.69 257 ILE B O 1
ATOM 4249 N N . GLU B 1 258 ? 9.375 -30.625 -25.734 1 95.69 258 GLU B N 1
ATOM 4250 C CA . GLU B 1 258 ? 10.383 -31.172 -26.641 1 95.69 258 GLU B CA 1
ATOM 4251 C C . GLU B 1 258 ? 9.75 -31.656 -27.938 1 95.69 258 GLU B C 1
ATOM 4253 O O . GLU B 1 258 ? 10.305 -31.453 -29.016 1 95.69 258 GLU B O 1
ATOM 4258 N N . ASN B 1 259 ? 8.656 -32.281 -27.828 1 95.94 259 ASN B N 1
ATOM 4259 C CA . ASN B 1 259 ? 7.938 -32.781 -29 1 95.94 259 ASN B CA 1
ATOM 4260 C C . ASN B 1 259 ? 7.48 -31.625 -29.891 1 95.94 259 ASN B C 1
ATOM 4262 O O . ASN B 1 259 ? 7.527 -31.719 -31.109 1 95.94 259 ASN B O 1
ATOM 4266 N N . VAL B 1 260 ? 7.035 -30.609 -29.25 1 96 260 VAL B N 1
ATOM 4267 C CA . VAL B 1 260 ? 6.602 -29.422 -30 1 96 260 VAL B CA 1
ATOM 4268 C C . VAL B 1 260 ? 7.793 -28.797 -30.719 1 96 260 VAL B C 1
ATOM 4270 O O . VAL B 1 260 ? 7.703 -28.469 -31.906 1 96 260 VAL B O 1
ATOM 4273 N N . VAL B 1 261 ? 8.914 -28.641 -30 1 96.31 261 VAL B N 1
ATOM 4274 C CA . VAL B 1 261 ? 10.117 -28.062 -30.578 1 96.31 261 VAL B CA 1
ATOM 4275 C C . VAL B 1 261 ? 10.609 -28.922 -31.734 1 96.31 261 VAL B C 1
ATOM 4277 O O . VAL B 1 261 ? 10.992 -28.406 -32.781 1 96.31 261 VAL B O 1
ATOM 4280 N N . ARG B 1 262 ? 10.594 -30.219 -31.562 1 95.94 262 ARG B N 1
ATOM 4281 C CA . ARG B 1 262 ? 11 -31.156 -32.625 1 95.94 262 ARG B CA 1
ATOM 4282 C C . ARG B 1 262 ? 10.125 -30.984 -33.844 1 95.94 262 ARG B C 1
ATOM 4284 O O . ARG B 1 262 ? 10.633 -31 -34.969 1 95.94 262 ARG B O 1
ATOM 4291 N N . LYS B 1 263 ? 8.852 -30.891 -33.625 1 95.94 263 LYS B N 1
ATOM 4292 C CA . LYS B 1 263 ? 7.926 -30.688 -34.719 1 95.94 263 LYS B CA 1
ATOM 4293 C C . LYS B 1 263 ? 8.242 -29.406 -35.469 1 95.94 263 LYS B C 1
ATOM 4295 O O . LYS B 1 263 ? 8.234 -29.375 -36.719 1 95.94 263 LYS B O 1
ATOM 4300 N N . LEU B 1 264 ? 8.531 -28.344 -34.812 1 95.5 264 LEU B N 1
ATOM 4301 C CA . LEU B 1 264 ? 8.883 -27.062 -35.406 1 95.5 264 LEU B CA 1
ATOM 4302 C C . LEU B 1 264 ? 10.164 -27.188 -36.219 1 95.5 264 LEU B C 1
ATOM 4304 O O . LEU B 1 264 ? 10.25 -26.641 -37.344 1 95.5 264 LEU B O 1
ATOM 4308 N N . GLU B 1 265 ? 11.125 -27.891 -35.625 1 94.19 265 GLU B N 1
ATOM 4309 C CA . GLU B 1 265 ? 12.391 -28.094 -36.312 1 94.19 265 GLU B CA 1
ATOM 4310 C C . GLU B 1 265 ? 12.203 -28.906 -37.625 1 94.19 265 GLU B C 1
ATOM 4312 O O . GLU B 1 265 ? 12.82 -28.594 -38.625 1 94.19 265 GLU B O 1
ATOM 4317 N N . GLU B 1 266 ? 11.367 -29.891 -37.531 1 93.25 266 GLU B N 1
ATOM 4318 C CA . GLU B 1 266 ? 11.062 -30.688 -38.688 1 93.25 266 GLU B CA 1
ATOM 4319 C C . GLU B 1 266 ? 10.406 -29.859 -39.812 1 93.25 266 GLU B C 1
ATOM 4321 O O . GLU B 1 266 ? 10.719 -30.016 -40.969 1 93.25 266 GLU B O 1
ATOM 4326 N N . MET B 1 267 ? 9.586 -29.031 -39.375 1 91.19 267 MET B N 1
ATOM 4327 C CA . MET B 1 267 ? 8.883 -28.172 -40.344 1 91.19 267 MET B CA 1
ATOM 4328 C C . MET B 1 267 ? 9.836 -27.156 -40.969 1 91.19 267 MET B C 1
ATOM 4330 O O . MET B 1 267 ? 9.719 -26.844 -42.156 1 91.19 267 MET B O 1
ATOM 4334 N N . GLU B 1 268 ? 10.75 -26.641 -40.188 1 86.69 268 GLU B N 1
ATOM 4335 C CA . GLU B 1 268 ? 11.766 -25.719 -40.688 1 86.69 268 GLU B CA 1
ATOM 4336 C C . GLU B 1 268 ? 12.664 -26.406 -41.719 1 86.69 268 GLU B C 1
ATOM 4338 O O . GLU B 1 268 ? 12.992 -25.812 -42.75 1 86.69 268 GLU B O 1
ATOM 4343 N N . GLY B 1 269 ? 13.211 -27.688 -41.375 1 81.81 269 GLY B N 1
ATOM 4344 C CA . GLY B 1 269 ? 14.047 -28.438 -42.281 1 81.81 269 GLY B CA 1
ATOM 4345 C C . GLY B 1 269 ? 13.344 -28.781 -43.594 1 81.81 269 GLY B C 1
ATOM 4346 O O . GLY B 1 269 ? 13.961 -28.766 -44.656 1 81.81 269 GLY B O 1
ATOM 4347 N N . LYS B 1 270 ? 12.094 -29.156 -43.469 1 72.75 270 LYS B N 1
ATOM 4348 C CA . LYS B 1 270 ? 11.312 -29.469 -44.656 1 72.75 270 LYS B CA 1
ATOM 4349 C C . LYS B 1 270 ? 11.148 -28.219 -45.562 1 72.75 270 LYS B C 1
ATOM 4351 O O . LYS B 1 270 ? 11.172 -28.328 -46.781 1 72.75 270 LYS B O 1
ATOM 4356 N N . TYR B 1 271 ? 11.062 -27.188 -44.906 1 63.16 271 TYR B N 1
ATOM 4357 C CA . TYR B 1 271 ? 10.906 -25.953 -45.656 1 63.16 271 TYR B CA 1
ATOM 4358 C C . TYR B 1 271 ? 12.211 -25.562 -46.344 1 63.16 271 TYR B C 1
ATOM 4360 O O . TYR B 1 271 ? 12.203 -25.125 -47.5 1 63.16 271 TYR B O 1
ATOM 4368 N N . TYR B 1 272 ? 13.281 -25.734 -45.562 1 60 272 TYR B N 1
ATOM 4369 C CA . TYR B 1 272 ? 14.562 -25.438 -46.188 1 60 272 TYR B CA 1
ATOM 4370 C C . TYR B 1 272 ? 14.922 -26.484 -47.219 1 60 272 TYR B C 1
ATOM 4372 O O . TYR B 1 272 ? 15.594 -26.188 -48.219 1 60 272 TYR B O 1
ATOM 4380 N N . GLY B 1 273 ? 14.641 -27.781 -47 1 49.25 273 GLY B N 1
ATOM 4381 C CA . GLY B 1 273 ? 14.898 -28.828 -47.969 1 49.25 273 GLY B CA 1
ATOM 4382 C C . GLY B 1 273 ? 14.133 -28.625 -49.281 1 49.25 273 GLY B C 1
ATOM 4383 O O . GLY B 1 273 ? 14.641 -28.922 -50.344 1 49.25 273 GLY B O 1
ATOM 4384 N N . THR B 1 274 ? 12.938 -28.25 -49.156 1 47.66 274 THR B N 1
ATOM 4385 C CA . THR B 1 274 ? 12.148 -28.062 -50.375 1 47.66 274 THR B CA 1
ATOM 4386 C C . THR B 1 274 ? 12.594 -26.797 -51.094 1 47.66 274 THR B C 1
ATOM 4388 O O . THR B 1 274 ? 12.633 -26.781 -52.344 1 47.66 274 THR B O 1
ATOM 4391 N N . ASN B 1 275 ? 12.766 -25.719 -50.312 1 43.31 275 ASN B N 1
ATOM 4392 C CA . ASN B 1 275 ? 13.109 -24.516 -51.062 1 43.31 275 ASN B CA 1
ATOM 4393 C C . ASN B 1 275 ? 14.594 -24.484 -51.438 1 43.31 275 ASN B C 1
ATOM 4395 O O . ASN B 1 275 ? 15.039 -23.578 -52.125 1 43.31 275 ASN B O 1
ATOM 4399 N N . GLY B 1 276 ? 15.43 -25.297 -50.781 1 37.09 276 GLY B N 1
ATOM 4400 C CA . GLY B 1 276 ? 16.828 -25.281 -51.188 1 37.09 276 GLY B CA 1
ATOM 4401 C C . GLY B 1 276 ? 17.078 -26.031 -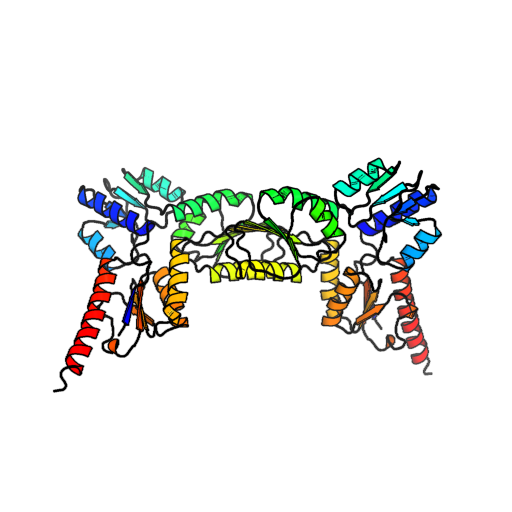52.469 1 37.09 276 GLY B C 1
ATOM 4402 O O . GLY B 1 276 ? 18.172 -25.984 -53.031 1 37.09 276 GLY B O 1
ATOM 4403 N N . ILE B 1 277 ? 16.391 -27.109 -52.781 1 33.06 277 ILE B N 1
ATOM 4404 C CA . ILE B 1 277 ? 16.812 -27.844 -53.969 1 33.06 277 ILE B CA 1
ATOM 4405 C C . ILE B 1 277 ? 16.281 -27.156 -55.219 1 33.06 277 ILE B C 1
ATOM 4407 O O . ILE B 1 277 ? 15.156 -27.406 -55.656 1 33.06 277 ILE B O 1
ATOM 4411 N N . GLN B 1 278 ? 15.969 -25.875 -55.312 1 30.67 278 GLN B N 1
ATOM 4412 C CA . GLN B 1 278 ? 15.977 -25.375 -56.688 1 30.67 278 GLN B CA 1
ATOM 4413 C C . GLN B 1 278 ? 17.375 -25.469 -57.281 1 30.67 278 GLN B C 1
ATOM 4415 O O . GLN B 1 278 ? 18.312 -24.812 -56.812 1 30.67 278 GLN B O 1
ATOM 4420 N N . ARG B 1 279 ? 17.734 -26.625 -57.906 1 22.83 279 ARG B N 1
ATOM 4421 C CA . ARG B 1 279 ? 18.75 -26.672 -58.938 1 22.83 279 ARG B CA 1
ATOM 4422 C C . ARG B 1 279 ? 18.312 -25.875 -60.156 1 22.83 279 ARG B C 1
ATOM 4424 O O . ARG B 1 279 ? 17.125 -25.891 -60.531 1 22.83 279 ARG B O 1
#